Protein AF-0000000085067374 (afdb_homodimer)

InterPro domains:
  IPR001267 Thymidine kinase [MF_00124] (1-189)
  IPR001267 Thymidine kinase [PF00265] (2-186)
  IPR001267 Thymidine kinase [PIRSF035805] (1-188)
  IPR001267 Thymidine kinase [PTHR11441] (2-188)
  IPR020633 Thymidine kinase, conserved site [PS00603] (173-186)
  IPR027417 P-loop containing nucleoside triphosphate hydrolase [G3DSA:3.40.50.300] (1-141)
  IPR027417 P-loop containing nucleoside triphosphate hydrolase [SSF52540] (1-141)

Structure (mmCIF, N/CA/C/O backbone):
data_AF-0000000085067374-model_v1
#
loop_
_entity.id
_entity.type
_entity.pdbx_description
1 polymer 'Thymidine kinase'
#
loop_
_atom_site.group_PDB
_atom_site.id
_atom_site.type_symbol
_atom_site.label_atom_id
_atom_site.label_alt_id
_atom_site.label_comp_id
_atom_site.label_asym_id
_atom_site.label_entity_id
_atom_site.label_seq_id
_atom_site.pdbx_PDB_ins_code
_atom_site.Cartn_x
_atom_site.Cartn_y
_atom_site.Cartn_z
_atom_site.occupancy
_atom_site.B_iso_or_equiv
_atom_site.auth_seq_id
_atom_site.auth_comp_id
_atom_site.auth_asym_id
_atom_site.auth_atom_id
_atom_site.pdbx_PDB_model_num
ATOM 1 N N . MET A 1 1 ? -10.664 19.516 -3.062 1 86.62 1 MET A N 1
ATOM 2 C CA . MET A 1 1 ? -10.422 18.969 -1.727 1 86.62 1 MET A CA 1
ATOM 3 C C . MET A 1 1 ? -8.992 18.453 -1.602 1 86.62 1 MET A C 1
ATOM 5 O O . MET A 1 1 ? -8.469 17.828 -2.531 1 86.62 1 MET A O 1
ATOM 9 N N . ALA A 1 2 ? -8.383 18.781 -0.475 1 97.19 2 ALA A N 1
ATOM 10 C CA . ALA A 1 2 ? -7 18.391 -0.218 1 97.19 2 ALA A CA 1
ATOM 11 C C . ALA A 1 2 ? -6.867 16.875 -0.167 1 97.19 2 ALA A C 1
ATOM 13 O O . ALA A 1 2 ? -7.836 16.172 0.12 1 97.19 2 ALA A O 1
ATOM 14 N N . GLN A 1 3 ? -5.68 16.406 -0.496 1 98.25 3 GLN A N 1
ATOM 15 C CA . GLN A 1 3 ? -5.441 14.969 -0.5 1 98.25 3 GLN A CA 1
ATOM 16 C C . GLN A 1 3 ? -4.148 14.617 0.229 1 98.25 3 GLN A C 1
ATOM 18 O O . GLN A 1 3 ? -3.242 15.453 0.325 1 98.25 3 GLN A O 1
ATOM 23 N N . LEU A 1 4 ? -4.145 13.445 0.77 1 98.81 4 LEU A N 1
ATOM 24 C CA . LEU A 1 4 ? -2.938 12.844 1.329 1 98.81 4 LEU A CA 1
ATOM 25 C C . LEU A 1 4 ? -2.26 11.938 0.309 1 98.81 4 LEU A C 1
ATOM 27 O O . LEU A 1 4 ? -2.836 10.93 -0.115 1 98.81 4 LEU A O 1
ATOM 31 N N . TYR A 1 5 ? -1.002 12.312 -0.099 1 98.88 5 TYR A N 1
ATOM 32 C CA . TYR A 1 5 ? -0.214 11.539 -1.05 1 98.88 5 TYR A CA 1
ATOM 33 C C . TYR A 1 5 ? 0.889 10.758 -0.339 1 98.88 5 TYR A C 1
ATOM 35 O O . TYR A 1 5 ? 1.531 11.281 0.577 1 98.88 5 TYR A O 1
ATOM 43 N N . PHE A 1 6 ? 1.043 9.57 -0.784 1 98.94 6 PHE A N 1
ATOM 44 C CA . PHE A 1 6 ? 2.232 8.82 -0.399 1 98.94 6 PHE A CA 1
ATOM 45 C C . PHE A 1 6 ? 3.076 8.477 -1.621 1 98.94 6 PHE A C 1
ATOM 47 O O . PHE A 1 6 ? 2.682 7.641 -2.439 1 98.94 6 PHE A O 1
ATOM 54 N N . TYR A 1 7 ? 4.172 9.18 -1.753 1 98.81 7 TYR A N 1
ATOM 55 C CA . TYR A 1 7 ? 5.215 8.852 -2.721 1 98.81 7 TYR A CA 1
ATOM 56 C C . TYR A 1 7 ? 6.207 7.855 -2.141 1 98.81 7 TYR A C 1
ATOM 58 O O . TYR A 1 7 ? 7.043 8.219 -1.307 1 98.81 7 TYR A O 1
ATOM 66 N N . TYR A 1 8 ? 6.078 6.625 -2.596 1 98.5 8 TYR A N 1
ATOM 67 C CA . TYR A 1 8 ? 6.914 5.578 -2.021 1 98.5 8 TYR A CA 1
ATOM 68 C C . TYR A 1 8 ? 7.941 5.086 -3.033 1 98.5 8 TYR A C 1
ATOM 70 O O . TYR A 1 8 ? 7.738 5.207 -4.246 1 98.5 8 TYR A O 1
ATOM 78 N N . SER A 1 9 ? 9.086 4.598 -2.537 1 95.31 9 SER A N 1
ATOM 79 C CA . SER A 1 9 ? 10.141 4.082 -3.404 1 95.31 9 SER A CA 1
ATOM 80 C C . SER A 1 9 ? 11.117 3.207 -2.629 1 95.31 9 SER A C 1
ATOM 82 O O . SER A 1 9 ? 11.016 3.086 -1.406 1 95.31 9 SER A O 1
ATOM 84 N N . ALA A 1 10 ? 11.891 2.492 -3.383 1 94.25 10 ALA A N 1
ATOM 85 C CA . ALA A 1 10 ? 13.109 1.931 -2.797 1 94.25 10 ALA A CA 1
ATOM 86 C C . ALA A 1 10 ? 14.156 3.012 -2.574 1 94.25 10 ALA A C 1
ATOM 88 O O . ALA A 1 10 ? 13.898 4.199 -2.793 1 94.25 10 ALA A O 1
ATOM 89 N N . MET A 1 11 ? 15.312 2.676 -2.025 1 91.69 11 MET A N 1
ATOM 90 C CA . MET A 1 11 ? 16.375 3.633 -1.743 1 91.69 11 MET A CA 1
ATOM 91 C C . MET A 1 11 ? 16.969 4.176 -3.037 1 91.69 11 MET A C 1
ATOM 93 O O . MET A 1 11 ? 16.984 3.488 -4.059 1 91.69 11 MET A O 1
ATOM 97 N N . ASN A 1 12 ? 17.391 5.43 -2.994 1 87.44 12 ASN A N 1
ATOM 98 C CA . ASN A 1 12 ? 18.078 6.098 -4.094 1 87.44 12 ASN A CA 1
ATOM 99 C C . ASN A 1 12 ? 17.172 6.25 -5.312 1 87.44 12 ASN A C 1
ATOM 101 O O . ASN A 1 12 ? 17.625 6.098 -6.449 1 87.44 12 ASN A O 1
ATOM 105 N N . ALA A 1 13 ? 15.891 6.535 -5.113 1 92.06 13 ALA A N 1
ATOM 106 C CA . ALA A 1 13 ? 14.922 6.668 -6.199 1 92.06 13 ALA A CA 1
ATOM 107 C C . ALA A 1 13 ? 14.602 8.133 -6.473 1 92.06 13 ALA A C 1
ATOM 109 O O . ALA A 1 13 ? 13.711 8.445 -7.266 1 92.06 13 ALA A O 1
ATOM 110 N N . GLY A 1 14 ? 15.258 9.062 -5.754 1 91.62 14 GLY A N 1
ATOM 111 C CA . GLY A 1 14 ? 15.039 10.477 -6.012 1 91.62 14 GLY A CA 1
ATOM 112 C C . GLY A 1 14 ? 13.898 11.062 -5.203 1 91.62 14 GLY A C 1
ATOM 113 O O . GLY A 1 14 ? 13.258 12.031 -5.629 1 91.62 14 GLY A O 1
ATOM 114 N N . LYS A 1 15 ? 13.539 10.5 -4.117 1 94.06 15 LYS A N 1
ATOM 115 C CA . LYS A 1 15 ? 12.453 10.977 -3.268 1 94.06 15 LYS A CA 1
ATOM 116 C C . LYS A 1 15 ? 12.664 12.43 -2.859 1 94.06 15 LYS A C 1
ATOM 118 O O . LYS A 1 15 ? 11.758 13.25 -2.994 1 94.06 15 LYS A O 1
ATOM 123 N N . SER A 1 16 ? 13.859 12.734 -2.373 1 93.81 16 SER A N 1
ATOM 124 C CA . SER A 1 16 ? 14.148 14.094 -1.914 1 93.81 16 SER A CA 1
ATOM 125 C C . SER A 1 16 ? 14.086 15.094 -3.064 1 93.81 16 SER A C 1
ATOM 127 O O . SER A 1 16 ? 13.562 16.203 -2.904 1 93.81 16 SER A O 1
ATOM 129 N N . THR A 1 17 ? 14.609 14.703 -4.195 1 94.06 17 THR A N 1
ATOM 130 C CA . THR A 1 17 ? 14.539 15.562 -5.371 1 94.06 17 THR A CA 1
ATOM 131 C C . THR A 1 17 ? 13.086 15.859 -5.742 1 94.06 17 THR A C 1
ATOM 133 O O . THR A 1 17 ? 12.727 17.016 -6 1 94.06 17 THR A O 1
ATOM 136 N N . SER A 1 18 ? 12.266 14.797 -5.77 1 97.06 18 SER A N 1
ATOM 137 C CA . SER A 1 18 ? 10.852 14.953 -6.086 1 97.06 18 SER A CA 1
ATOM 138 C C . SER A 1 18 ? 10.156 15.867 -5.078 1 97.06 18 SER A C 1
ATOM 140 O O . SER A 1 18 ? 9.359 16.719 -5.461 1 97.06 18 SER A O 1
ATOM 142 N N . LEU A 1 19 ? 10.477 15.695 -3.826 1 97.62 19 LEU A N 1
ATOM 143 C CA . LEU A 1 19 ? 9.914 16.516 -2.762 1 97.62 19 LEU A CA 1
ATOM 144 C C . LEU A 1 19 ? 10.273 17.984 -2.965 1 97.62 19 LEU A C 1
ATOM 146 O O . LEU A 1 19 ? 9.398 18.859 -2.924 1 97.62 19 LEU A O 1
ATOM 150 N N . LEU A 1 20 ? 11.508 18.266 -3.203 1 96.69 20 LEU A N 1
ATOM 151 C CA . LEU A 1 20 ? 11.992 19.625 -3.363 1 96.69 20 LEU A CA 1
ATOM 152 C C . LEU A 1 20 ? 11.383 20.281 -4.602 1 96.69 20 LEU A C 1
ATOM 154 O O . LEU A 1 20 ? 11.062 21.469 -4.59 1 96.69 20 LEU A O 1
ATOM 158 N N . GLN A 1 21 ? 11.25 19.484 -5.633 1 96.81 21 GLN A N 1
ATOM 159 C CA . GLN A 1 21 ? 10.609 19.984 -6.844 1 96.81 21 GLN A CA 1
ATOM 160 C C . GLN A 1 21 ? 9.164 20.391 -6.578 1 96.81 21 GLN A C 1
ATOM 162 O O . GLN A 1 21 ? 8.703 21.422 -7.055 1 96.81 21 GLN A O 1
ATOM 167 N N . SER A 1 22 ? 8.43 19.531 -5.867 1 97.56 22 SER A N 1
ATOM 168 C CA . SER A 1 22 ? 7.043 19.844 -5.523 1 97.56 22 SER A CA 1
ATOM 169 C C . SER A 1 22 ? 6.945 21.125 -4.707 1 97.56 22 SER A C 1
ATOM 171 O O . SER A 1 22 ? 6.105 21.984 -4.988 1 97.56 22 SER A O 1
ATOM 173 N N . SER A 1 23 ? 7.809 21.234 -3.713 1 97 23 SER A N 1
ATOM 174 C CA . SER A 1 23 ? 7.828 22.453 -2.902 1 97 23 SER A CA 1
ATOM 175 C C . SER A 1 23 ? 8.125 23.672 -3.752 1 97 23 SER A C 1
ATOM 177 O O . SER A 1 23 ? 7.473 24.719 -3.609 1 97 23 SER A O 1
ATOM 179 N N . TYR A 1 24 ? 9.039 23.562 -4.594 1 95.62 24 TYR A N 1
ATOM 180 C CA . TYR A 1 24 ? 9.438 24.656 -5.488 1 95.62 24 TYR A CA 1
ATOM 181 C C . TYR A 1 24 ? 8.258 25.094 -6.348 1 95.62 24 TYR A C 1
ATOM 183 O O . TYR A 1 24 ? 8.047 26.297 -6.535 1 95.62 24 TYR A O 1
ATOM 191 N N . ASN A 1 25 ? 7.52 24.141 -6.914 1 97.12 25 ASN A N 1
ATOM 192 C CA . ASN A 1 25 ? 6.375 24.453 -7.766 1 97.12 25 ASN A CA 1
ATOM 193 C C . ASN A 1 25 ? 5.352 25.328 -7.031 1 97.12 25 ASN A C 1
ATOM 195 O O . ASN A 1 25 ? 4.789 26.25 -7.613 1 97.12 25 ASN A O 1
ATOM 199 N N . TYR A 1 26 ? 5.125 25.047 -5.789 1 97.25 26 TYR A N 1
ATOM 200 C CA . TYR A 1 26 ? 4.219 25.859 -4.977 1 97.25 26 TYR A CA 1
ATOM 201 C C . TYR A 1 26 ? 4.773 27.266 -4.777 1 97.25 26 TYR A C 1
ATOM 203 O O . TYR A 1 26 ? 4.062 28.25 -4.977 1 97.25 26 TYR A O 1
ATOM 211 N N . ARG A 1 27 ? 6.004 27.344 -4.43 1 95.69 27 ARG A N 1
ATOM 212 C CA . ARG A 1 27 ? 6.629 28.609 -4.105 1 95.69 27 ARG A CA 1
ATOM 213 C C . ARG A 1 27 ? 6.703 29.516 -5.332 1 95.69 27 ARG A C 1
ATOM 215 O O . ARG A 1 27 ? 6.535 30.734 -5.227 1 95.69 27 ARG A O 1
ATOM 222 N N . GLU A 1 28 ? 6.906 28.906 -6.441 1 96.56 28 GLU A N 1
ATOM 223 C CA . GLU A 1 28 ? 6.949 29.656 -7.699 1 96.56 28 GLU A CA 1
ATOM 224 C C . GLU A 1 28 ? 5.613 30.328 -7.988 1 96.56 28 GLU A C 1
ATOM 226 O O . GLU A 1 28 ? 5.555 31.312 -8.727 1 96.56 28 GLU A O 1
ATOM 231 N N . ARG A 1 29 ? 4.629 29.859 -7.43 1 97.44 29 ARG A N 1
ATOM 232 C CA . ARG A 1 29 ? 3.293 30.422 -7.625 1 97.44 29 ARG A CA 1
ATOM 233 C C . ARG A 1 29 ? 2.893 31.297 -6.449 1 97.44 29 ARG A C 1
ATOM 235 O O . ARG A 1 29 ? 1.716 31.641 -6.289 1 97.44 29 ARG A O 1
ATOM 242 N N . GLY A 1 30 ? 3.828 31.531 -5.531 1 97.06 30 GLY A N 1
ATOM 243 C CA . GLY A 1 30 ? 3.588 32.438 -4.41 1 97.06 30 GLY A CA 1
ATOM 244 C C . GLY A 1 30 ? 2.93 31.75 -3.229 1 97.06 30 GLY A C 1
ATOM 245 O O . GLY A 1 30 ? 2.414 32.406 -2.326 1 97.06 30 GLY A O 1
ATOM 246 N N . MET A 1 31 ? 2.932 30.453 -3.254 1 98.12 31 MET A N 1
ATOM 247 C CA . MET A 1 31 ? 2.311 29.688 -2.18 1 98.12 31 MET A CA 1
ATOM 248 C C . MET A 1 31 ? 3.354 29.219 -1.168 1 98.12 31 MET A C 1
ATOM 250 O O . MET A 1 31 ? 4.527 29.078 -1.507 1 98.12 31 MET A O 1
ATOM 254 N N . HIS A 1 32 ? 2.895 29.016 0.033 1 98.12 32 HIS A N 1
ATOM 255 C CA . HIS A 1 32 ? 3.811 28.641 1.105 1 98.12 32 HIS A CA 1
ATOM 256 C C . HIS A 1 32 ? 3.711 27.156 1.423 1 98.12 32 HIS A C 1
ATOM 258 O O . HIS A 1 32 ? 2.611 26.609 1.521 1 98.12 32 HIS A O 1
ATOM 264 N N . THR A 1 33 ? 4.906 26.531 1.601 1 98.38 33 THR A N 1
ATOM 265 C CA . THR A 1 33 ? 4.953 25.125 1.975 1 98.38 33 THR A CA 1
ATOM 266 C C . THR A 1 33 ? 5.715 24.938 3.285 1 98.38 33 THR A C 1
ATOM 268 O O . THR A 1 33 ? 6.512 25.797 3.674 1 98.38 33 THR A O 1
ATOM 271 N N . LEU A 1 34 ? 5.426 23.922 4.008 1 98.12 34 LEU A N 1
ATOM 272 C CA . LEU A 1 34 ? 6.188 23.469 5.164 1 98.12 34 LEU A CA 1
ATOM 273 C C . LEU A 1 34 ? 6.836 22.109 4.879 1 98.12 34 LEU A C 1
ATOM 275 O O . LEU A 1 34 ? 6.141 21.141 4.566 1 98.12 34 LEU A O 1
ATOM 279 N N . VAL A 1 35 ? 8.125 22.078 4.934 1 97.38 35 VAL A N 1
ATOM 280 C CA . VAL A 1 35 ? 8.883 20.844 4.754 1 97.38 35 VAL A CA 1
ATOM 281 C C . VAL A 1 35 ? 9.289 20.297 6.117 1 97.38 35 VAL A C 1
ATOM 283 O O . VAL A 1 35 ? 9.867 21 6.938 1 97.38 35 VAL A O 1
ATOM 286 N N . MET A 1 36 ? 8.938 19.047 6.328 1 97.06 36 MET A N 1
ATOM 287 C CA . MET A 1 36 ? 9.266 18.391 7.586 1 97.06 36 MET A CA 1
ATOM 288 C C . MET A 1 36 ? 10.047 17.109 7.34 1 97.06 36 MET A C 1
ATOM 290 O O . MET A 1 36 ? 9.914 16.484 6.281 1 97.06 36 MET A O 1
ATOM 294 N N . THR A 1 37 ? 10.859 16.688 8.352 1 95.75 37 THR A N 1
ATOM 295 C CA . THR A 1 37 ? 11.602 15.445 8.258 1 95.75 37 THR A CA 1
ATOM 296 C C . THR A 1 37 ? 11.758 14.797 9.633 1 95.75 37 THR A C 1
ATOM 298 O O . THR A 1 37 ? 11.703 15.477 10.656 1 95.75 37 THR A O 1
ATOM 301 N N . ALA A 1 38 ? 11.914 13.461 9.648 1 93.12 38 ALA A N 1
ATOM 302 C CA . ALA A 1 38 ? 12.008 12.703 10.898 1 93.12 38 ALA A CA 1
ATOM 303 C C . ALA A 1 38 ? 13.367 12.906 11.562 1 93.12 38 ALA A C 1
ATOM 305 O O . ALA A 1 38 ? 14.391 13 10.883 1 93.12 38 ALA A O 1
ATOM 306 N N . SER A 1 39 ? 13.312 12.961 12.891 1 85 39 SER A N 1
ATOM 307 C CA . SER A 1 39 ? 14.539 12.93 13.672 1 85 39 SER A CA 1
ATOM 308 C C . SER A 1 39 ? 15.141 11.531 13.711 1 85 39 SER A C 1
ATOM 310 O O . SER A 1 39 ? 14.484 10.586 14.172 1 85 39 SER A O 1
ATOM 312 N N . ILE A 1 40 ? 16.141 11.188 13.031 1 66.62 40 ILE A N 1
ATOM 313 C CA . ILE A 1 40 ? 16.703 9.844 13.047 1 66.62 40 ILE A CA 1
ATOM 314 C C . ILE A 1 40 ? 17.75 9.734 14.156 1 66.62 40 ILE A C 1
ATOM 316 O O . ILE A 1 40 ? 17.859 8.703 14.82 1 66.62 40 ILE A O 1
ATOM 320 N N . ASP A 1 41 ? 18.594 10.633 14.328 1 55.69 41 ASP A N 1
ATOM 321 C CA . ASP A 1 41 ? 19.672 10.531 15.297 1 55.69 41 ASP A CA 1
ATOM 322 C C . ASP A 1 41 ? 19.531 11.578 16.406 1 55.69 41 ASP A C 1
ATOM 324 O O . ASP A 1 41 ? 20.5 12.203 16.812 1 55.69 41 ASP A O 1
ATOM 328 N N . ASP A 1 42 ? 18.281 11.703 16.984 1 54.09 42 ASP A N 1
ATOM 329 C CA . ASP A 1 42 ? 18.016 12.531 18.156 1 54.09 42 ASP A CA 1
ATOM 330 C C . ASP A 1 42 ? 18.344 14 17.859 1 54.09 42 ASP A C 1
ATOM 332 O O . ASP A 1 42 ? 18.594 14.773 18.781 1 54.09 42 ASP A O 1
ATOM 336 N N . ARG A 1 43 ? 18.797 14.156 16.688 1 54.97 43 ARG A N 1
ATOM 337 C CA . ARG A 1 43 ? 19.109 15.562 16.484 1 54.97 43 ARG A CA 1
ATOM 338 C C . ARG A 1 43 ? 17.844 16.391 16.359 1 54.97 43 ARG A C 1
ATOM 340 O O . ARG A 1 43 ? 16.984 16.109 15.516 1 54.97 43 ARG A O 1
ATOM 347 N N . TYR A 1 44 ? 17.406 16.969 17.578 1 57.69 44 TYR A N 1
ATOM 348 C CA . TYR A 1 44 ? 16.25 17.828 17.672 1 57.69 44 TYR A CA 1
ATOM 349 C C . TYR A 1 44 ? 16.562 19.219 17.141 1 57.69 44 TYR A C 1
ATOM 351 O O . TYR A 1 44 ? 17.719 19.641 17.125 1 57.69 44 TYR A O 1
ATOM 359 N N . GLY A 1 45 ? 15.641 19.875 16.359 1 60.94 45 GLY A N 1
ATOM 360 C CA . GLY A 1 45 ? 15.758 21.234 15.859 1 60.94 45 GLY A CA 1
ATOM 361 C C . GLY A 1 45 ? 15.562 21.344 14.359 1 60.94 45 GLY A C 1
ATOM 362 O O . GLY A 1 45 ? 14.711 20.656 13.797 1 60.94 45 GLY A O 1
ATOM 363 N N . VAL A 1 46 ? 16.203 22.297 13.789 1 66.94 46 VAL A N 1
ATOM 364 C CA . VAL A 1 46 ? 16.141 22.562 12.352 1 66.94 46 VAL A CA 1
ATOM 365 C C . VAL A 1 46 ? 16.984 21.547 11.594 1 66.94 46 VAL A C 1
ATOM 367 O O . VAL A 1 46 ? 18.188 21.406 11.867 1 66.94 46 VAL A O 1
ATOM 370 N N . GLY A 1 47 ? 16.266 20.781 10.836 1 81.88 47 GLY A N 1
ATOM 371 C CA . GLY A 1 47 ? 16.938 19.844 9.953 1 81.88 47 GLY A CA 1
ATOM 372 C C . GLY A 1 47 ? 16.953 20.297 8.508 1 81.88 47 GLY A C 1
ATOM 373 O O . GLY A 1 47 ? 16.828 21.5 8.227 1 81.88 47 GLY A O 1
ATOM 374 N N . LYS A 1 48 ? 17.531 19.422 7.688 1 86.56 48 LYS A N 1
ATOM 375 C CA . LYS A 1 48 ? 17.594 19.719 6.258 1 86.56 48 LYS A CA 1
ATOM 376 C C . LYS A 1 48 ? 17.156 18.516 5.43 1 86.56 48 LYS A C 1
ATOM 378 O O . LYS A 1 48 ? 17.328 17.359 5.855 1 86.56 48 LYS A O 1
ATOM 383 N N . VAL A 1 49 ? 16.453 18.844 4.348 1 90.38 49 VAL A N 1
ATOM 384 C CA . VAL A 1 49 ? 16.234 17.859 3.291 1 90.38 49 VAL A CA 1
ATOM 385 C C . VAL A 1 49 ? 17.141 18.172 2.1 1 90.38 49 VAL A C 1
ATOM 387 O O . VAL A 1 49 ? 17.156 19.297 1.598 1 90.38 49 VAL A O 1
ATOM 390 N N . ALA A 1 50 ? 17.922 17.219 1.754 1 87.81 50 ALA A N 1
ATOM 391 C CA . ALA A 1 50 ? 18.891 17.391 0.673 1 87.81 50 ALA A CA 1
ATOM 392 C C . ALA A 1 50 ? 18.781 16.266 -0.349 1 87.81 50 ALA A C 1
ATOM 394 O O . ALA A 1 50 ? 18.594 15.102 0.018 1 87.81 50 ALA A O 1
ATOM 395 N N . SER A 1 51 ? 18.859 16.703 -1.635 1 84.94 51 SER A N 1
ATOM 396 C CA . SER A 1 51 ? 18.859 15.703 -2.693 1 84.94 51 SER A CA 1
ATOM 397 C C . SER A 1 51 ? 20.266 15.281 -3.07 1 84.94 51 SER A C 1
ATOM 399 O O . SER A 1 51 ? 21.234 15.984 -2.764 1 84.94 51 SER A O 1
ATOM 401 N N . ARG A 1 52 ? 20.328 14.164 -3.688 1 77.38 52 ARG A N 1
ATOM 402 C CA . ARG A 1 52 ? 21.625 13.703 -4.176 1 77.38 52 ARG A CA 1
ATOM 403 C C . ARG A 1 52 ? 22.125 14.578 -5.316 1 77.38 52 ARG A C 1
ATOM 405 O O . ARG A 1 52 ? 23.312 14.562 -5.648 1 77.38 52 ARG A O 1
ATOM 412 N N . LEU A 1 53 ? 21.203 15.383 -5.836 1 78.19 53 LEU A N 1
ATOM 413 C CA . LEU A 1 53 ? 21.547 16.281 -6.93 1 78.19 53 LEU A CA 1
ATOM 414 C C . LEU A 1 53 ? 22.094 17.594 -6.391 1 78.19 53 LEU A C 1
ATOM 416 O O . LEU A 1 53 ? 22.453 18.484 -7.168 1 78.19 53 LEU A O 1
ATOM 420 N N . GLY A 1 54 ? 22.109 17.797 -5.074 1 79.44 54 GLY A N 1
ATOM 421 C CA . GLY A 1 54 ? 22.797 18.938 -4.473 1 79.44 54 GLY A CA 1
ATOM 422 C C . GLY A 1 54 ? 21.859 20.047 -4.066 1 79.44 54 GLY A C 1
ATOM 423 O O . GLY A 1 54 ? 22.297 21.109 -3.615 1 79.44 54 GLY A O 1
ATOM 424 N N . ILE A 1 55 ? 20.641 19.906 -4.223 1 83.44 55 ILE A N 1
ATOM 425 C CA . ILE A 1 55 ? 19.656 20.891 -3.789 1 83.44 55 ILE A CA 1
ATOM 426 C C . ILE A 1 55 ? 19.203 20.578 -2.367 1 83.44 55 ILE A C 1
ATOM 428 O O . ILE A 1 55 ? 19.062 19.406 -2 1 83.44 55 ILE A O 1
ATOM 432 N N . GLU A 1 56 ? 19 21.656 -1.561 1 89.25 56 GLU A N 1
ATOM 433 C CA . GLU A 1 56 ? 18.594 21.422 -0.178 1 89.25 56 GLU A CA 1
ATOM 434 C C . GLU A 1 56 ? 17.656 22.516 0.318 1 89.25 56 GLU A C 1
ATOM 436 O O . GLU A 1 56 ? 17.562 23.578 -0.299 1 89.25 56 GLU A O 1
ATOM 441 N N . THR A 1 57 ? 16.953 22.188 1.286 1 90.75 57 THR A N 1
ATOM 442 C CA . THR A 1 57 ? 16.094 23.156 1.971 1 90.75 57 THR A CA 1
ATOM 443 C C . THR A 1 57 ? 16.031 22.859 3.467 1 90.75 57 THR A C 1
ATOM 445 O O . THR A 1 57 ? 16.266 21.719 3.891 1 90.75 57 THR A O 1
ATOM 448 N N . GLU A 1 58 ? 15.812 23.922 4.246 1 91.06 58 GLU A N 1
ATOM 449 C CA . GLU A 1 58 ? 15.555 23.719 5.668 1 91.06 58 GLU A CA 1
ATOM 450 C C . GLU A 1 58 ? 14.25 22.953 5.887 1 91.06 58 GLU A C 1
ATOM 452 O O . GLU A 1 58 ? 13.305 23.109 5.109 1 91.06 58 GLU A O 1
ATOM 457 N N . ALA A 1 59 ? 14.242 22.156 6.949 1 94.62 59 ALA A N 1
ATOM 458 C CA . ALA A 1 59 ? 13.062 21.375 7.277 1 94.62 59 ALA A CA 1
ATOM 459 C C . ALA A 1 59 ? 12.82 21.344 8.781 1 94.62 59 ALA A C 1
ATOM 461 O O . ALA A 1 59 ? 13.773 21.312 9.57 1 94.62 59 ALA A O 1
ATOM 462 N N . GLN A 1 60 ? 11.656 21.406 9.109 1 94.38 60 GLN A N 1
ATOM 463 C CA . GLN A 1 60 ? 11.305 21.219 10.508 1 94.38 60 GLN A CA 1
ATOM 464 C C . GLN A 1 60 ? 11.414 19.734 10.906 1 94.38 60 GLN A C 1
ATOM 466 O O . GLN A 1 60 ? 10.82 18.875 10.25 1 94.38 60 GLN A O 1
ATOM 471 N N . VAL A 1 61 ? 12.094 19.453 12.016 1 95 61 VAL A N 1
ATOM 472 C CA . VAL A 1 61 ? 12.312 18.078 12.453 1 95 61 VAL A CA 1
ATOM 473 C C . VAL A 1 61 ? 11.195 17.656 13.414 1 95 61 VAL A C 1
ATOM 475 O O . VAL A 1 61 ? 10.789 18.438 14.273 1 95 61 VAL A O 1
ATOM 478 N N . PHE A 1 62 ? 10.711 16.391 13.219 1 94.81 62 PHE A N 1
ATOM 479 C CA . PHE A 1 62 ? 9.75 15.844 14.172 1 94.81 62 PHE A CA 1
ATOM 480 C C . PHE A 1 62 ? 10.234 14.508 14.734 1 94.81 62 PHE A C 1
ATOM 482 O O . PHE A 1 62 ? 10.883 13.734 14.031 1 94.81 62 PHE A O 1
ATOM 489 N N . GLY A 1 63 ? 9.883 14.281 15.992 1 92.38 63 GLY A N 1
ATOM 490 C CA . GLY A 1 63 ? 10.125 12.992 16.625 1 92.38 63 GLY A CA 1
ATOM 491 C C . GLY A 1 63 ? 8.898 12.102 16.656 1 92.38 63 GLY A C 1
ATOM 492 O O . GLY A 1 63 ? 7.805 12.523 16.281 1 92.38 63 GLY A O 1
ATOM 493 N N . SER A 1 64 ? 9.094 10.906 17.156 1 88.75 64 SER A N 1
ATOM 494 C CA . SER A 1 64 ? 8.039 9.898 17.141 1 88.75 64 SER A CA 1
ATOM 495 C C . SER A 1 64 ? 6.883 10.289 18.047 1 88.75 64 SER A C 1
ATOM 497 O O . SER A 1 64 ? 5.746 9.859 17.828 1 88.75 64 SER A O 1
ATOM 499 N N . ASN A 1 65 ? 7.137 11.18 19 1 91.62 65 ASN A N 1
ATOM 500 C CA . ASN A 1 65 ? 6.109 11.508 19.969 1 91.62 65 ASN A CA 1
ATOM 501 C C . ASN A 1 65 ? 5.523 12.891 19.734 1 91.62 65 ASN A C 1
ATOM 503 O O . ASN A 1 65 ? 4.629 13.328 20.453 1 91.62 65 ASN A O 1
ATOM 507 N N . ASP A 1 66 ? 6.066 13.562 18.75 1 95.38 66 ASP A N 1
ATOM 508 C CA . ASP A 1 66 ? 5.555 14.898 18.453 1 95.38 66 ASP A CA 1
ATOM 509 C C . ASP A 1 66 ? 4.148 14.836 17.875 1 95.38 66 ASP A C 1
ATOM 511 O O . ASP A 1 66 ? 3.803 13.875 17.172 1 95.38 66 ASP A O 1
ATOM 515 N N . ASN A 1 67 ? 3.359 15.844 18.172 1 98.06 67 ASN A N 1
ATOM 516 C CA . ASN A 1 67 ? 2.029 16 17.594 1 98.06 67 ASN A CA 1
ATOM 517 C C . ASN A 1 67 ? 2.074 16.828 16.312 1 98.06 67 ASN A C 1
ATOM 519 O O . ASN A 1 67 ? 2.17 18.047 16.359 1 98.06 67 ASN A O 1
ATOM 523 N N . LEU A 1 68 ? 1.945 16.188 15.18 1 98.5 68 LEU A N 1
ATOM 524 C CA . LEU A 1 68 ? 2.117 16.844 13.883 1 98.5 68 LEU A CA 1
ATOM 525 C C . LEU A 1 68 ? 0.97 17.812 13.609 1 98.5 68 LEU A C 1
ATOM 527 O O . LEU A 1 68 ? 1.169 18.859 12.984 1 98.5 68 LEU A O 1
ATOM 531 N N . THR A 1 69 ? -0.257 17.453 14.023 1 98.56 69 THR A N 1
ATOM 532 C CA . THR A 1 69 ? -1.38 18.375 13.852 1 98.56 69 THR A CA 1
ATOM 533 C C . THR A 1 69 ? -1.098 19.703 14.523 1 98.56 69 THR A C 1
ATOM 535 O O . THR A 1 69 ? -1.315 20.766 13.93 1 98.56 69 THR A O 1
ATOM 538 N N . GLN A 1 70 ? -0.581 19.641 15.719 1 98.44 70 GLN A N 1
ATOM 539 C CA . GLN A 1 70 ? -0.282 20.859 16.469 1 98.44 70 GLN A CA 1
ATOM 540 C C . GLN A 1 70 ? 0.848 21.641 15.812 1 98.44 70 GLN A C 1
ATOM 542 O O . GLN A 1 70 ? 0.758 22.859 15.672 1 98.44 70 GLN A O 1
ATOM 547 N N . MET A 1 71 ? 1.883 20.969 15.453 1 97.75 71 MET A N 1
ATOM 548 C CA . MET A 1 71 ? 3.018 21.625 14.812 1 97.75 71 MET A CA 1
ATOM 549 C C . MET A 1 71 ? 2.58 22.344 13.539 1 97.75 71 MET A C 1
ATOM 551 O O . MET A 1 71 ? 2.932 23.516 13.328 1 97.75 71 MET A O 1
ATOM 555 N N . ILE A 1 72 ? 1.771 21.688 12.727 1 98.5 72 ILE A N 1
ATOM 556 C CA . ILE A 1 72 ? 1.335 22.234 11.438 1 98.5 72 ILE A CA 1
ATOM 557 C C . ILE A 1 72 ? 0.352 23.375 11.672 1 98.5 72 ILE A C 1
ATOM 559 O O . ILE A 1 72 ? 0.437 24.422 11.016 1 98.5 72 ILE A O 1
ATOM 563 N N . SER A 1 73 ? -0.53 23.203 12.633 1 98.5 73 SER A N 1
ATOM 564 C CA . SER A 1 73 ? -1.503 24.25 12.945 1 98.5 73 SER A CA 1
ATOM 565 C C . SER A 1 73 ? -0.815 25.516 13.422 1 98.5 73 SER A C 1
ATOM 567 O O . SER A 1 73 ? -1.22 26.625 13.062 1 98.5 73 SER A O 1
ATOM 569 N N . THR A 1 74 ? 0.169 25.359 14.25 1 97.94 74 THR A N 1
ATOM 570 C CA . THR A 1 74 ? 0.922 26.5 14.758 1 97.94 74 THR A CA 1
ATOM 571 C C . THR A 1 74 ? 1.605 27.25 13.617 1 97.94 74 THR A C 1
ATOM 573 O O . THR A 1 74 ? 1.512 28.469 13.523 1 97.94 74 THR A O 1
ATOM 576 N N . SER A 1 75 ? 2.236 26.516 12.742 1 97.56 75 SER A N 1
ATOM 577 C CA . SER A 1 75 ? 2.896 27.125 11.594 1 97.56 75 SER A CA 1
ATOM 578 C C . SER A 1 75 ? 1.887 27.797 10.664 1 97.56 75 SER A C 1
ATOM 580 O O . SER A 1 75 ? 2.146 28.875 10.133 1 97.56 75 SER A O 1
ATOM 582 N N . HIS A 1 76 ? 0.76 27.094 10.445 1 98.06 76 HIS A N 1
ATOM 583 C CA . HIS A 1 76 ? -0.288 27.609 9.562 1 98.06 76 HIS A CA 1
ATOM 584 C C . HIS A 1 76 ? -0.878 28.906 10.102 1 98.06 76 HIS A C 1
ATOM 586 O O . HIS A 1 76 ? -1.262 29.781 9.328 1 98.06 76 HIS A O 1
ATOM 592 N N . ALA A 1 77 ? -0.978 29.047 11.406 1 97.5 77 ALA A N 1
ATOM 593 C CA . ALA A 1 77 ? -1.488 30.25 12.039 1 97.5 77 ALA A CA 1
ATOM 594 C C . ALA A 1 77 ? -0.537 31.438 11.828 1 97.5 77 ALA A C 1
ATOM 596 O O . ALA A 1 77 ? -0.972 32.562 11.719 1 97.5 77 ALA A O 1
ATOM 597 N N . ASP A 1 78 ? 0.714 31.141 11.805 1 97.06 78 ASP A N 1
ATOM 598 C CA . ASP A 1 78 ? 1.731 32.188 11.586 1 97.06 78 ASP A CA 1
ATOM 599 C C . ASP A 1 78 ? 1.771 32.594 10.125 1 97.06 78 ASP A C 1
ATOM 601 O O . ASP A 1 78 ? 1.854 33.812 9.828 1 97.06 78 ASP A O 1
ATOM 605 N N . LYS A 1 79 ? 1.76 31.641 9.305 1 96.81 79 LYS A N 1
ATOM 606 C CA . LYS A 1 79 ? 1.763 31.828 7.859 1 96.81 79 LYS A CA 1
ATOM 607 C C . LYS A 1 79 ? 0.916 30.766 7.16 1 96.81 79 LYS A C 1
ATOM 609 O O . LYS A 1 79 ? 1.131 29.562 7.355 1 96.81 79 LYS A O 1
ATOM 614 N N . THR A 1 80 ? 0.021 31.297 6.359 1 98.12 80 THR A N 1
ATOM 615 C CA . THR A 1 80 ? -0.866 30.359 5.684 1 98.12 80 THR A CA 1
ATOM 616 C C . THR A 1 80 ? -0.063 29.328 4.891 1 98.12 80 THR A C 1
ATOM 618 O O . THR A 1 80 ? 0.757 29.703 4.047 1 98.12 80 THR A O 1
ATOM 621 N N . LEU A 1 81 ? -0.291 28.094 5.16 1 98.69 81 LEU A N 1
ATOM 622 C CA . LEU A 1 81 ? 0.379 27 4.457 1 98.69 81 LEU A CA 1
ATOM 623 C C . LEU A 1 81 ? -0.526 26.406 3.385 1 98.69 81 LEU A C 1
ATOM 62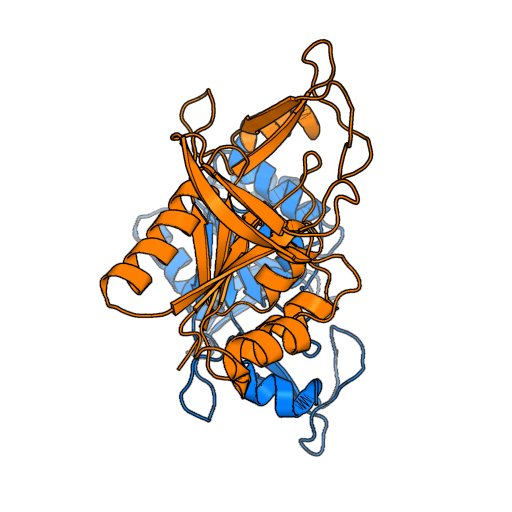5 O O . LEU A 1 81 ? -1.712 26.172 3.625 1 98.69 81 LEU A O 1
ATOM 629 N N . HIS A 1 82 ? 0.087 26.172 2.24 1 98.69 82 HIS A N 1
ATOM 630 C CA . HIS A 1 82 ? -0.681 25.672 1.105 1 98.69 82 HIS A CA 1
ATOM 631 C C . HIS A 1 82 ? -0.378 24.203 0.844 1 98.69 82 HIS A C 1
ATOM 633 O O . HIS A 1 82 ? -1.106 23.531 0.107 1 98.69 82 HIS A O 1
ATOM 639 N N . CYS A 1 83 ? 0.679 23.703 1.448 1 98.81 83 CYS A N 1
ATOM 640 C CA . CYS A 1 83 ? 1.058 22.297 1.312 1 98.81 83 CYS A CA 1
ATOM 641 C C . CYS A 1 83 ? 2.059 21.906 2.391 1 98.81 83 CYS A C 1
ATOM 643 O O . CYS A 1 83 ? 2.945 22.688 2.74 1 98.81 83 CYS A O 1
ATOM 645 N N . ILE A 1 84 ? 1.901 20.703 2.865 1 98.88 84 ILE A N 1
ATOM 646 C CA . ILE A 1 84 ? 2.869 20.109 3.781 1 98.88 84 ILE A CA 1
ATOM 647 C C . ILE A 1 84 ? 3.625 18.984 3.074 1 98.88 84 ILE A C 1
ATOM 649 O O . ILE A 1 84 ? 3.014 18.125 2.436 1 98.88 84 ILE A O 1
ATOM 653 N N . LEU A 1 85 ? 4.93 19 3.131 1 98.75 85 LEU A N 1
ATOM 654 C CA . LEU A 1 85 ? 5.754 17.938 2.557 1 98.75 85 LEU A CA 1
ATOM 655 C C . LEU A 1 85 ? 6.562 17.234 3.639 1 98.75 85 LEU A C 1
ATOM 657 O O . LEU A 1 85 ? 7.277 17.875 4.41 1 98.75 85 LEU A O 1
ATOM 661 N N . ILE A 1 86 ? 6.438 15.922 3.68 1 98.44 86 ILE A N 1
ATOM 662 C CA . ILE A 1 86 ? 7.078 15.125 4.723 1 98.44 86 ILE A CA 1
ATOM 663 C C . ILE A 1 86 ? 8.141 14.219 4.098 1 98.44 86 ILE A C 1
ATOM 665 O O . ILE A 1 86 ? 7.816 13.336 3.301 1 98.44 86 ILE A O 1
ATOM 669 N N . ASP A 1 87 ? 9.367 14.445 4.488 1 96.62 87 ASP A N 1
ATOM 670 C CA . ASP A 1 87 ? 10.445 13.539 4.109 1 96.62 87 ASP A CA 1
ATOM 671 C C . ASP A 1 87 ? 10.625 12.43 5.145 1 96.62 87 ASP A C 1
ATOM 673 O O . ASP A 1 87 ? 10.25 12.594 6.305 1 96.62 87 ASP A O 1
ATOM 677 N N . GLU A 1 88 ? 11.195 11.242 4.719 1 95.56 88 GLU A N 1
ATOM 678 C CA . GLU A 1 88 ? 11.438 10.078 5.562 1 95.56 88 GLU A CA 1
ATOM 679 C C . GLU A 1 88 ? 10.18 9.672 6.32 1 95.56 88 GLU A C 1
ATOM 681 O O . GLU A 1 88 ? 10.219 9.445 7.531 1 95.56 88 GLU A O 1
ATOM 686 N N . SER A 1 89 ? 9.086 9.641 5.562 1 97.75 89 SER A N 1
ATOM 687 C CA . SER A 1 89 ? 7.777 9.43 6.168 1 97.75 89 SER A CA 1
ATOM 688 C C . SER A 1 89 ? 7.621 8 6.668 1 97.75 89 SER A C 1
ATOM 690 O O . SER A 1 89 ? 6.676 7.691 7.398 1 97.75 89 SER A O 1
ATOM 692 N N . GLN A 1 90 ? 8.586 7.086 6.305 1 97.06 90 GLN A N 1
ATOM 693 C CA . GLN A 1 90 ? 8.516 5.715 6.797 1 97.06 90 GLN A CA 1
ATOM 694 C C . GLN A 1 90 ? 8.688 5.664 8.312 1 97.06 90 GLN A C 1
ATOM 696 O O . GLN A 1 90 ? 8.344 4.668 8.953 1 97.06 90 GLN A O 1
ATOM 701 N N . PHE A 1 91 ? 9.141 6.746 8.914 1 95.62 91 PHE A N 1
ATOM 702 C CA . PHE A 1 91 ? 9.422 6.762 10.352 1 95.62 91 PHE A CA 1
ATOM 703 C C . PHE A 1 91 ? 8.25 7.348 11.125 1 95.62 91 PHE A C 1
ATOM 705 O O . PHE A 1 91 ? 8.305 7.473 12.352 1 95.62 91 PHE A O 1
ATOM 712 N N . LEU A 1 92 ? 7.219 7.727 10.469 1 97.62 92 LEU A N 1
ATOM 713 C CA . LEU A 1 92 ? 6.008 8.18 11.148 1 97.62 92 LEU A CA 1
ATOM 714 C C . LEU A 1 92 ? 5.398 7.055 11.984 1 97.62 92 LEU A C 1
ATOM 716 O O . LEU A 1 92 ? 5.422 5.891 11.57 1 97.62 92 LEU A O 1
ATOM 720 N N . SER A 1 93 ? 4.848 7.477 13.102 1 97.38 93 SER A N 1
ATOM 721 C CA . SER A 1 93 ? 4.031 6.539 13.867 1 97.38 93 SER A CA 1
ATOM 722 C C . SER A 1 93 ? 2.617 6.453 13.305 1 97.38 93 SER A C 1
ATOM 724 O O . SER A 1 93 ? 2.205 7.305 12.516 1 97.38 93 SER A O 1
ATOM 726 N N . LYS A 1 94 ? 1.875 5.453 13.727 1 98 94 LYS A N 1
ATOM 727 C CA . LYS A 1 94 ? 0.465 5.328 13.367 1 98 94 LYS A CA 1
ATOM 728 C C . LYS A 1 94 ? -0.302 6.605 13.695 1 98 94 LYS A C 1
ATOM 730 O O . LYS A 1 94 ? -1.037 7.125 12.852 1 98 94 LYS A O 1
ATOM 735 N N . GLU A 1 95 ? -0.08 7.074 14.898 1 98.25 95 GLU A N 1
ATOM 736 C CA . GLU A 1 95 ? -0.787 8.266 15.359 1 98.25 95 GLU A CA 1
ATOM 737 C C . GLU A 1 95 ? -0.435 9.477 14.5 1 98.25 95 GLU A C 1
ATOM 739 O O . GLU A 1 95 ? -1.302 10.297 14.188 1 98.25 95 GLU A O 1
ATOM 744 N N . GLN A 1 96 ? 0.767 9.57 14.141 1 98.56 96 GLN A N 1
ATOM 745 C CA . GLN A 1 96 ? 1.2 10.719 13.344 1 98.56 96 GLN A CA 1
ATOM 746 C C . GLN A 1 96 ? 0.605 10.664 11.938 1 98.56 96 GLN A C 1
ATOM 748 O O . GLN A 1 96 ? 0.264 11.703 11.367 1 98.56 96 GLN A O 1
ATOM 753 N N . VAL A 1 97 ? 0.495 9.492 11.344 1 98.81 97 VAL A N 1
ATOM 754 C CA . VAL A 1 97 ? -0.185 9.383 10.055 1 98.81 97 VAL A CA 1
ATOM 755 C C . VAL A 1 97 ? -1.645 9.805 10.203 1 98.81 97 VAL A C 1
ATOM 757 O O . VAL A 1 97 ? -2.178 10.523 9.359 1 98.81 97 VAL A O 1
ATOM 760 N N . LYS A 1 98 ? -2.234 9.391 11.297 1 98.62 98 LYS A N 1
ATOM 761 C CA . LYS A 1 98 ? -3.609 9.797 11.57 1 98.62 98 LYS A CA 1
ATOM 762 C C . LYS A 1 98 ? -3.719 11.312 11.688 1 98.62 98 LYS A C 1
ATOM 764 O O . LYS A 1 98 ? -4.668 11.914 11.18 1 98.62 98 LYS A O 1
ATOM 769 N N . GLN A 1 99 ? -2.812 11.898 12.352 1 98.75 99 GLN A N 1
ATOM 770 C CA . GLN A 1 99 ? -2.779 13.352 12.492 1 98.75 99 GLN A CA 1
ATOM 771 C C . GLN A 1 99 ? -2.686 14.031 11.125 1 98.75 99 GLN A C 1
ATOM 773 O O . GLN A 1 99 ? -3.318 15.062 10.898 1 98.75 99 GLN A O 1
ATOM 778 N N . LEU A 1 100 ? -1.908 13.469 10.227 1 98.88 100 LEU A N 1
ATOM 779 C CA . LEU A 1 100 ? -1.786 14.039 8.891 1 98.88 100 LEU A CA 1
ATOM 780 C C . LEU A 1 100 ? -3.105 13.93 8.133 1 98.88 100 LEU A C 1
ATOM 782 O O . LEU A 1 100 ? -3.443 14.805 7.336 1 98.88 100 LEU A O 1
ATOM 786 N N . THR A 1 101 ? -3.83 12.812 8.344 1 98.69 101 THR A N 1
ATOM 787 C CA . THR A 1 101 ? -5.148 12.719 7.727 1 98.69 101 THR A CA 1
ATOM 788 C C . THR A 1 101 ? -6.066 13.82 8.234 1 98.69 101 THR A C 1
ATOM 790 O O . THR A 1 101 ? -6.91 14.328 7.488 1 98.69 101 THR A O 1
ATOM 793 N N . TYR A 1 102 ? -5.922 14.203 9.508 1 98.31 102 TYR A N 1
ATOM 794 C CA . TYR A 1 102 ? -6.684 15.32 10.062 1 98.31 102 TYR A CA 1
ATOM 795 C C . TYR A 1 102 ? -6.344 16.625 9.352 1 98.31 102 TYR A C 1
ATOM 797 O O . TYR A 1 102 ? -7.234 17.406 9.016 1 98.31 102 TYR A O 1
ATOM 805 N N . VAL A 1 103 ? -5.125 16.859 9.148 1 98.69 103 VAL A N 1
ATOM 806 C CA . VAL A 1 103 ? -4.672 18.047 8.445 1 98.69 103 VAL A CA 1
ATOM 807 C C . VAL A 1 103 ? -5.348 18.125 7.082 1 98.69 103 VAL A C 1
ATOM 809 O O . VAL A 1 103 ? -5.812 19.203 6.676 1 98.69 103 VAL A O 1
ATOM 812 N N . VAL A 1 104 ? -5.469 16.984 6.426 1 98.56 104 VAL A N 1
ATOM 813 C CA . VAL A 1 104 ? -6.035 16.922 5.082 1 98.56 104 VAL A CA 1
ATOM 814 C C . VAL A 1 104 ? -7.555 17.062 5.152 1 98.56 104 VAL A C 1
ATOM 816 O O . VAL A 1 104 ? -8.141 17.906 4.484 1 98.56 104 VAL A O 1
ATOM 819 N N . ASP A 1 105 ? -8.148 16.312 6.02 1 97.19 105 ASP A N 1
ATOM 820 C CA . ASP A 1 105 ? -9.602 16.141 6.004 1 97.19 105 ASP A CA 1
ATOM 821 C C . ASP A 1 105 ? -10.289 17.312 6.695 1 97.19 105 ASP A C 1
ATOM 823 O O . ASP A 1 105 ? -11.414 17.688 6.336 1 97.19 105 ASP A O 1
ATOM 827 N N . ILE A 1 106 ? -9.625 17.875 7.656 1 96.69 106 ILE A N 1
ATOM 828 C CA . ILE A 1 106 ? -10.281 18.891 8.469 1 96.69 106 ILE A CA 1
ATOM 829 C C . ILE A 1 106 ? -9.68 20.266 8.156 1 96.69 106 ILE A C 1
ATOM 831 O O . ILE A 1 106 ? -10.406 21.219 7.879 1 96.69 106 ILE A O 1
ATOM 835 N N . LEU A 1 107 ? -8.391 20.391 8.109 1 97.5 107 LEU A N 1
ATOM 836 C CA . LEU A 1 107 ? -7.766 21.688 7.848 1 97.5 107 LEU A CA 1
ATOM 837 C C . LEU A 1 107 ? -7.699 21.969 6.352 1 97.5 107 LEU A C 1
ATOM 839 O O . LEU A 1 107 ? -7.371 23.078 5.938 1 97.5 107 LEU A O 1
ATOM 843 N N . ASP A 1 108 ? -7.938 20.969 5.527 1 98 108 ASP A N 1
ATOM 844 C CA . ASP A 1 108 ? -8.031 21.078 4.078 1 98 108 ASP A CA 1
ATOM 845 C C . ASP A 1 108 ? -6.719 21.578 3.477 1 98 108 ASP A C 1
ATOM 847 O O . ASP A 1 108 ? -6.719 22.453 2.613 1 98 108 ASP A O 1
ATOM 851 N N . ILE A 1 109 ? -5.598 21.125 3.967 1 98.75 109 ILE A N 1
ATOM 852 C CA . ILE A 1 109 ? -4.258 21.375 3.443 1 98.75 109 ILE A CA 1
ATOM 853 C C . ILE A 1 109 ? -3.686 20.078 2.861 1 98.75 109 ILE A C 1
ATOM 855 O O . ILE A 1 109 ? -3.615 19.062 3.549 1 98.75 109 ILE A O 1
ATOM 859 N N . PRO A 1 110 ? -3.248 20.062 1.582 1 98.88 110 PRO A N 1
ATOM 860 C CA . PRO A 1 110 ? -2.646 18.844 1.025 1 98.88 110 PRO A CA 1
ATOM 861 C C . PRO A 1 110 ? -1.352 18.453 1.733 1 98.88 110 PRO A C 1
ATOM 863 O O . PRO A 1 110 ? -0.576 19.312 2.141 1 98.88 110 PRO A O 1
ATOM 866 N N . VAL A 1 111 ? -1.191 17.188 1.853 1 98.94 111 VAL A N 1
ATOM 867 C CA . VAL A 1 111 ? 0.019 16.641 2.455 1 98.94 111 VAL A CA 1
ATOM 868 C C . VAL A 1 111 ? 0.658 15.633 1.504 1 98.94 111 VAL A C 1
ATOM 870 O O . VAL A 1 111 ? -0.01 14.711 1.026 1 98.94 111 VAL A O 1
ATOM 873 N N . LEU A 1 112 ? 1.951 15.812 1.186 1 98.94 112 LEU A N 1
ATOM 874 C CA . LEU A 1 112 ? 2.744 14.906 0.363 1 98.94 112 LEU A CA 1
ATOM 875 C C . LEU A 1 112 ? 3.812 14.211 1.197 1 98.94 112 LEU A C 1
ATOM 877 O O . LEU A 1 112 ? 4.773 14.844 1.637 1 98.94 112 LEU A O 1
ATOM 881 N N . CYS A 1 113 ? 3.646 12.945 1.354 1 98.88 113 CYS A N 1
ATOM 882 C CA . CYS A 1 113 ? 4.609 12.164 2.121 1 98.88 113 CYS A CA 1
ATOM 883 C C . CYS A 1 113 ? 5.543 11.391 1.197 1 98.88 113 CYS A C 1
ATOM 885 O O . CYS A 1 113 ? 5.086 10.719 0.269 1 98.88 113 CYS A O 1
ATOM 887 N N . TYR A 1 114 ? 6.82 11.492 1.468 1 98.5 114 TYR A N 1
ATOM 888 C CA . TYR A 1 114 ? 7.844 10.766 0.729 1 98.5 114 TYR A CA 1
ATOM 889 C C . TYR A 1 114 ? 8.594 9.805 1.64 1 98.5 114 TYR A C 1
ATOM 891 O O . TYR A 1 114 ? 9.102 10.195 2.689 1 98.5 114 TYR A O 1
ATOM 899 N N . GLY A 1 115 ? 8.625 8.523 1.27 1 97.62 115 GLY A N 1
ATOM 900 C CA . GLY A 1 115 ? 9.297 7.582 2.156 1 97.62 115 GLY A CA 1
ATOM 901 C C . GLY A 1 115 ? 9.57 6.242 1.506 1 97.62 115 GLY A C 1
ATOM 902 O O . GLY A 1 115 ? 9.125 5.984 0.386 1 97.62 115 GLY A O 1
ATOM 903 N N . LEU A 1 116 ? 10.344 5.438 2.227 1 97.56 116 LEU A N 1
ATOM 904 C CA . LEU A 1 116 ? 10.578 4.051 1.835 1 97.56 116 LEU A CA 1
ATOM 905 C C . LEU A 1 116 ? 9.352 3.193 2.111 1 97.56 116 LEU A C 1
ATOM 907 O O . LEU A 1 116 ? 8.602 3.457 3.055 1 97.56 116 LEU A O 1
ATOM 911 N N . LYS A 1 117 ? 9.203 2.242 1.253 1 97.44 117 LYS A N 1
ATOM 912 C CA . LYS A 1 117 ? 8.07 1.338 1.432 1 97.44 117 LYS A CA 1
ATOM 913 C C . LYS A 1 117 ? 8.414 0.21 2.4 1 97.44 117 LYS A C 1
ATOM 915 O O . LYS A 1 117 ? 7.789 0.076 3.453 1 97.44 117 LYS A O 1
ATOM 920 N N . THR A 1 118 ? 9.469 -0.559 2.162 1 98.06 118 THR A N 1
ATOM 921 C CA . THR A 1 118 ? 9.852 -1.712 2.967 1 98.06 118 THR A CA 1
ATOM 922 C C . THR A 1 118 ? 11.297 -1.579 3.447 1 98.06 118 THR A C 1
ATOM 924 O O . THR A 1 118 ? 12.086 -0.843 2.852 1 98.06 118 THR A O 1
ATOM 927 N N . ASP A 1 119 ? 11.641 -2.346 4.508 1 97.19 119 ASP A N 1
ATOM 928 C CA . ASP A 1 119 ? 13.016 -2.43 5 1 97.19 119 ASP A CA 1
ATOM 929 C C . ASP A 1 119 ? 13.781 -3.545 4.293 1 97.19 119 ASP A C 1
ATOM 931 O O . ASP A 1 119 ? 13.305 -4.105 3.307 1 97.19 119 ASP A O 1
ATOM 935 N N . PHE A 1 120 ? 14.977 -3.818 4.758 1 96.75 120 PHE A N 1
ATOM 936 C CA . PHE A 1 120 ? 15.883 -4.746 4.086 1 96.75 120 PHE A CA 1
ATOM 937 C C . PHE A 1 120 ? 15.391 -6.18 4.234 1 96.75 120 PHE A C 1
ATOM 939 O O . PHE A 1 120 ? 15.906 -7.09 3.578 1 96.75 120 PHE A O 1
ATOM 946 N N . GLN A 1 121 ? 14.367 -6.391 5.086 1 97.12 121 GLN A N 1
ATOM 947 C CA . GLN A 1 121 ? 13.781 -7.719 5.258 1 97.12 121 GLN A CA 1
ATOM 948 C C . GLN A 1 121 ? 12.477 -7.848 4.488 1 97.12 121 GLN A C 1
ATOM 950 O O . GLN A 1 121 ? 11.781 -8.867 4.59 1 97.12 121 GLN A O 1
ATOM 955 N N . GLY A 1 122 ? 12.078 -6.816 3.814 1 97.5 122 GLY A N 1
ATOM 956 C CA . GLY A 1 122 ? 10.859 -6.844 3.023 1 97.5 122 GLY A CA 1
ATOM 957 C C . GLY A 1 122 ? 9.617 -6.516 3.83 1 97.5 122 GLY A C 1
ATOM 958 O O . GLY A 1 122 ? 8.5 -6.754 3.381 1 97.5 122 GLY A O 1
ATOM 959 N N . GLU A 1 123 ? 9.82 -5.977 5 1 98.06 123 GLU A N 1
ATOM 960 C CA . GLU A 1 123 ? 8.703 -5.621 5.867 1 98.06 123 GLU A CA 1
ATOM 961 C C . GLU A 1 123 ? 8.375 -4.133 5.77 1 98.06 123 GLU A C 1
ATOM 963 O O . GLU A 1 123 ? 9.281 -3.299 5.68 1 98.06 123 GLU A O 1
ATOM 968 N N . LEU A 1 124 ? 7.102 -3.848 5.836 1 98.38 124 LEU A N 1
ATOM 969 C CA . LEU A 1 124 ? 6.691 -2.449 5.793 1 98.38 124 LEU A CA 1
ATOM 970 C C . LEU A 1 124 ? 7.188 -1.699 7.023 1 98.38 124 LEU A C 1
ATOM 972 O O . LEU A 1 124 ? 7.172 -2.24 8.133 1 98.38 124 LEU A O 1
ATOM 976 N N . PHE A 1 125 ? 7.609 -0.475 6.852 1 97.38 125 PHE A N 1
ATOM 977 C CA . PHE A 1 125 ? 7.777 0.439 7.977 1 97.38 125 PHE A CA 1
ATOM 978 C C . PHE A 1 125 ? 6.422 0.843 8.555 1 97.38 125 PHE A C 1
ATOM 980 O O . PHE A 1 125 ? 5.414 0.835 7.844 1 97.38 125 PHE A O 1
ATOM 987 N N . SER A 1 126 ? 6.473 1.227 9.773 1 96.94 126 SER A N 1
ATOM 988 C CA . SER A 1 126 ? 5.227 1.609 10.43 1 96.94 126 SER A CA 1
ATOM 989 C C . SER A 1 126 ? 4.543 2.754 9.688 1 96.94 126 SER A C 1
ATOM 991 O O . SER A 1 126 ? 3.355 2.674 9.367 1 96.94 126 SER A O 1
ATOM 993 N N . GLY A 1 127 ? 5.293 3.787 9.438 1 98.19 127 GLY A N 1
ATOM 994 C CA . GLY A 1 127 ? 4.73 4.91 8.703 1 98.19 127 GLY A CA 1
ATOM 995 C C . GLY A 1 127 ? 4.188 4.527 7.344 1 98.19 127 GLY A C 1
ATOM 996 O O . GLY A 1 127 ? 3.086 4.934 6.969 1 98.19 127 GLY A O 1
ATOM 997 N N . SER A 1 128 ? 4.945 3.734 6.617 1 98.69 128 SER A N 1
ATOM 998 C CA . SER A 1 128 ? 4.543 3.283 5.289 1 98.69 128 SER A CA 1
ATOM 999 C C . SER A 1 128 ? 3.295 2.408 5.355 1 98.69 128 SER A C 1
ATOM 1001 O O . SER A 1 128 ? 2.412 2.512 4.504 1 98.69 128 SER A O 1
ATOM 1003 N N . HIS A 1 129 ? 3.227 1.6 6.41 1 98.75 129 HIS A N 1
ATOM 1004 C CA . HIS A 1 129 ? 2.057 0.755 6.625 1 98.75 129 HIS A CA 1
ATOM 1005 C C . HIS A 1 129 ? 0.776 1.584 6.645 1 98.75 129 HIS A C 1
ATOM 1007 O O . HIS A 1 129 ? -0.159 1.308 5.891 1 98.75 129 HIS A O 1
ATOM 1013 N N . TYR A 1 130 ? 0.802 2.588 7.344 1 98.81 130 TYR A N 1
ATOM 1014 C CA . TYR A 1 130 ? -0.439 3.328 7.551 1 98.81 130 TYR A CA 1
ATOM 1015 C C . TYR A 1 130 ? -0.647 4.359 6.449 1 98.81 130 TYR A C 1
ATOM 1017 O O . TYR A 1 130 ? -1.785 4.711 6.129 1 98.81 130 TYR A O 1
ATOM 1025 N N . LEU A 1 131 ? 0.421 4.816 5.855 1 98.88 131 LEU A N 1
ATOM 1026 C CA . LEU A 1 131 ? 0.249 5.633 4.66 1 98.88 131 LEU A CA 1
ATOM 1027 C C . LEU A 1 131 ? -0.352 4.816 3.521 1 98.88 131 LEU A C 1
ATOM 1029 O O . LEU A 1 131 ? -1.203 5.312 2.777 1 98.88 131 LEU A O 1
ATOM 1033 N N . LEU A 1 132 ? 0.084 3.586 3.385 1 98.81 132 LEU A N 1
ATOM 1034 C CA . LEU A 1 132 ? -0.509 2.697 2.393 1 98.81 132 LEU A CA 1
ATOM 1035 C C . LEU A 1 132 ? -1.978 2.432 2.709 1 98.81 132 LEU A C 1
ATOM 1037 O O . LEU A 1 132 ? -2.801 2.316 1.798 1 98.81 132 LEU A O 1
ATOM 1041 N N . ALA A 1 133 ? -2.291 2.43 3.936 1 98.62 133 ALA A N 1
ATOM 1042 C CA . ALA A 1 133 ? -3.645 2.096 4.367 1 98.62 133 ALA A CA 1
ATOM 1043 C C . ALA A 1 133 ? -4.594 3.273 4.16 1 98.62 133 ALA A C 1
ATOM 1045 O O . ALA A 1 133 ? -5.75 3.086 3.773 1 98.62 133 ALA A O 1
ATOM 1046 N N . TRP A 1 134 ? -4.043 4.516 4.375 1 98.56 134 TRP A N 1
ATOM 1047 C CA . TRP A 1 134 ? -5.008 5.582 4.609 1 98.56 134 TRP A CA 1
ATOM 1048 C C . TRP A 1 134 ? -4.832 6.711 3.6 1 98.56 134 TRP A C 1
ATOM 1050 O O . TRP A 1 134 ? -5.703 7.57 3.463 1 98.56 134 TRP A O 1
ATOM 1060 N N . ALA A 1 135 ? -3.754 6.715 2.82 1 98.62 135 ALA A N 1
ATOM 1061 C CA . ALA A 1 135 ? -3.531 7.809 1.879 1 98.62 135 ALA A CA 1
ATOM 1062 C C . ALA A 1 135 ? -4.543 7.766 0.739 1 98.62 135 ALA A C 1
ATOM 1064 O O . ALA A 1 135 ? -5.023 6.691 0.367 1 98.62 135 ALA A O 1
ATOM 1065 N N . ASP A 1 136 ? -4.77 8.945 0.177 1 97.88 136 ASP A N 1
ATOM 1066 C CA . ASP A 1 136 ? -5.691 9.07 -0.946 1 97.88 136 ASP A CA 1
ATOM 1067 C C . ASP A 1 136 ? -5.043 8.602 -2.246 1 97.88 136 ASP A C 1
ATOM 1069 O O . ASP A 1 136 ? -5.723 8.094 -3.141 1 97.88 136 ASP A O 1
ATOM 1073 N N . LYS A 1 137 ? -3.793 8.859 -2.355 1 97.81 137 LYS A N 1
ATOM 1074 C CA . LYS A 1 137 ? -3.047 8.547 -3.57 1 97.81 137 LYS A CA 1
ATOM 1075 C C . LYS A 1 137 ? -1.713 7.883 -3.24 1 97.81 137 LYS A C 1
ATOM 1077 O O . LYS A 1 137 ? -0.985 8.344 -2.359 1 97.81 137 LYS A O 1
ATOM 1082 N N . LEU A 1 138 ? -1.508 6.828 -3.896 1 98.44 138 LEU A N 1
ATOM 1083 C CA . LEU A 1 138 ? -0.223 6.141 -3.834 1 98.44 138 LEU A CA 1
ATOM 1084 C C . LEU A 1 138 ? 0.542 6.301 -5.145 1 98.44 138 LEU A C 1
ATOM 1086 O O . LEU A 1 138 ? 0.021 5.98 -6.215 1 98.44 138 LEU A O 1
ATOM 1090 N N . VAL A 1 139 ? 1.744 6.816 -5.039 1 98.25 139 VAL A N 1
ATOM 1091 C CA . VAL A 1 139 ? 2.551 7.051 -6.234 1 98.25 139 VAL A CA 1
ATOM 1092 C C . VAL A 1 139 ? 3.928 6.414 -6.062 1 98.25 139 VAL A C 1
ATOM 1094 O O . VAL A 1 139 ? 4.641 6.707 -5.098 1 98.25 139 VAL A O 1
ATOM 1097 N N . GLU A 1 140 ? 4.25 5.625 -7.016 1 98.19 140 GLU A N 1
ATOM 1098 C CA . GLU A 1 140 ? 5.559 4.988 -6.949 1 98.19 140 GLU A CA 1
ATOM 1099 C C . GLU A 1 140 ? 6.621 5.828 -7.652 1 98.19 140 GLU A C 1
ATOM 1101 O O . GLU A 1 140 ? 6.426 6.254 -8.789 1 98.19 140 GLU A O 1
ATOM 1106 N N . LEU A 1 141 ? 7.695 6.125 -6.969 1 97.75 141 LEU A N 1
ATOM 1107 C CA . LEU A 1 141 ? 8.898 6.645 -7.605 1 97.75 141 LEU A CA 1
ATOM 1108 C C . LEU A 1 141 ? 9.867 5.512 -7.949 1 97.75 141 LEU A C 1
ATOM 1110 O O . LEU A 1 141 ? 10.43 4.879 -7.055 1 97.75 141 LEU A O 1
ATOM 1114 N N . LYS A 1 142 ? 10.055 5.324 -9.148 1 96.12 142 LYS A N 1
ATOM 1115 C CA . LYS A 1 142 ? 10.727 4.117 -9.625 1 96.12 142 LYS A CA 1
ATOM 1116 C C . LYS A 1 142 ? 12.242 4.316 -9.688 1 96.12 142 LYS 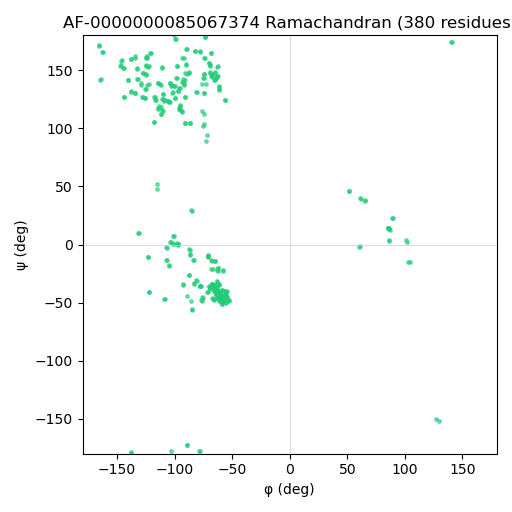A C 1
ATOM 1118 O O . LYS A 1 142 ? 12.711 5.426 -9.938 1 96.12 142 LYS A O 1
ATOM 1123 N N . THR A 1 143 ? 12.938 3.307 -9.438 1 96.12 143 THR A N 1
ATOM 1124 C CA . THR A 1 143 ? 14.367 3.215 -9.688 1 96.12 143 THR A CA 1
ATOM 1125 C C . THR A 1 143 ? 14.734 1.859 -10.289 1 96.12 143 THR A C 1
ATOM 1127 O O . THR A 1 143 ? 13.844 1.066 -10.617 1 96.12 143 THR A O 1
ATOM 1130 N N . ILE A 1 144 ? 16.047 1.653 -10.539 1 96.69 144 ILE A N 1
ATOM 1131 C CA . ILE A 1 144 ? 16.391 0.526 -11.398 1 96.69 144 ILE A CA 1
ATOM 1132 C C . ILE A 1 144 ? 17.359 -0.402 -10.656 1 96.69 144 ILE A C 1
ATOM 1134 O O . ILE A 1 144 ? 18.266 0.061 -9.969 1 96.69 144 ILE A O 1
ATOM 1138 N N . CYS A 1 145 ? 17.109 -1.613 -10.797 1 97.44 145 CYS A N 1
ATOM 1139 C CA . CYS A 1 145 ? 18 -2.658 -10.32 1 97.44 145 CYS A CA 1
ATOM 1140 C C . CYS A 1 145 ? 19.234 -2.762 -11.203 1 97.44 145 CYS A C 1
ATOM 1142 O O . CYS A 1 145 ? 19.203 -2.365 -12.367 1 97.44 145 CYS A O 1
ATOM 1144 N N . HIS A 1 146 ? 20.375 -3.383 -10.703 1 96.31 146 HIS A N 1
ATOM 1145 C CA . HIS A 1 146 ? 21.578 -3.539 -11.492 1 96.31 146 HIS A CA 1
ATOM 1146 C C . HIS A 1 146 ? 21.328 -4.406 -12.719 1 96.31 146 HIS A C 1
ATOM 1148 O O . HIS A 1 146 ? 22.094 -4.344 -13.695 1 96.31 146 HIS A O 1
ATOM 1154 N N . CYS A 1 147 ? 20.312 -5.16 -12.68 1 96.75 147 CYS A N 1
ATOM 1155 C CA . CYS A 1 147 ? 20 -6.031 -13.805 1 96.75 147 CYS A CA 1
ATOM 1156 C C . CYS A 1 147 ? 19.172 -5.297 -14.852 1 96.75 147 CYS A C 1
ATOM 1158 O O . CYS A 1 147 ? 18.859 -5.859 -15.906 1 96.75 147 CYS A O 1
ATOM 1160 N N . GLY A 1 148 ? 18.719 -4.094 -14.562 1 96.06 148 GLY A N 1
ATOM 1161 C CA . GLY A 1 148 ? 17.969 -3.301 -15.523 1 96.06 148 GLY A CA 1
ATOM 1162 C C . GLY A 1 148 ? 16.469 -3.295 -15.242 1 96.06 148 GLY A C 1
ATOM 1163 O O . GLY A 1 148 ? 15.742 -2.459 -15.781 1 96.06 148 GLY A O 1
ATOM 1164 N N . ARG A 1 149 ? 16 -4.168 -14.43 1 95.25 149 ARG A N 1
ATOM 1165 C CA . ARG A 1 149 ? 14.602 -4.203 -14.039 1 95.25 149 ARG A CA 1
ATOM 1166 C C . ARG A 1 149 ? 14.289 -3.131 -13 1 95.25 149 ARG A C 1
ATOM 1168 O O . ARG A 1 149 ? 15.203 -2.562 -12.398 1 95.25 149 ARG A O 1
ATOM 1175 N N . LYS A 1 150 ? 12.953 -2.932 -12.852 1 96.62 150 LYS A N 1
ATOM 1176 C CA . LYS A 1 150 ? 12.547 -2.033 -11.773 1 96.62 150 LYS A CA 1
ATOM 1177 C C . LYS A 1 150 ? 12.992 -2.561 -10.414 1 96.62 150 LYS A C 1
ATOM 1179 O O . LYS A 1 150 ? 12.867 -3.756 -10.141 1 96.62 150 LYS A O 1
ATOM 1184 N N . ALA A 1 151 ? 13.555 -1.658 -9.617 1 97.69 151 ALA A N 1
ATOM 1185 C CA . ALA A 1 151 ? 13.914 -1.994 -8.242 1 97.69 151 ALA A CA 1
ATOM 1186 C C . ALA A 1 151 ? 12.82 -1.579 -7.266 1 97.69 151 ALA A C 1
ATOM 1188 O O . ALA A 1 151 ? 12.484 -0.396 -7.16 1 97.69 151 ALA A O 1
ATOM 1189 N N . ASN A 1 152 ? 12.258 -2.582 -6.539 1 97.19 152 ASN A N 1
ATOM 1190 C CA . ASN A 1 152 ? 11.219 -2.232 -5.574 1 97.19 152 ASN A CA 1
ATOM 1191 C C . ASN A 1 152 ? 11.477 -2.871 -4.211 1 97.19 152 ASN A C 1
ATOM 1193 O O . ASN A 1 152 ? 10.586 -2.924 -3.365 1 97.19 152 ASN A O 1
ATOM 1197 N N . MET A 1 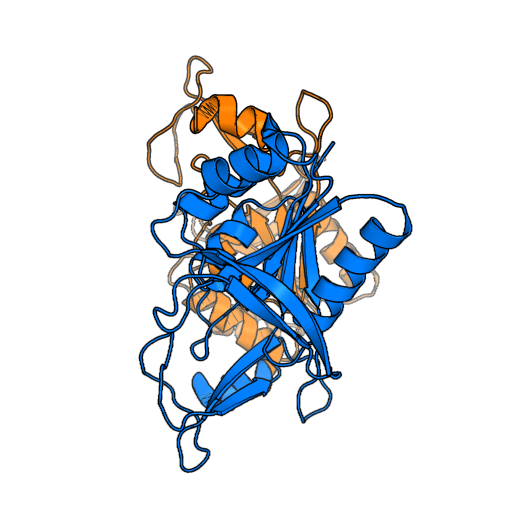153 ? 12.648 -3.447 -4.043 1 98.06 153 MET A N 1
ATOM 1198 C CA . MET A 1 153 ? 13.094 -4.004 -2.77 1 98.06 153 MET A CA 1
ATOM 1199 C C . MET A 1 153 ? 14.43 -3.402 -2.348 1 98.06 153 MET A C 1
ATOM 1201 O O . MET A 1 153 ? 15.148 -2.828 -3.17 1 98.06 153 MET A O 1
ATOM 1205 N N . VAL A 1 154 ? 14.789 -3.52 -1.043 1 97.19 154 VAL A N 1
ATOM 1206 C CA . VAL A 1 154 ? 16.031 -2.992 -0.502 1 97.19 154 VAL A CA 1
ATOM 1207 C C . VAL A 1 154 ? 16.812 -4.109 0.196 1 97.19 154 VAL A C 1
ATOM 1209 O O . VAL A 1 154 ? 16.234 -4.891 0.956 1 97.19 154 VAL A O 1
ATOM 1212 N N . VAL A 1 155 ? 18.078 -4.168 -0.087 1 97.31 155 VAL A N 1
ATOM 1213 C CA . VAL A 1 155 ? 18.953 -5.105 0.606 1 97.31 155 VAL A CA 1
ATOM 1214 C C . VAL A 1 155 ? 19.969 -4.34 1.455 1 97.31 155 VAL A C 1
ATOM 1216 O O . VAL A 1 155 ? 20.469 -3.293 1.039 1 97.31 155 VAL A O 1
ATOM 1219 N N . ARG A 1 156 ? 20.203 -4.828 2.604 1 96.56 156 ARG A N 1
ATOM 1220 C CA . ARG A 1 156 ? 21.266 -4.324 3.463 1 96.56 156 ARG A CA 1
ATOM 1221 C C . ARG A 1 156 ? 22.516 -5.18 3.336 1 96.56 156 ARG A C 1
ATOM 1223 O O . ARG A 1 156 ? 22.453 -6.41 3.391 1 96.56 156 ARG A O 1
ATOM 1230 N N . LEU A 1 157 ? 23.594 -4.535 3.162 1 95.69 157 LEU A N 1
ATOM 1231 C CA . LEU A 1 157 ? 24.875 -5.215 3.031 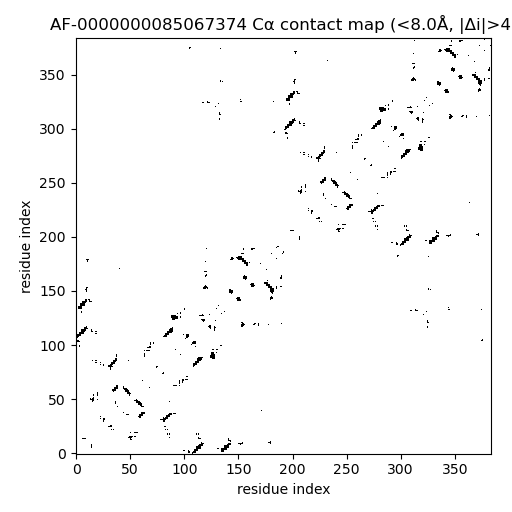1 95.69 157 LEU A CA 1
ATOM 1232 C C . LEU A 1 157 ? 25.781 -4.926 4.234 1 95.69 157 LEU A C 1
ATOM 1234 O O . LEU A 1 157 ? 25.828 -3.791 4.711 1 95.69 157 LEU A O 1
ATOM 1238 N N . ASP A 1 158 ? 26.438 -5.941 4.691 1 92.94 158 ASP A N 1
ATOM 1239 C CA . ASP A 1 158 ? 27.375 -5.742 5.789 1 92.94 158 ASP A CA 1
ATOM 1240 C C . ASP A 1 158 ? 28.688 -5.152 5.281 1 92.94 158 ASP A C 1
ATOM 1242 O O . ASP A 1 158 ? 28.797 -4.793 4.109 1 92.94 158 ASP A O 1
ATOM 1246 N N . GLY A 1 159 ? 29.641 -4.98 6.219 1 90.56 159 GLY A N 1
ATOM 1247 C CA . GLY A 1 159 ? 30.906 -4.355 5.895 1 90.56 159 GLY A CA 1
ATOM 1248 C C . GLY A 1 159 ? 31.656 -5.078 4.793 1 90.56 159 GLY A C 1
ATOM 1249 O O . GLY A 1 159 ? 32.531 -4.496 4.141 1 90.56 159 GLY A O 1
ATOM 1250 N N . ASP A 1 160 ? 31.391 -6.348 4.559 1 92.5 160 ASP A N 1
ATOM 1251 C CA . ASP A 1 160 ? 32.062 -7.148 3.541 1 92.5 160 ASP A CA 1
ATOM 1252 C C . ASP A 1 160 ? 31.234 -7.207 2.256 1 92.5 160 ASP A C 1
ATOM 1254 O O . ASP A 1 160 ? 31.578 -7.945 1.328 1 92.5 160 ASP A O 1
ATOM 1258 N N . GLY A 1 161 ? 30.094 -6.535 2.27 1 92.31 161 GLY A N 1
ATOM 1259 C CA . GLY A 1 161 ? 29.266 -6.48 1.077 1 92.31 161 GLY A CA 1
ATOM 1260 C C . GLY A 1 161 ? 28.297 -7.652 0.96 1 92.31 161 GLY A C 1
ATOM 1261 O O . GLY A 1 161 ? 27.766 -7.914 -0.118 1 92.31 161 GLY A O 1
ATOM 1262 N N . LYS A 1 162 ? 28.188 -8.352 2.018 1 94.31 162 LYS A N 1
ATOM 1263 C CA . LYS A 1 162 ? 27.281 -9.5 1.995 1 94.31 162 LYS A CA 1
ATOM 1264 C C . LYS A 1 162 ? 25.891 -9.109 2.498 1 94.31 162 LYS A C 1
ATOM 1266 O O . LYS A 1 162 ? 25.766 -8.375 3.48 1 94.31 162 LYS A O 1
ATOM 1271 N N . PRO A 1 163 ? 24.875 -9.641 1.827 1 95.5 163 PRO A N 1
ATOM 1272 C CA . PRO A 1 163 ? 23.516 -9.32 2.27 1 95.5 163 PRO A CA 1
ATOM 1273 C C . PRO A 1 163 ? 23.234 -9.789 3.697 1 95.5 163 PRO A C 1
ATOM 1275 O O . PRO A 1 163 ? 23.594 -10.906 4.066 1 95.5 163 PRO A O 1
ATOM 1278 N N . MET A 1 164 ? 22.609 -8.93 4.434 1 94.81 164 MET A N 1
ATOM 1279 C CA . MET A 1 164 ? 22.203 -9.242 5.797 1 94.81 164 MET A CA 1
ATOM 1280 C C . MET A 1 164 ? 20.766 -9.711 5.84 1 94.81 164 MET A C 1
ATOM 1282 O O . MET A 1 164 ? 19.875 -9.078 5.258 1 94.81 164 MET A O 1
ATOM 1286 N N . ARG A 1 165 ? 20.438 -10.773 6.547 1 93.62 165 ARG A N 1
ATOM 1287 C CA . ARG A 1 165 ? 19.094 -11.336 6.566 1 93.62 165 ARG A CA 1
ATOM 1288 C C . ARG A 1 165 ? 18.375 -11 7.867 1 93.62 165 ARG A C 1
ATOM 1290 O O . ARG A 1 165 ? 17.156 -11.117 7.957 1 93.62 165 ARG A O 1
ATOM 1297 N N . GLU A 1 166 ? 19.188 -10.602 8.875 1 92.5 166 GLU A N 1
ATOM 1298 C CA . GLU A 1 166 ? 18.625 -10.266 10.18 1 92.5 166 GLU A CA 1
ATOM 1299 C C . GLU A 1 166 ? 19.219 -8.977 10.727 1 92.5 166 GLU A C 1
ATOM 1301 O O . GLU A 1 166 ? 20.312 -8.578 10.328 1 92.5 166 GLU A O 1
ATOM 1306 N N . GLY A 1 167 ? 18.5 -8.375 11.695 1 90.88 167 GLY A N 1
ATOM 1307 C CA . GLY A 1 167 ? 18.922 -7.133 12.328 1 90.88 167 GLY A CA 1
ATOM 1308 C C . GLY A 1 167 ? 17.781 -6.18 12.602 1 90.88 167 GLY A C 1
ATOM 1309 O O . GLY A 1 167 ? 16.641 -6.43 12.18 1 90.88 167 GLY A O 1
ATOM 1310 N N . GLU A 1 168 ? 18.125 -5.133 13.266 1 90.94 168 GLU A N 1
ATOM 1311 C CA . GLU A 1 168 ? 17.141 -4.098 13.508 1 90.94 168 GLU A CA 1
ATOM 1312 C C . GLU A 1 168 ? 16.734 -3.4 12.219 1 90.94 168 GLU A C 1
ATOM 1314 O O . GLU A 1 168 ? 17.547 -3.227 11.312 1 90.94 168 GLU A O 1
ATOM 1319 N N . GLN A 1 169 ? 15.523 -3.051 12.148 1 90.62 169 GLN A N 1
ATOM 1320 C CA . GLN A 1 169 ? 14.984 -2.402 10.961 1 90.62 169 GLN A CA 1
ATOM 1321 C C . GLN A 1 169 ? 15.797 -1.166 10.586 1 90.62 169 GLN A C 1
ATOM 1323 O O . GLN A 1 169 ? 16.062 -0.92 9.406 1 90.62 169 GLN A O 1
ATOM 1328 N N . VAL A 1 170 ? 16.094 -0.372 11.602 1 84.25 170 VAL A N 1
ATOM 1329 C CA . VAL A 1 170 ? 16.859 0.846 11.383 1 84.25 170 VAL A CA 1
ATOM 1330 C C . VAL A 1 170 ? 18.25 0.693 12.008 1 84.25 170 VAL A C 1
ATOM 1332 O O . VAL A 1 170 ? 18.375 0.364 13.195 1 84.25 170 VAL A O 1
ATOM 1335 N N . ALA A 1 171 ? 19.281 0.711 11.102 1 78.06 171 ALA A N 1
ATOM 1336 C CA . ALA A 1 171 ? 20.641 0.642 11.617 1 78.06 171 ALA A CA 1
ATOM 1337 C C . ALA A 1 171 ? 21.25 2.035 11.734 1 78.06 171 ALA A C 1
ATOM 1339 O O . ALA A 1 171 ? 21.297 2.785 10.758 1 78.06 171 ALA A O 1
ATOM 1340 N N . ILE A 1 172 ? 21.562 2.402 12.906 1 65.81 172 ILE A N 1
ATOM 1341 C CA . ILE A 1 172 ? 22.203 3.695 13.133 1 65.81 172 ILE A CA 1
ATOM 1342 C C . ILE A 1 172 ? 23.688 3.496 13.445 1 65.81 172 ILE A C 1
ATOM 1344 O O . ILE A 1 172 ? 24.031 2.701 14.328 1 65.81 172 ILE A O 1
ATOM 1348 N N . GLY A 1 173 ? 24.516 4.117 12.672 1 64.69 173 GLY A N 1
ATOM 1349 C CA . GLY A 1 173 ? 25.922 4.18 13.016 1 64.69 173 GLY A CA 1
ATOM 1350 C C . GLY A 1 173 ? 26.703 2.979 12.523 1 64.69 173 GLY A C 1
ATOM 1351 O O . GLY A 1 173 ? 27.859 2.781 12.922 1 64.69 173 GLY A O 1
ATOM 1352 N N . GLY A 1 174 ? 26.031 2.135 11.844 1 66 174 GLY A N 1
ATOM 1353 C CA . GLY A 1 174 ? 26.781 0.967 11.422 1 66 174 GLY A CA 1
ATOM 1354 C C . GLY A 1 174 ? 27.469 1.144 10.078 1 66 174 GLY A C 1
ATOM 1355 O O . GLY A 1 174 ? 27.469 2.246 9.523 1 66 174 GLY A O 1
ATOM 1356 N N . ASN A 1 175 ? 28.297 0.266 9.797 1 76.19 175 ASN A N 1
ATOM 1357 C CA . ASN A 1 175 ? 29.016 0.256 8.523 1 76.19 175 ASN A CA 1
ATOM 1358 C C . ASN A 1 175 ? 28.203 -0.438 7.434 1 76.19 175 ASN A C 1
ATOM 1360 O O . ASN A 1 175 ? 28.766 -0.946 6.465 1 76.19 175 ASN A O 1
ATOM 1364 N N . GLU A 1 176 ? 26.938 -0.36 7.578 1 84.12 176 GLU A N 1
ATOM 1365 C CA . GLU A 1 176 ? 26.078 -1.028 6.605 1 84.12 176 GLU A CA 1
ATOM 1366 C C . GLU A 1 176 ? 25.781 -0.122 5.414 1 84.12 176 GLU A C 1
ATOM 1368 O O . GLU A 1 176 ? 25.812 1.104 5.535 1 84.12 176 GLU A O 1
ATOM 1373 N N . SER A 1 177 ? 25.641 -0.801 4.312 1 90.88 177 SER A N 1
ATOM 1374 C CA . SER A 1 177 ? 25.172 -0.116 3.113 1 90.88 177 SER A CA 1
ATOM 1375 C C . SER A 1 177 ? 23.875 -0.744 2.588 1 90.88 177 SER A C 1
ATOM 1377 O O . SER A 1 177 ? 23.469 -1.813 3.047 1 90.88 177 SER A O 1
ATOM 1379 N N . TYR A 1 178 ? 23.219 0.011 1.708 1 94.12 178 TYR A N 1
ATOM 1380 C CA . TYR A 1 178 ? 21.953 -0.455 1.169 1 94.12 178 TYR A CA 1
ATOM 1381 C C . TYR A 1 178 ? 21.953 -0.42 -0.355 1 94.12 178 TYR A C 1
ATOM 1383 O O . TYR A 1 178 ? 22.625 0.428 -0.959 1 94.12 178 TYR A O 1
ATOM 1391 N N . GLU A 1 179 ? 21.25 -1.341 -0.908 1 95.56 179 GLU A N 1
ATOM 1392 C CA . GLU A 1 179 ? 21.078 -1.405 -2.357 1 95.56 179 GLU A CA 1
ATOM 1393 C C . GLU A 1 179 ? 19.641 -1.729 -2.738 1 95.56 179 GLU A C 1
ATOM 1395 O O . GLU A 1 179 ? 19.031 -2.621 -2.152 1 95.56 179 GLU A O 1
ATOM 1400 N N . SER A 1 180 ? 19.125 -0.904 -3.699 1 97.44 180 SER A N 1
ATOM 1401 C CA . SER A 1 180 ? 17.812 -1.214 -4.254 1 97.44 180 SER A CA 1
ATOM 1402 C C . SER A 1 180 ? 17.906 -2.285 -5.336 1 97.44 180 SER A C 1
ATOM 1404 O O . SER A 1 180 ? 18.75 -2.195 -6.23 1 97.44 180 SER A O 1
ATOM 1406 N N . VAL A 1 181 ? 17.078 -3.309 -5.277 1 98 181 VAL A N 1
ATOM 1407 C CA . VAL A 1 181 ? 17.109 -4.406 -6.242 1 98 181 VAL A CA 1
ATOM 1408 C C . VAL A 1 181 ? 15.688 -4.793 -6.641 1 98 181 VAL A C 1
ATOM 1410 O O . VAL A 1 181 ? 14.727 -4.402 -5.98 1 98 181 VAL A O 1
ATOM 1413 N N . CYS A 1 182 ? 15.547 -5.457 -7.777 1 97.62 182 CYS A N 1
ATOM 1414 C CA . CYS A 1 182 ? 14.258 -6.027 -8.133 1 97.62 182 CYS A CA 1
ATOM 1415 C C . CYS A 1 182 ? 13.891 -7.176 -7.203 1 97.62 182 CYS A C 1
ATOM 1417 O O . CYS A 1 182 ? 14.75 -7.703 -6.492 1 97.62 182 CYS A O 1
ATOM 1419 N N . ARG A 1 183 ? 12.656 -7.574 -7.199 1 97.69 183 ARG A N 1
ATOM 1420 C CA . ARG A 1 183 ? 12.195 -8.602 -6.27 1 97.69 183 ARG A CA 1
ATOM 1421 C C . ARG A 1 183 ? 12.883 -9.938 -6.543 1 97.69 183 ARG A C 1
ATOM 1423 O O . ARG A 1 183 ? 13.172 -10.688 -5.613 1 97.69 183 ARG A O 1
ATOM 1430 N N . LYS A 1 184 ? 13.148 -10.234 -7.781 1 96.44 184 LYS A N 1
ATOM 1431 C CA . LYS A 1 184 ? 13.836 -11.477 -8.117 1 96.44 184 LYS A CA 1
ATOM 1432 C C . LYS A 1 184 ? 15.195 -11.555 -7.434 1 96.44 184 LYS A C 1
ATOM 1434 O O . LYS A 1 184 ? 15.539 -12.578 -6.844 1 96.44 184 LYS A O 1
ATOM 1439 N N . HIS A 1 185 ? 15.992 -10.523 -7.543 1 97.12 185 HIS A N 1
ATOM 1440 C CA . HIS A 1 185 ? 17.297 -10.508 -6.898 1 97.12 185 HIS A CA 1
ATOM 1441 C C . HIS A 1 185 ? 17.172 -10.461 -5.379 1 97.12 185 HIS A C 1
ATOM 1443 O O . HIS A 1 185 ? 17.984 -11.047 -4.66 1 97.12 185 HIS A O 1
ATOM 1449 N N . PHE A 1 186 ? 16.172 -9.789 -4.891 1 98.44 186 PHE A N 1
ATOM 1450 C CA . PHE A 1 186 ? 15.906 -9.805 -3.459 1 98.44 186 PHE A CA 1
ATOM 1451 C C . PHE A 1 186 ? 15.672 -11.227 -2.969 1 98.44 186 PHE A C 1
ATOM 1453 O O . PHE A 1 186 ? 16.234 -11.641 -1.948 1 98.44 186 PHE A O 1
ATOM 1460 N N . ARG A 1 187 ? 14.836 -11.938 -3.697 1 97.44 187 ARG A N 1
ATOM 1461 C CA . ARG A 1 187 ? 14.562 -13.328 -3.359 1 97.44 187 ARG A CA 1
ATOM 1462 C C . ARG A 1 187 ? 15.852 -14.141 -3.305 1 97.44 187 ARG A C 1
ATOM 1464 O O . ARG A 1 187 ? 16.062 -14.906 -2.365 1 97.44 187 ARG A O 1
ATOM 1471 N N . GLU A 1 188 ? 16.719 -13.961 -4.203 1 95.94 188 GLU A N 1
ATOM 1472 C CA . GLU A 1 188 ? 17.984 -14.68 -4.266 1 95.94 188 GLU A CA 1
ATOM 1473 C C . GLU A 1 188 ? 18.859 -14.359 -3.055 1 95.94 188 GLU A C 1
ATOM 1475 O O . GLU A 1 188 ? 19.5 -15.258 -2.486 1 95.94 188 GLU A O 1
ATOM 1480 N N . PHE A 1 189 ? 18.812 -13.094 -2.662 1 95.19 189 PHE A N 1
ATOM 1481 C CA . PHE A 1 189 ? 19.719 -12.625 -1.617 1 95.19 189 PHE A CA 1
ATOM 1482 C C . PHE A 1 189 ? 19.172 -12.953 -0.236 1 95.19 189 PHE A C 1
ATOM 1484 O O . PHE A 1 189 ? 19.922 -13.258 0.688 1 95.19 189 PHE A O 1
ATOM 1491 N N . ILE A 1 190 ? 17.828 -12.914 -0.128 1 95.56 190 ILE A N 1
ATOM 1492 C CA . ILE A 1 190 ? 17.266 -12.828 1.215 1 95.56 190 ILE A CA 1
ATOM 1493 C C . ILE A 1 190 ? 16.328 -14.016 1.459 1 95.56 190 ILE A C 1
ATOM 1495 O O . ILE A 1 190 ? 16.359 -14.625 2.531 1 95.56 190 ILE A O 1
ATOM 1499 N N . TRP A 1 191 ? 15.531 -14.414 0.502 1 94.56 191 TRP A N 1
ATOM 1500 C CA . TRP A 1 191 ? 14.484 -15.391 0.756 1 94.56 191 TRP A CA 1
ATOM 1501 C C . TRP A 1 191 ? 14.969 -16.812 0.466 1 94.56 191 TRP A C 1
ATOM 1503 O O . TRP A 1 191 ? 14.484 -17.781 1.054 1 94.56 191 TRP A O 1
ATOM 1513 N N . ASP A 1 192 ? 15.828 -16.953 -0.53 1 89.69 192 ASP A N 1
ATOM 1514 C CA . ASP A 1 192 ? 16.297 -18.281 -0.914 1 89.69 192 ASP A CA 1
ATOM 1515 C C . ASP A 1 192 ? 17.656 -18.578 -0.276 1 89.69 192 ASP A C 1
ATOM 1517 O O . ASP A 1 192 ? 18.406 -17.672 0.062 1 89.69 192 ASP A O 1
ATOM 1521 N N . MET B 1 1 ? 8.523 -9.797 -18.875 1 86.88 1 MET B N 1
ATOM 1522 C CA . MET B 1 1 ? 8.609 -10.461 -17.578 1 86.88 1 MET B CA 1
ATOM 1523 C C . MET B 1 1 ? 7.293 -10.336 -16.812 1 86.88 1 MET B C 1
ATOM 1525 O O . MET B 1 1 ? 6.652 -9.281 -16.844 1 86.88 1 MET B O 1
ATOM 1529 N N . ALA B 1 2 ? 6.887 -11.461 -16.234 1 97.25 2 ALA B N 1
ATOM 1530 C CA . ALA B 1 2 ? 5.621 -11.516 -15.508 1 97.25 2 ALA B CA 1
ATOM 1531 C C . ALA B 1 2 ? 5.641 -10.57 -14.312 1 97.25 2 ALA B C 1
ATOM 1533 O O . ALA B 1 2 ? 6.711 -10.227 -13.797 1 97.25 2 ALA B O 1
ATOM 1534 N N . GLN B 1 3 ? 4.461 -10.133 -13.93 1 98.25 3 GLN B N 1
ATOM 1535 C CA . GLN B 1 3 ? 4.359 -9.211 -12.805 1 98.25 3 GLN B CA 1
ATOM 1536 C C . GLN B 1 3 ? 3.271 -9.648 -11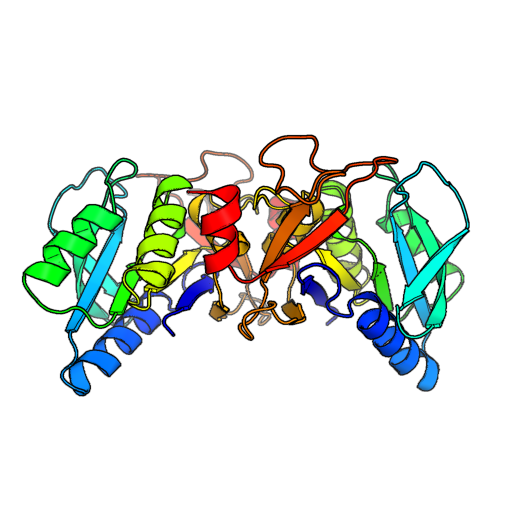.828 1 98.25 3 GLN B C 1
ATOM 1538 O O . GLN B 1 3 ? 2.332 -10.352 -12.211 1 98.25 3 GLN B O 1
ATOM 1543 N N . LEU B 1 4 ? 3.475 -9.289 -10.609 1 98.81 4 LEU B N 1
ATOM 1544 C CA . LEU B 1 4 ? 2.463 -9.422 -9.562 1 98.81 4 LEU B CA 1
ATOM 1545 C C . LEU B 1 4 ? 1.683 -8.117 -9.391 1 98.81 4 LEU B C 1
ATOM 1547 O O . LEU B 1 4 ? 2.254 -7.094 -9.023 1 98.81 4 LEU B O 1
ATOM 1551 N N . TYR B 1 5 ? 0.343 -8.172 -9.688 1 98.88 5 TYR B N 1
ATOM 1552 C CA . TYR B 1 5 ? -0.543 -7.016 -9.547 1 98.88 5 TYR B CA 1
ATOM 1553 C C . TYR B 1 5 ? -1.412 -7.141 -8.305 1 98.88 5 TYR B C 1
ATOM 1555 O O . TYR B 1 5 ? -1.907 -8.227 -7.992 1 98.88 5 TYR B O 1
ATOM 1563 N N . PHE B 1 6 ? -1.542 -6.047 -7.656 1 98.94 6 PHE B N 1
ATOM 1564 C CA . PHE B 1 6 ? -2.559 -5.953 -6.617 1 98.94 6 PHE B CA 1
ATOM 1565 C C . PHE B 1 6 ? -3.592 -4.891 -6.961 1 98.94 6 PHE B C 1
ATOM 1567 O O . PHE B 1 6 ? -3.295 -3.693 -6.934 1 98.94 6 PHE B O 1
ATOM 1574 N N . TYR B 1 7 ? -4.75 -5.348 -7.355 1 98.75 7 TYR B N 1
ATOM 1575 C CA . TYR B 1 7 ? -5.93 -4.508 -7.52 1 98.75 7 TYR B CA 1
ATOM 1576 C C . TYR B 1 7 ? -6.695 -4.379 -6.207 1 98.75 7 TYR B C 1
ATOM 1578 O O . TYR B 1 7 ? -7.379 -5.316 -5.789 1 98.75 7 TYR B O 1
ATOM 1586 N N . TYR B 1 8 ? -6.551 -3.223 -5.598 1 98.5 8 TYR B N 1
ATOM 1587 C CA . TYR B 1 8 ? -7.164 -3.043 -4.285 1 98.5 8 TYR B CA 1
ATOM 1588 C C . TYR B 1 8 ? -8.32 -2.055 -4.355 1 98.5 8 TYR B C 1
ATOM 1590 O O . TYR B 1 8 ? -8.367 -1.208 -5.25 1 98.5 8 TYR B O 1
ATOM 1598 N N . SER B 1 9 ? -9.289 -2.213 -3.441 1 95.19 9 SER B N 1
ATOM 1599 C CA . SER B 1 9 ? -10.445 -1.32 -3.395 1 95.19 9 SER B CA 1
ATOM 1600 C C . SER B 1 9 ? -11.172 -1.425 -2.059 1 95.19 9 SER B C 1
ATOM 1602 O O . SER B 1 9 ? -10.82 -2.26 -1.221 1 95.19 9 SER B O 1
ATOM 1604 N N . ALA B 1 10 ? -12.008 -0.461 -1.839 1 94.19 10 ALA B N 1
ATOM 1605 C CA . ALA B 1 10 ? -13.023 -0.645 -0.806 1 94.19 10 ALA B CA 1
ATOM 1606 C C . ALA B 1 10 ? -14.109 -1.611 -1.269 1 94.19 10 ALA B C 1
ATOM 1608 O O . ALA B 1 10 ? -14.016 -2.189 -2.354 1 94.19 10 ALA B O 1
ATOM 1609 N N . MET B 1 11 ? -15.094 -1.912 -0.448 1 91.56 11 MET B N 1
ATOM 1610 C CA . MET B 1 11 ? -16.172 -2.846 -0.779 1 91.56 11 MET B CA 1
ATOM 1611 C C . MET B 1 11 ? -17.062 -2.283 -1.883 1 91.56 11 MET B C 1
ATOM 1613 O O . MET B 1 11 ? -17.203 -1.065 -2.01 1 91.56 11 MET B O 1
ATOM 1617 N N . ASN B 1 12 ? -17.562 -3.176 -2.715 1 87.31 12 ASN B N 1
ATOM 1618 C CA . ASN B 1 12 ? -18.516 -2.85 -3.773 1 87.31 12 ASN B CA 1
ATOM 1619 C C . ASN B 1 12 ? -17.891 -1.951 -4.836 1 87.31 12 ASN B C 1
ATOM 1621 O O . ASN B 1 12 ? -18.531 -1.041 -5.348 1 87.31 12 ASN B O 1
ATOM 1625 N N . ALA B 1 13 ? -16.609 -2.164 -5.172 1 92 13 ALA B N 1
ATOM 1626 C CA . ALA B 1 13 ? -15.898 -1.345 -6.145 1 92 13 ALA B CA 1
ATOM 1627 C C . ALA B 1 13 ? -15.766 -2.068 -7.484 1 92 13 ALA B C 1
ATOM 1629 O O . ALA B 1 13 ? -15.086 -1.589 -8.391 1 92 13 ALA B O 1
ATOM 1630 N N . GLY B 1 14 ? -16.344 -3.283 -7.598 1 91.5 14 GLY B N 1
ATOM 1631 C CA . GLY B 1 14 ? -16.312 -3.994 -8.867 1 91.5 14 GLY B CA 1
ATOM 1632 C C . GLY B 1 14 ? -15.086 -4.883 -9.023 1 91.5 14 GLY B C 1
ATOM 1633 O O . GLY B 1 14 ? -14.633 -5.137 -10.141 1 91.5 14 GLY B O 1
ATOM 1634 N N . LYS B 1 15 ? -14.469 -5.289 -7.988 1 94 15 LYS B N 1
ATOM 1635 C CA . LYS B 1 15 ? -13.281 -6.141 -8.016 1 94 15 LYS B CA 1
ATOM 1636 C C . LYS B 1 15 ? -13.547 -7.418 -8.812 1 94 15 LYS B C 1
ATOM 1638 O O . LYS B 1 15 ? -12.766 -7.773 -9.695 1 94 15 LYS B O 1
ATOM 1643 N N . SER B 1 16 ? -14.641 -8.102 -8.508 1 93.75 16 SER B N 1
ATOM 1644 C CA . SER B 1 16 ? -14.961 -9.359 -9.172 1 93.75 16 SER B CA 1
ATOM 1645 C C . SER B 1 16 ? -15.211 -9.141 -10.664 1 93.75 16 SER B C 1
ATOM 1647 O O . SER B 1 16 ? -14.766 -9.938 -11.5 1 93.75 16 SER B O 1
ATOM 1649 N N . THR B 1 17 ? -15.914 -8.086 -10.977 1 93.94 17 THR B N 1
ATOM 1650 C CA . THR B 1 17 ? -16.156 -7.766 -12.375 1 93.94 17 THR B CA 1
ATOM 1651 C C . THR B 1 17 ? -14.844 -7.543 -13.117 1 93.94 17 THR B C 1
ATOM 1653 O O . THR B 1 17 ? -14.648 -8.07 -14.219 1 93.94 17 THR B O 1
ATOM 1656 N N . SER B 1 18 ? -13.945 -6.754 -12.508 1 96.94 18 SER B N 1
ATOM 1657 C CA . SER B 1 18 ? -12.641 -6.488 -13.102 1 96.94 18 SER B CA 1
ATOM 1658 C C . SER B 1 18 ? -11.852 -7.773 -13.289 1 96.94 18 SER B C 1
ATOM 1660 O O . SER B 1 18 ? -11.219 -7.977 -14.328 1 96.94 18 SER B O 1
ATOM 1662 N N . LEU B 1 19 ? -11.898 -8.633 -12.305 1 97.62 19 LEU B N 1
ATOM 1663 C CA . LEU B 1 19 ? -11.211 -9.914 -12.359 1 97.62 19 LEU B CA 1
ATOM 1664 C C . LEU B 1 19 ? -11.734 -10.766 -13.516 1 97.62 19 LEU B C 1
ATOM 1666 O O . LEU B 1 19 ? -10.945 -11.281 -14.312 1 97.62 19 LEU B O 1
ATOM 1670 N N . LEU B 1 20 ? -13.008 -10.883 -13.633 1 96.62 20 LEU B N 1
ATOM 1671 C CA . LEU B 1 20 ? -13.641 -11.703 -14.664 1 96.62 20 LEU B CA 1
ATOM 1672 C C . LEU B 1 20 ? -13.352 -11.141 -16.047 1 96.62 20 LEU B C 1
ATOM 1674 O O . LEU B 1 20 ? -13.141 -11.898 -17 1 96.62 20 LEU B O 1
ATOM 1678 N N . GLN B 1 21 ? -13.359 -9.836 -16.125 1 96.75 21 GLN B N 1
ATOM 1679 C CA . GLN B 1 21 ? -13.023 -9.203 -17.391 1 96.75 21 GLN B CA 1
ATOM 1680 C C . GLN B 1 21 ? -11.594 -9.523 -17.812 1 96.75 21 GLN B C 1
ATOM 1682 O O . GLN B 1 21 ? -11.328 -9.805 -18.984 1 96.75 21 GLN B O 1
ATOM 1687 N N . SER B 1 22 ? -10.656 -9.43 -16.875 1 97.56 22 SER B N 1
ATOM 1688 C CA . SER B 1 22 ? -9.258 -9.75 -17.156 1 97.56 22 SER B CA 1
ATOM 1689 C C . SER B 1 22 ? -9.117 -11.195 -17.625 1 97.56 22 SER B C 1
ATOM 1691 O O . SER B 1 22 ? -8.438 -11.469 -18.625 1 97.56 22 SER B O 1
ATOM 1693 N N . SER B 1 23 ? -9.773 -12.094 -16.922 1 96.94 23 SER B N 1
ATOM 1694 C CA . SER B 1 23 ? -9.734 -13.5 -17.312 1 96.94 23 SER B CA 1
ATOM 1695 C C . SER B 1 23 ? -10.312 -13.695 -18.703 1 96.94 23 SER B C 1
ATOM 1697 O O . SER B 1 23 ? -9.734 -14.422 -19.531 1 96.94 23 SER B O 1
ATOM 1699 N N . TYR B 1 24 ? -11.375 -13.078 -18.969 1 95.62 24 TYR B N 1
ATOM 1700 C CA . TYR B 1 24 ? -12.031 -13.156 -20.281 1 95.62 24 TYR B CA 1
ATOM 1701 C C . TYR B 1 24 ? -11.102 -12.695 -21.391 1 95.62 24 TYR B C 1
ATOM 1703 O O . TYR B 1 24 ? -11.031 -13.32 -22.453 1 95.62 24 TYR B O 1
ATOM 1711 N N . ASN B 1 25 ? -10.398 -11.578 -21.172 1 97.12 25 ASN B N 1
ATOM 1712 C CA . ASN B 1 25 ? -9.484 -11.039 -22.172 1 97.12 25 ASN B CA 1
ATOM 1713 C C . ASN B 1 25 ? -8.422 -12.055 -22.562 1 97.12 25 ASN B C 1
ATOM 1715 O O . ASN B 1 25 ? -8.07 -12.18 -23.734 1 97.12 25 ASN B O 1
ATOM 1719 N N . TYR B 1 26 ? -7.91 -12.789 -21.609 1 97.25 26 TYR B N 1
ATOM 1720 C CA . TYR B 1 26 ? -6.938 -13.836 -21.891 1 97.25 26 TYR B CA 1
ATOM 1721 C C . TYR B 1 26 ? -7.566 -14.961 -22.719 1 97.25 26 TYR B C 1
ATOM 1723 O O . TYR B 1 26 ? -7 -15.398 -23.719 1 97.25 26 TYR B O 1
ATOM 1731 N N . ARG B 1 27 ? -8.703 -15.391 -22.297 1 95.69 27 ARG B N 1
ATOM 1732 C CA . ARG B 1 27 ? -9.367 -16.531 -22.938 1 95.69 27 ARG B CA 1
ATOM 1733 C C . ARG B 1 27 ? -9.766 -16.203 -24.375 1 95.69 27 ARG B C 1
ATOM 1735 O O . ARG B 1 27 ? -9.688 -17.062 -25.25 1 95.69 27 ARG B O 1
ATOM 1742 N N . GLU B 1 28 ? -10.133 -15 -24.562 1 96.56 28 GLU B N 1
ATOM 1743 C CA . GLU B 1 28 ? -10.492 -14.547 -25.906 1 96.56 28 GLU B CA 1
ATOM 1744 C C . GLU B 1 28 ? -9.305 -14.641 -26.859 1 96.56 28 GLU B C 1
ATOM 1746 O O . GLU B 1 28 ? -9.484 -14.734 -28.078 1 96.56 28 GLU B O 1
ATOM 1751 N N . ARG B 1 29 ? -8.188 -14.648 -26.359 1 97.44 29 ARG B N 1
ATOM 1752 C CA . ARG B 1 29 ? -6.977 -14.742 -27.156 1 97.44 29 ARG B CA 1
ATOM 1753 C C . ARG B 1 29 ? -6.426 -16.156 -27.156 1 97.44 29 ARG B C 1
ATOM 1755 O O . ARG B 1 29 ? -5.273 -16.391 -27.547 1 97.44 29 ARG B O 1
ATOM 1762 N N . GLY B 1 30 ? -7.188 -17.094 -26.578 1 97.06 30 GLY B N 1
ATOM 1763 C CA . GLY B 1 30 ? -6.809 -18.5 -26.594 1 97.06 30 GLY B CA 1
ATOM 1764 C C . GLY B 1 30 ? -5.867 -18.875 -25.469 1 97.06 30 GLY B C 1
ATOM 1765 O O . GLY B 1 30 ? -5.238 -19.938 -25.5 1 97.06 30 GLY B O 1
ATOM 1766 N N . MET B 1 31 ? -5.762 -18.016 -24.516 1 98.12 31 MET B N 1
ATOM 1767 C CA . MET B 1 31 ? -4.875 -18.266 -23.375 1 98.12 31 MET B CA 1
ATOM 1768 C C . MET B 1 31 ? -5.652 -18.812 -22.188 1 98.12 31 MET B C 1
ATOM 1770 O O . MET B 1 31 ? -6.848 -18.562 -22.047 1 98.12 31 MET B O 1
ATOM 1774 N N . HIS B 1 32 ? -4.953 -19.547 -21.375 1 98.12 32 HIS B N 1
ATOM 1775 C CA . HIS B 1 32 ? -5.602 -20.188 -20.234 1 98.12 32 HIS B CA 1
ATOM 1776 C C . HIS B 1 32 ? -5.312 -19.438 -18.938 1 98.12 32 HIS B C 1
ATOM 1778 O O . HIS B 1 32 ? -4.172 -19.062 -18.688 1 98.12 32 HIS B O 1
ATOM 1784 N N . THR B 1 33 ? -6.387 -19.297 -18.125 1 98.38 33 THR B N 1
ATOM 1785 C CA . THR B 1 33 ? -6.23 -18.656 -16.812 1 98.38 33 THR B CA 1
ATOM 1786 C C . THR B 1 33 ? -6.695 -19.578 -15.703 1 98.38 33 THR B C 1
ATOM 1788 O O . THR B 1 33 ? -7.473 -20.516 -15.938 1 98.38 33 THR B O 1
ATOM 1791 N N . LEU B 1 34 ? -6.18 -19.438 -14.539 1 98.12 34 LEU B N 1
ATOM 1792 C CA . LEU B 1 34 ? -6.648 -20.062 -13.312 1 98.12 34 LEU B CA 1
ATOM 1793 C C . LEU B 1 34 ? -7.215 -19.031 -12.352 1 98.12 34 LEU B C 1
ATOM 1795 O O . LEU B 1 34 ? -6.512 -18.094 -11.953 1 98.12 34 LEU B O 1
ATOM 1799 N N . VAL B 1 35 ? -8.469 -19.172 -12.047 1 97.38 35 VAL B N 1
ATOM 1800 C CA . VAL B 1 35 ? -9.125 -18.297 -11.086 1 97.38 35 VAL B CA 1
ATOM 1801 C C . VAL B 1 35 ? -9.203 -19 -9.727 1 97.38 35 VAL B C 1
ATOM 1803 O O . VAL B 1 35 ? -9.672 -20.141 -9.633 1 97.38 35 VAL B O 1
ATOM 1806 N N . MET B 1 36 ? -8.703 -18.312 -8.727 1 97.06 36 MET B N 1
ATOM 1807 C CA . MET B 1 36 ? -8.711 -18.859 -7.375 1 97.06 36 MET B CA 1
ATOM 1808 C C . MET B 1 36 ? -9.406 -17.906 -6.41 1 97.06 36 MET B C 1
ATOM 1810 O O . MET B 1 36 ? -9.438 -16.688 -6.641 1 97.06 36 MET B O 1
ATOM 1814 N N . THR B 1 37 ? -9.969 -18.469 -5.305 1 95.81 37 THR B N 1
ATOM 1815 C CA . THR B 1 37 ? -10.602 -17.656 -4.277 1 95.81 37 THR B CA 1
ATOM 1816 C C . THR B 1 37 ? -10.414 -18.281 -2.896 1 95.81 37 THR B C 1
ATOM 1818 O O . THR B 1 37 ? -10.219 -19.484 -2.777 1 95.81 37 THR B O 1
ATOM 1821 N N . ALA B 1 38 ? -10.453 -17.422 -1.848 1 93.12 38 ALA B N 1
ATOM 1822 C CA . ALA B 1 38 ? -10.219 -17.875 -0.476 1 93.12 38 ALA B CA 1
ATOM 1823 C C . ALA B 1 38 ? -11.43 -18.625 0.065 1 93.12 38 ALA B C 1
ATOM 1825 O O . ALA B 1 38 ? -12.578 -18.281 -0.226 1 93.12 38 ALA B O 1
ATOM 1826 N N . SER B 1 39 ? -11.102 -19.656 0.848 1 84.81 39 SER B N 1
ATOM 1827 C CA . SER B 1 39 ? -12.141 -20.344 1.612 1 84.81 39 SER B CA 1
ATOM 1828 C C . SER B 1 39 ? -12.586 -19.516 2.811 1 84.81 39 SER B C 1
ATOM 1830 O O . SER B 1 39 ? -11.773 -19.188 3.682 1 84.81 39 SER B O 1
ATOM 1832 N N . ILE B 1 40 ? -13.656 -18.844 2.838 1 66.44 40 ILE B N 1
ATOM 1833 C CA . ILE B 1 40 ? -14.078 -18.016 3.963 1 66.44 40 ILE B CA 1
ATOM 1834 C C . ILE B 1 40 ? -14.836 -18.875 4.977 1 66.44 40 ILE B C 1
ATOM 1836 O O . ILE B 1 40 ? -14.664 -18.703 6.188 1 66.44 40 ILE B O 1
ATOM 1840 N N . ASP B 1 41 ? -15.75 -19.656 4.652 1 55.12 41 ASP B N 1
ATOM 1841 C CA . ASP B 1 41 ? -16.578 -20.422 5.582 1 55.12 41 ASP B CA 1
ATOM 1842 C C . ASP B 1 41 ? -16.359 -21.922 5.414 1 55.12 41 ASP B C 1
ATOM 1844 O O . ASP B 1 41 ? -17.297 -22.672 5.16 1 55.12 41 ASP B O 1
ATOM 1848 N N . ASP B 1 42 ? -15.047 -22.359 5.457 1 53.56 42 ASP B N 1
ATOM 1849 C CA . ASP B 1 42 ? -14.672 -23.766 5.496 1 53.56 42 ASP B CA 1
ATOM 1850 C C . ASP B 1 42 ? -15.188 -24.5 4.262 1 53.56 42 ASP B C 1
ATOM 1852 O O . ASP B 1 42 ? -15.359 -25.719 4.289 1 53.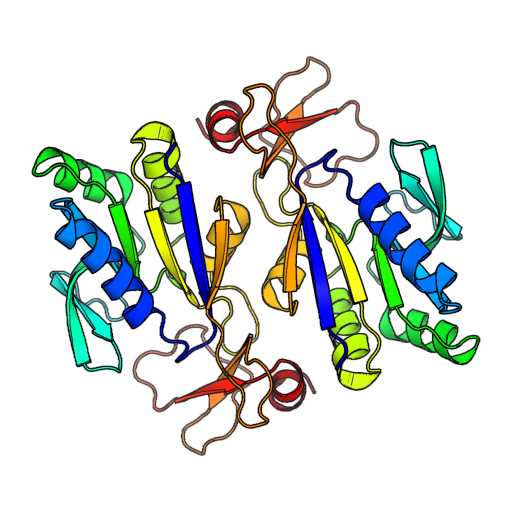56 42 ASP B O 1
ATOM 1856 N N . ARG B 1 43 ? -15.859 -23.734 3.506 1 54.75 43 ARG B N 1
ATOM 1857 C CA . ARG B 1 43 ? -16.359 -24.516 2.369 1 54.75 43 ARG B CA 1
ATOM 1858 C C . ARG B 1 43 ? -15.227 -24.859 1.408 1 54.75 43 ARG B C 1
ATOM 1860 O O . ARG B 1 43 ? -14.523 -23.969 0.92 1 54.75 43 ARG B O 1
ATOM 1867 N N . TYR B 1 44 ? -14.578 -26.062 1.717 1 57.06 44 TYR B N 1
ATOM 1868 C CA . TYR B 1 44 ? -13.508 -26.609 0.885 1 57.06 44 TYR B CA 1
ATOM 1869 C C . TYR B 1 44 ? -14.07 -27.172 -0.415 1 57.06 44 TYR B C 1
ATOM 1871 O O . TYR B 1 44 ? -15.25 -27.547 -0.482 1 57.06 44 TYR B O 1
ATOM 1879 N N . GLY B 1 45 ? -13.43 -26.953 -1.607 1 60 45 GLY B N 1
ATOM 1880 C CA . GLY B 1 45 ? -13.781 -27.5 -2.91 1 60 45 GLY B CA 1
ATOM 1881 C C . GLY B 1 45 ? -13.875 -26.438 -3.992 1 60 45 GLY B C 1
ATOM 1882 O O . GLY B 1 45 ? -13.117 -25.469 -3.986 1 60 45 GLY B O 1
ATOM 1883 N N . VAL B 1 46 ? -14.672 -26.688 -4.973 1 66.38 46 VAL B N 1
ATOM 1884 C CA . VAL B 1 46 ? -14.898 -25.812 -6.105 1 66.38 46 VAL B CA 1
ATOM 1885 C C . VAL B 1 46 ? -15.773 -24.625 -5.672 1 66.38 46 VAL B C 1
ATOM 1887 O O . VAL B 1 46 ? -16.875 -24.828 -5.164 1 66.38 46 VAL B O 1
ATOM 1890 N N . GLY B 1 47 ? -15.109 -23.484 -5.703 1 81.94 47 GLY B N 1
ATOM 1891 C CA . GLY B 1 47 ? -15.836 -22.25 -5.434 1 81.94 47 GLY B CA 1
ATOM 1892 C C . GLY B 1 47 ? -16.188 -21.484 -6.691 1 81.94 47 GLY B C 1
ATOM 1893 O O . GLY B 1 47 ? -16.203 -22.047 -7.789 1 81.94 47 GLY B O 1
ATOM 1894 N N . LYS B 1 48 ? -16.844 -20.375 -6.457 1 86.56 48 LYS B N 1
ATOM 1895 C CA . LYS B 1 48 ? -17.219 -19.5 -7.566 1 86.56 48 LYS B CA 1
ATOM 1896 C C . LYS B 1 48 ? -16.844 -18.047 -7.27 1 86.56 48 LYS B C 1
ATOM 1898 O O . LYS B 1 48 ? -16.828 -17.625 -6.109 1 86.56 48 LYS B O 1
ATOM 1903 N N . VAL B 1 49 ? -16.406 -17.391 -8.336 1 90.44 49 VAL B N 1
ATOM 1904 C CA . VAL B 1 49 ? -16.297 -15.93 -8.305 1 90.44 49 VAL B CA 1
ATOM 1905 C C . VAL B 1 49 ? -17.453 -15.32 -9.109 1 90.44 49 VAL B C 1
ATOM 1907 O O . VAL B 1 49 ? -17.656 -15.672 -10.273 1 90.44 49 VAL B O 1
ATOM 1910 N N . ALA B 1 50 ? -18.188 -14.508 -8.461 1 87.62 50 ALA B N 1
ATOM 1911 C CA . ALA B 1 50 ? -19.359 -13.898 -9.086 1 87.62 50 ALA B CA 1
ATOM 1912 C C . ALA B 1 50 ? -19.344 -12.383 -8.906 1 87.62 50 ALA B C 1
ATOM 1914 O O . ALA B 1 50 ? -19 -11.883 -7.836 1 87.62 50 ALA B O 1
ATOM 1915 N N . SER B 1 51 ? -19.75 -11.727 -10.039 1 84.69 51 SER B N 1
ATOM 1916 C CA . SER B 1 51 ? -19.844 -10.273 -9.953 1 84.69 51 SER B CA 1
ATOM 1917 C C . SER B 1 51 ? -21.266 -9.836 -9.594 1 84.69 51 SER B C 1
ATOM 1919 O O . SER B 1 51 ? -22.203 -10.609 -9.727 1 84.69 51 SER B O 1
ATOM 1921 N N . ARG B 1 52 ? -21.344 -8.641 -9.117 1 77 52 ARG B N 1
ATOM 1922 C CA . ARG B 1 52 ? -22.656 -8.086 -8.82 1 77 52 ARG B CA 1
ATOM 1923 C C . ARG B 1 52 ? -23.453 -7.848 -10.102 1 77 52 ARG B C 1
ATOM 1925 O O . ARG B 1 52 ? -24.672 -7.695 -10.055 1 77 52 ARG B O 1
ATOM 1932 N N . LEU B 1 53 ? -22.719 -7.906 -11.203 1 78.06 53 LEU B N 1
ATOM 1933 C CA . LEU B 1 53 ? -23.375 -7.707 -12.5 1 78.06 53 LEU B CA 1
ATOM 1934 C C . LEU B 1 53 ? -23.922 -9.023 -13.039 1 78.06 53 LEU B C 1
ATOM 1936 O O . LEU B 1 53 ? -24.516 -9.047 -14.117 1 78.06 53 LEU B O 1
ATOM 1940 N N . GLY B 1 54 ? -23.688 -10.148 -12.344 1 79.44 54 GLY B N 1
ATOM 1941 C CA . GLY B 1 54 ? -24.344 -11.406 -12.68 1 79.44 54 GLY B CA 1
ATOM 1942 C C . GLY B 1 54 ? -23.453 -12.352 -13.461 1 79.44 54 GLY B C 1
ATOM 1943 O O . GLY B 1 54 ? -23.891 -13.422 -13.891 1 79.44 54 GLY B O 1
ATOM 1944 N N . ILE B 1 55 ? -22.281 -12.031 -13.68 1 83.5 55 ILE B N 1
ATOM 1945 C CA . ILE B 1 55 ? -21.328 -12.914 -14.352 1 83.5 55 ILE B CA 1
ATOM 1946 C C . ILE B 1 55 ? -20.562 -13.734 -13.312 1 83.5 55 ILE B C 1
ATOM 1948 O O . ILE B 1 55 ? -20.25 -13.234 -12.234 1 83.5 55 ILE B O 1
ATOM 1952 N N . GLU B 1 56 ? -20.297 -15.023 -13.664 1 89.38 56 GLU B N 1
ATOM 1953 C CA . GLU B 1 56 ? -19.609 -15.867 -12.695 1 89.38 56 GLU B CA 1
ATOM 1954 C C . GLU B 1 56 ? -18.703 -16.875 -13.398 1 89.38 56 GLU B C 1
ATOM 1956 O O . GLU B 1 56 ? -18.828 -17.094 -14.609 1 89.38 56 GLU B O 1
ATOM 1961 N N . THR B 1 57 ? -17.781 -17.312 -12.68 1 90.81 57 THR B N 1
ATOM 1962 C CA . THR B 1 57 ? -16.906 -18.375 -13.141 1 90.81 57 THR B CA 1
ATOM 1963 C C . THR B 1 57 ? -16.531 -19.312 -11.992 1 90.81 57 THR B C 1
ATOM 1965 O O . THR B 1 57 ? -16.562 -18.906 -10.828 1 90.81 57 THR B O 1
ATOM 1968 N N . GLU B 1 58 ? -16.25 -20.578 -12.344 1 91.12 58 GLU B N 1
ATOM 1969 C CA . GLU B 1 58 ? -15.703 -21.484 -11.336 1 91.12 58 GLU B CA 1
ATOM 1970 C C . GLU B 1 58 ? -14.32 -21.031 -10.883 1 91.12 58 GLU B C 1
ATOM 1972 O O . GLU B 1 58 ? -13.562 -20.453 -11.664 1 91.12 58 GLU B O 1
ATOM 1977 N N . ALA B 1 59 ? -14.031 -21.312 -9.625 1 94.62 59 ALA B N 1
ATOM 1978 C CA . ALA B 1 59 ? -12.742 -20.922 -9.055 1 94.62 59 ALA B CA 1
ATOM 1979 C C . ALA B 1 59 ? -12.203 -22.016 -8.133 1 94.62 59 ALA B C 1
ATOM 1981 O O . ALA B 1 59 ? -12.977 -22.672 -7.418 1 94.62 59 ALA B O 1
ATOM 1982 N N . GLN B 1 60 ? -11.008 -22.188 -8.203 1 94.44 60 GLN B N 1
ATOM 1983 C CA . GLN B 1 60 ? -10.375 -23.078 -7.242 1 94.44 60 GLN B CA 1
ATOM 1984 C C . GLN B 1 60 ? -10.266 -22.422 -5.871 1 94.44 60 GLN B C 1
ATOM 1986 O O . GLN B 1 60 ? -9.742 -21.312 -5.746 1 94.44 60 GLN B O 1
ATOM 1991 N N . VAL B 1 61 ? -10.688 -23.125 -4.812 1 95.06 61 VAL B N 1
ATOM 1992 C CA . VAL B 1 61 ? -10.688 -22.578 -3.463 1 95.06 61 VAL B CA 1
ATOM 1993 C C . VAL B 1 61 ? -9.375 -22.922 -2.764 1 95.06 61 VAL B C 1
ATOM 1995 O O . VAL B 1 61 ? -8.883 -24.047 -2.877 1 95.06 61 VAL B O 1
ATOM 1998 N N . PHE B 1 62 ? -8.82 -21.906 -2.037 1 94.88 62 PHE B N 1
ATOM 1999 C CA . PHE B 1 62 ? -7.641 -22.172 -1.223 1 94.88 62 PHE B CA 1
ATOM 2000 C C . PHE B 1 62 ? -7.879 -21.766 0.228 1 94.88 62 PHE B C 1
ATOM 2002 O O . PHE B 1 62 ? -8.578 -20.797 0.5 1 94.88 62 PHE B O 1
ATOM 2009 N N . GLY B 1 63 ? -7.27 -22.531 1.123 1 92.5 63 GLY B N 1
ATOM 2010 C CA . GLY B 1 63 ? -7.273 -22.203 2.537 1 92.5 63 GLY B CA 1
ATOM 2011 C C . GLY B 1 63 ? -5.996 -21.516 2.992 1 92.5 63 GLY B C 1
ATOM 2012 O O . GLY B 1 63 ? -5.035 -21.406 2.225 1 92.5 63 GLY B O 1
ATOM 2013 N N . SER B 1 64 ? -5.984 -21.141 4.242 1 88.88 64 SER B N 1
ATOM 2014 C CA . SER B 1 64 ? -4.875 -20.359 4.777 1 88.88 64 SER B CA 1
ATOM 2015 C C . SER B 1 64 ? -3.594 -21.172 4.836 1 88.88 64 SER B C 1
ATOM 2017 O O . SER B 1 64 ? -2.492 -20.625 4.797 1 88.88 64 SER B O 1
ATOM 2019 N N . ASN B 1 65 ? -3.729 -22.5 4.828 1 91.75 65 ASN B N 1
ATOM 2020 C CA . ASN B 1 65 ? -2.557 -23.344 5 1 91.75 65 ASN B CA 1
ATOM 2021 C C . ASN B 1 65 ? -2.156 -24.016 3.689 1 91.75 65 ASN B C 1
ATOM 2023 O O . ASN B 1 65 ? -1.18 -24.766 3.645 1 91.75 65 ASN B O 1
ATOM 2027 N N . ASP B 1 66 ? -2.941 -23.781 2.668 1 95.44 66 ASP B N 1
ATOM 2028 C CA . ASP B 1 66 ? -2.621 -24.391 1.384 1 95.44 66 ASP B CA 1
ATOM 2029 C C . ASP B 1 66 ? -1.36 -23.781 0.78 1 95.44 66 ASP B C 1
ATOM 2031 O O . ASP B 1 66 ? -1.066 -22.609 1.008 1 95.44 66 ASP B O 1
ATOM 2035 N N . ASN B 1 67 ? -0.628 -24.594 0.042 1 98.06 67 ASN B N 1
ATOM 2036 C CA . ASN B 1 67 ? 0.54 -24.141 -0.706 1 98.06 67 ASN B CA 1
ATOM 2037 C C . ASN B 1 67 ? 0.168 -23.719 -2.125 1 98.06 67 ASN B C 1
ATOM 2039 O O . ASN B 1 67 ? -0.031 -24.562 -2.996 1 98.06 67 ASN B O 1
ATOM 2043 N N . LEU B 1 68 ? 0.126 -22.438 -2.385 1 98.5 68 LEU B N 1
ATOM 2044 C CA . LEU B 1 68 ? -0.355 -21.922 -3.658 1 98.5 68 LEU B CA 1
ATOM 2045 C C . LEU B 1 68 ? 0.623 -22.234 -4.785 1 98.5 68 LEU B C 1
ATOM 2047 O O . LEU B 1 68 ? 0.21 -22.484 -5.922 1 98.5 68 LEU B O 1
ATOM 2051 N N . THR B 1 69 ? 1.934 -22.203 -4.496 1 98.56 69 THR B N 1
ATOM 2052 C CA . THR B 1 69 ? 2.912 -22.578 -5.516 1 98.56 69 THR B CA 1
ATOM 2053 C C . THR B 1 69 ? 2.646 -23.984 -6.035 1 98.56 69 THR B C 1
ATOM 2055 O O . THR B 1 69 ? 2.648 -24.219 -7.246 1 98.56 69 THR B O 1
ATOM 2058 N N . GLN B 1 70 ? 2.387 -24.875 -5.121 1 98.44 70 GLN B N 1
ATOM 2059 C CA . GLN B 1 70 ? 2.131 -26.266 -5.496 1 98.44 70 GLN B CA 1
ATOM 2060 C C . GLN B 1 70 ? 0.828 -26.391 -6.277 1 98.44 70 GLN B C 1
ATOM 2062 O O . GLN B 1 70 ? 0.777 -27.078 -7.301 1 98.44 70 GLN B O 1
ATOM 2067 N N . MET B 1 71 ? -0.194 -25.781 -5.797 1 97.75 71 MET B N 1
ATOM 2068 C CA . MET B 1 71 ? -1.487 -25.828 -6.473 1 97.75 71 MET B CA 1
ATOM 2069 C C . MET B 1 71 ? -1.375 -25.312 -7.902 1 97.75 71 MET B C 1
ATOM 2071 O O . MET B 1 71 ? -1.868 -25.938 -8.836 1 97.75 71 MET B O 1
ATOM 2075 N N . ILE B 1 72 ? -0.685 -24.188 -8.094 1 98.56 72 ILE B N 1
ATOM 2076 C CA . ILE B 1 72 ? -0.561 -23.547 -9.398 1 98.56 72 ILE B CA 1
ATOM 2077 C C . ILE B 1 72 ? 0.339 -24.375 -10.305 1 98.56 72 ILE B C 1
ATOM 2079 O O . ILE B 1 72 ? 0.032 -24.578 -11.477 1 98.56 72 ILE B O 1
ATOM 2083 N N . SER B 1 73 ? 1.41 -24.891 -9.734 1 98.5 73 SER B N 1
ATOM 2084 C CA . SER B 1 73 ? 2.326 -25.719 -10.508 1 98.5 73 SER B CA 1
ATOM 2085 C C . SER B 1 73 ? 1.633 -26.984 -11.023 1 98.5 73 SER B C 1
ATOM 2087 O O . SER B 1 73 ? 1.856 -27.406 -12.164 1 98.5 73 SER B O 1
ATOM 2089 N N . THR B 1 74 ? 0.848 -27.594 -10.188 1 97.94 74 THR B N 1
ATOM 2090 C CA . THR B 1 74 ? 0.108 -28.797 -10.578 1 97.94 74 THR B CA 1
ATOM 2091 C C . THR B 1 74 ? -0.852 -28.484 -11.727 1 97.94 74 THR B C 1
ATOM 2093 O O . THR B 1 74 ? -0.891 -29.203 -12.719 1 97.94 74 THR B O 1
ATOM 2096 N N . SER B 1 75 ? -1.576 -27.406 -11.609 1 97.56 75 SER B N 1
ATOM 2097 C CA . SER B 1 75 ? -2.502 -27 -12.664 1 97.56 75 SER B CA 1
ATOM 2098 C C . SER B 1 75 ? -1.76 -26.656 -13.945 1 97.56 75 SER B C 1
ATOM 2100 O O . SER B 1 75 ? -2.213 -26.984 -15.047 1 97.56 75 SER B O 1
ATOM 2102 N N . HIS B 1 76 ? -0.644 -25.922 -13.797 1 98.06 76 HIS B N 1
ATOM 2103 C CA . HIS B 1 76 ? 0.159 -25.5 -14.938 1 98.06 76 HIS B CA 1
ATOM 2104 C C . HIS B 1 76 ? 0.726 -26.703 -15.688 1 98.06 76 HIS B C 1
ATOM 2106 O O . HIS B 1 76 ? 0.869 -26.656 -16.906 1 98.06 76 HIS B O 1
ATOM 2112 N N . ALA B 1 77 ? 1.068 -27.766 -14.984 1 97.56 77 ALA B N 1
ATOM 2113 C CA . ALA B 1 77 ? 1.583 -28.984 -15.594 1 97.56 77 ALA B CA 1
ATOM 2114 C C . ALA B 1 77 ? 0.506 -29.688 -16.422 1 97.56 77 ALA B C 1
ATOM 2116 O O . ALA B 1 77 ? 0.805 -30.297 -17.438 1 97.56 77 ALA B O 1
ATOM 2117 N N . ASP B 1 78 ? -0.691 -29.594 -15.977 1 97.06 78 ASP B N 1
ATOM 2118 C CA . ASP B 1 78 ? -1.818 -30.203 -16.688 1 97.06 78 ASP B CA 1
ATOM 2119 C C . ASP B 1 78 ? -2.188 -29.391 -17.922 1 97.06 78 ASP B C 1
ATOM 2121 O O . ASP B 1 78 ? -2.438 -29.953 -18.984 1 97.06 78 ASP B O 1
ATOM 2125 N N . LYS B 1 79 ? -2.258 -28.125 -17.719 1 96.81 79 LYS B N 1
ATOM 2126 C CA . LYS B 1 79 ? -2.564 -27.172 -18.766 1 96.81 79 LYS B CA 1
ATOM 2127 C C . LYS B 1 79 ? -1.778 -25.875 -18.578 1 96.81 79 LYS B C 1
ATOM 2129 O O . LYS B 1 79 ? -1.838 -25.25 -17.516 1 96.81 79 LYS B O 1
ATOM 2134 N N . THR B 1 80 ? -1.113 -25.547 -19.672 1 98.12 80 THR B N 1
ATOM 2135 C CA . THR B 1 80 ? -0.295 -24.344 -19.562 1 98.12 80 THR B CA 1
ATOM 2136 C C . THR B 1 80 ? -1.142 -23.141 -19.125 1 98.12 80 THR B C 1
ATOM 2138 O O . THR B 1 80 ? -2.143 -22.812 -19.766 1 98.12 80 THR B O 1
ATOM 2141 N N . LEU B 1 81 ? -0.753 -22.516 -18.062 1 98.69 81 LEU B N 1
ATOM 2142 C CA . LEU B 1 81 ? -1.444 -21.328 -17.562 1 98.69 81 LEU B CA 1
ATOM 2143 C C . LEU B 1 81 ? -0.719 -20.047 -17.969 1 98.69 81 LEU B C 1
ATOM 2145 O O . LEU B 1 81 ? 0.508 -19.969 -17.875 1 98.69 81 LEU B O 1
ATOM 2149 N N . HIS B 1 82 ? -1.524 -19.094 -18.391 1 98.69 82 HIS B N 1
ATOM 2150 C CA . HIS B 1 82 ? -0.954 -17.844 -18.891 1 98.69 82 HIS B CA 1
ATOM 2151 C C . HIS B 1 82 ? -1.17 -16.703 -17.891 1 98.69 82 HIS B C 1
ATOM 2153 O O . HIS B 1 82 ? -0.543 -15.656 -17.984 1 98.69 82 HIS B O 1
ATOM 2159 N N . CYS B 1 83 ? -2.035 -16.938 -16.922 1 98.81 83 CYS B N 1
ATOM 2160 C CA . CYS B 1 83 ? -2.307 -15.953 -15.883 1 98.81 83 CYS B CA 1
ATOM 2161 C C . CYS B 1 83 ? -3.031 -16.594 -14.703 1 98.81 83 CYS B C 1
ATOM 2163 O O . CYS B 1 83 ? -3.9 -17.453 -14.891 1 98.81 83 CYS B O 1
ATOM 2165 N N . ILE B 1 84 ? -2.664 -16.156 -13.539 1 98.88 84 ILE B N 1
ATOM 2166 C CA . ILE B 1 84 ? -3.373 -16.547 -12.328 1 98.88 84 ILE B CA 1
ATOM 2167 C C . ILE B 1 84 ? -4.148 -15.344 -11.773 1 98.88 84 ILE B C 1
ATOM 2169 O O . ILE B 1 84 ? -3.6 -14.25 -11.656 1 98.88 84 ILE B O 1
ATOM 2173 N N . LEU B 1 85 ? -5.414 -15.508 -11.492 1 98.75 85 LEU B N 1
ATOM 2174 C CA . LEU B 1 85 ? -6.234 -14.461 -10.898 1 98.75 85 LEU B CA 1
ATOM 2175 C C . LEU B 1 85 ? -6.746 -14.891 -9.523 1 98.75 85 LEU B C 1
ATOM 2177 O O . LEU B 1 85 ? -7.348 -15.953 -9.383 1 98.75 85 LEU B O 1
ATOM 2181 N N . ILE B 1 86 ? -6.5 -14.055 -8.539 1 98.44 86 ILE B N 1
ATOM 2182 C CA . ILE B 1 86 ? -6.848 -14.375 -7.16 1 98.44 86 ILE B CA 1
ATOM 2183 C C . ILE B 1 86 ? -7.926 -13.414 -6.664 1 98.44 86 ILE B C 1
ATOM 2185 O O . ILE B 1 86 ? -7.695 -12.203 -6.574 1 98.44 86 ILE B O 1
ATOM 2189 N N . ASP B 1 87 ? -9.062 -13.953 -6.344 1 96.62 87 ASP B N 1
ATOM 2190 C CA . ASP B 1 87 ? -10.109 -13.18 -5.691 1 96.62 87 ASP B CA 1
ATOM 2191 C C . ASP B 1 87 ? -9.984 -13.242 -4.172 1 96.62 87 ASP B C 1
ATOM 2193 O O . ASP B 1 87 ? -9.398 -14.188 -3.633 1 96.62 87 ASP B O 1
ATOM 2197 N N . GLU B 1 88 ? -10.516 -12.195 -3.443 1 95.56 88 GLU B N 1
ATOM 2198 C CA . GLU B 1 88 ? -10.477 -12.086 -1.987 1 95.56 88 GLU B CA 1
ATOM 2199 C C . GLU B 1 88 ? -9.055 -12.281 -1.456 1 95.56 88 GLU B C 1
ATOM 2201 O O . GLU B 1 88 ? -8.836 -13.047 -0.516 1 95.56 88 GLU B O 1
ATOM 2206 N N . SER B 1 89 ? -8.141 -11.594 -2.119 1 97.75 89 SER B N 1
ATOM 2207 C CA . SER B 1 89 ? -6.723 -11.797 -1.84 1 97.75 89 SER B CA 1
ATOM 2208 C C . SER B 1 89 ? -6.344 -11.219 -0.482 1 97.75 89 SER B C 1
ATOM 2210 O O . SER B 1 89 ? -5.25 -11.477 0.025 1 97.75 89 SER B O 1
ATOM 2212 N N . GLN B 1 90 ? -7.277 -10.43 0.168 1 97.06 90 GLN B N 1
ATOM 2213 C CA . GLN B 1 90 ? -6.992 -9.891 1.494 1 97.06 90 GLN B CA 1
ATOM 2214 C C . GLN B 1 90 ? -6.852 -11.008 2.521 1 97.06 90 GLN B C 1
ATOM 2216 O O . GLN B 1 90 ? -6.297 -10.805 3.604 1 97.06 90 GLN B O 1
ATOM 2221 N N . PHE B 1 91 ? -7.27 -12.211 2.176 1 95.56 91 PHE B N 1
ATOM 2222 C CA . PHE B 1 91 ? -7.266 -13.32 3.121 1 95.56 91 PHE B CA 1
ATOM 2223 C C . PHE B 1 91 ? -6.02 -14.18 2.939 1 95.56 91 PHE B C 1
ATOM 2225 O O . PHE B 1 91 ? -5.852 -15.188 3.631 1 95.56 91 PHE B O 1
ATOM 2232 N N . LEU B 1 92 ? -5.18 -13.852 2.037 1 97.62 92 LEU B N 1
ATOM 2233 C CA . LEU B 1 92 ? -3.906 -14.547 1.888 1 97.62 92 LEU B CA 1
ATOM 2234 C C . LEU B 1 92 ? -3.049 -14.375 3.137 1 97.62 92 LEU B C 1
ATOM 2236 O O . LEU B 1 92 ? -3.047 -13.312 3.758 1 97.62 92 LEU B O 1
ATOM 2240 N N . SER B 1 93 ? -2.314 -15.438 3.426 1 97.44 93 SER B N 1
ATOM 2241 C CA . SER B 1 93 ? -1.283 -15.32 4.449 1 97.44 93 SER B CA 1
ATOM 2242 C C . SER B 1 93 ? -0.003 -14.719 3.881 1 97.44 93 SER B C 1
ATOM 2244 O O . SER B 1 93 ? 0.168 -14.648 2.662 1 97.44 93 SER B O 1
ATOM 2246 N N . LYS B 1 94 ? 0.897 -14.32 4.742 1 98 94 LYS B N 1
ATOM 2247 C CA . LYS B 1 94 ? 2.217 -13.844 4.34 1 98 94 LYS B CA 1
ATOM 2248 C C . LYS B 1 94 ? 2.912 -14.852 3.434 1 98 94 LYS B C 1
ATOM 2250 O O . LYS B 1 94 ? 3.416 -14.492 2.367 1 98 94 LYS B O 1
ATOM 2255 N N . GLU B 1 95 ? 2.883 -16.078 3.887 1 98.25 95 GLU B N 1
ATOM 2256 C CA . GLU B 1 95 ? 3.555 -17.141 3.145 1 98.25 95 GLU B CA 1
ATOM 2257 C C . GLU B 1 95 ? 2.934 -17.328 1.762 1 98.25 95 GLU B C 1
ATOM 2259 O O . GLU B 1 95 ? 3.646 -17.547 0.781 1 98.25 95 GLU B O 1
ATOM 2264 N N . GLN B 1 96 ? 1.683 -17.219 1.704 1 98.62 96 GLN B N 1
ATOM 2265 C CA . GLN B 1 96 ? 1.001 -17.422 0.429 1 98.62 96 GLN B CA 1
ATOM 2266 C C . GLN B 1 96 ? 1.31 -16.281 -0.539 1 98.62 96 GLN B C 1
ATOM 2268 O O . GLN B 1 96 ? 1.438 -16.5 -1.744 1 98.62 96 GLN B O 1
ATOM 2273 N N . VAL B 1 97 ? 1.4 -15.047 -0.053 1 98.81 97 VAL B N 1
ATOM 2274 C CA . VAL B 1 97 ? 1.821 -13.953 -0.918 1 98.81 97 VAL B CA 1
ATOM 2275 C C . VAL B 1 97 ? 3.238 -14.211 -1.427 1 98.81 97 VAL B C 1
ATOM 2277 O O . VAL B 1 97 ? 3.527 -14 -2.607 1 98.81 97 VAL B O 1
ATOM 2280 N N . LYS B 1 98 ? 4.074 -14.703 -0.545 1 98.62 98 LYS B N 1
ATOM 2281 C CA . LYS B 1 98 ? 5.434 -15.047 -0.951 1 98.62 98 LYS B CA 1
ATOM 2282 C C . LYS B 1 98 ? 5.43 -16.125 -2.037 1 98.62 98 LYS B C 1
ATOM 2284 O O . LYS B 1 98 ? 6.199 -16.047 -2.996 1 98.62 98 LYS B O 1
ATOM 2289 N N . GLN B 1 99 ? 4.617 -17.094 -1.876 1 98.75 99 GLN B N 1
ATOM 2290 C CA . GLN B 1 99 ? 4.48 -18.141 -2.873 1 98.75 99 GLN B CA 1
ATOM 2291 C C . GLN B 1 99 ? 4.059 -17.578 -4.223 1 98.75 99 GLN B C 1
ATOM 2293 O O . GLN B 1 99 ? 4.535 -18.016 -5.27 1 98.75 99 GLN B O 1
ATOM 2298 N N . LEU B 1 100 ? 3.176 -16.609 -4.223 1 98.88 100 LEU B N 1
ATOM 2299 C CA . LEU B 1 100 ? 2.74 -15.977 -5.469 1 98.88 100 LEU B CA 1
ATOM 2300 C C . LEU B 1 100 ? 3.889 -15.219 -6.125 1 98.88 100 LEU B C 1
ATOM 2302 O O . LEU B 1 100 ? 3.982 -15.172 -7.352 1 98.88 100 LEU B O 1
ATOM 2306 N N . THR B 1 101 ? 4.738 -14.578 -5.293 1 98.69 101 THR B N 1
ATOM 2307 C CA . THR B 1 101 ? 5.91 -13.93 -5.875 1 98.69 101 THR B CA 1
ATOM 2308 C C . THR B 1 101 ? 6.809 -14.953 -6.566 1 98.69 101 THR B C 1
ATOM 2310 O O . THR B 1 101 ? 7.434 -14.648 -7.582 1 98.69 101 THR B O 1
ATOM 2313 N N . TYR B 1 102 ? 6.879 -16.172 -6.02 1 98.31 102 TYR B N 1
ATOM 2314 C CA . TYR B 1 102 ? 7.629 -17.25 -6.66 1 98.31 102 TYR B CA 1
ATOM 2315 C C . TYR B 1 102 ? 7.031 -17.594 -8.023 1 98.31 102 TYR B C 1
ATOM 2317 O O . TYR B 1 102 ? 7.762 -17.781 -9 1 98.31 102 TYR B O 1
ATOM 2325 N N . VAL B 1 103 ? 5.777 -17.719 -8.078 1 98.69 103 VAL B N 1
ATOM 2326 C CA . VAL B 1 103 ? 5.082 -18.016 -9.328 1 98.69 103 VAL B CA 1
ATOM 2327 C C . VAL B 1 103 ? 5.469 -16.969 -10.383 1 98.69 103 VAL B C 1
ATOM 2329 O O . VAL B 1 103 ? 5.738 -17.328 -11.531 1 98.69 103 VAL B O 1
ATOM 2332 N N . VAL B 1 104 ? 5.562 -15.727 -9.953 1 98.62 104 VAL B N 1
ATOM 2333 C CA . VAL B 1 104 ? 5.852 -14.633 -10.875 1 98.62 104 VAL B CA 1
ATOM 2334 C C . VAL B 1 104 ? 7.336 -14.633 -11.227 1 98.62 104 VAL B C 1
ATOM 2336 O O . VAL B 1 104 ? 7.699 -14.633 -12.406 1 98.62 104 VAL B O 1
ATOM 2339 N N . ASP B 1 105 ? 8.172 -14.727 -10.242 1 97.19 105 ASP B N 1
ATOM 2340 C CA . ASP B 1 105 ? 9.594 -14.477 -10.422 1 97.19 105 ASP B CA 1
ATOM 2341 C C . ASP B 1 105 ? 10.297 -15.703 -11.008 1 97.19 105 ASP B C 1
ATOM 2343 O O . ASP B 1 105 ? 11.281 -15.57 -11.734 1 97.19 105 ASP B O 1
ATOM 2347 N N . ILE B 1 106 ? 9.789 -16.844 -10.672 1 96.75 106 ILE B N 1
ATOM 2348 C CA . ILE B 1 106 ? 10.492 -18.062 -11.055 1 96.75 106 ILE B CA 1
ATOM 2349 C C . ILE B 1 106 ? 9.719 -18.781 -12.156 1 96.75 106 ILE B C 1
ATOM 2351 O O . ILE B 1 106 ? 10.289 -19.125 -13.195 1 96.75 106 ILE B O 1
ATOM 2355 N N . LEU B 1 107 ? 8.438 -18.953 -12.039 1 97.5 107 LEU B N 1
ATOM 2356 C CA . LEU B 1 107 ? 7.66 -19.656 -13.047 1 97.5 107 LEU B CA 1
ATOM 2357 C C . LEU B 1 107 ? 7.277 -18.719 -14.195 1 97.5 107 LEU B C 1
ATOM 2359 O O . LEU B 1 107 ? 6.773 -19.172 -15.227 1 97.5 107 LEU B O 1
ATOM 2363 N N . ASP B 1 108 ? 7.434 -17.422 -14 1 98 108 ASP B N 1
ATOM 2364 C CA . ASP B 1 108 ? 7.23 -16.406 -15.016 1 98 108 ASP B CA 1
ATOM 2365 C C . ASP B 1 108 ? 5.785 -16.391 -15.508 1 98 108 ASP B C 1
ATOM 2367 O O . ASP B 1 108 ? 5.531 -16.312 -16.719 1 98 108 ASP B O 1
ATOM 2371 N N . ILE B 1 109 ? 4.82 -16.578 -14.641 1 98.75 109 ILE B N 1
ATOM 2372 C CA . ILE B 1 109 ? 3.389 -16.469 -14.898 1 98.75 109 ILE B CA 1
ATOM 2373 C C . ILE B 1 109 ? 2.834 -15.234 -14.188 1 98.75 109 ILE B C 1
ATOM 2375 O O . ILE B 1 109 ? 2.992 -15.086 -12.969 1 98.75 109 ILE B O 1
ATOM 2379 N N . PRO B 1 110 ? 2.158 -14.305 -14.883 1 98.88 110 PRO B N 1
ATOM 2380 C CA . PRO B 1 110 ? 1.571 -13.141 -14.203 1 98.88 110 PRO B CA 1
ATOM 2381 C C . PRO B 1 110 ? 0.482 -13.531 -13.211 1 98.88 110 PRO B C 1
ATOM 2383 O O . PRO B 1 110 ? -0.274 -14.477 -13.453 1 98.88 110 PRO B O 1
ATOM 2386 N N . VAL B 1 111 ? 0.468 -12.82 -12.164 1 98.94 111 VAL B N 1
ATOM 2387 C CA . VAL B 1 111 ? -0.543 -13.023 -11.133 1 98.94 111 VAL B CA 1
ATOM 2388 C C . VAL B 1 111 ? -1.263 -11.703 -10.844 1 98.94 111 VAL B C 1
ATOM 2390 O O . VAL B 1 111 ? -0.622 -10.688 -10.586 1 98.94 111 VAL B O 1
ATOM 2393 N N . LEU B 1 112 ? -2.604 -11.695 -10.922 1 98.94 112 LEU B N 1
ATOM 2394 C CA . LEU B 1 112 ? -3.455 -10.555 -10.602 1 98.94 112 LEU B CA 1
ATOM 2395 C C . LEU B 1 112 ? -4.27 -10.828 -9.344 1 98.94 112 LEU B C 1
ATOM 2397 O O . LEU B 1 112 ? -5.18 -11.656 -9.352 1 98.94 112 LEU B O 1
ATOM 2401 N N . CYS B 1 113 ? -3.965 -10.102 -8.328 1 98.88 113 CYS B N 1
ATOM 2402 C CA . CYS B 1 113 ? -4.68 -10.25 -7.062 1 98.88 113 CYS B CA 1
ATOM 2403 C C . CYS B 1 113 ? -5.703 -9.133 -6.879 1 98.88 113 CYS B C 1
ATOM 2405 O O . CYS B 1 113 ? -5.383 -7.957 -7.047 1 98.88 113 CYS B O 1
ATOM 2407 N N . TYR B 1 114 ? 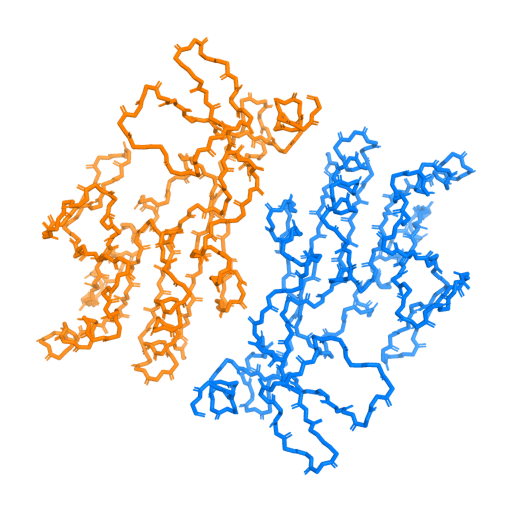-6.91 -9.523 -6.547 1 98.44 114 TYR B N 1
ATOM 2408 C CA . TYR B 1 114 ? -7.992 -8.586 -6.262 1 98.44 114 TYR B CA 1
ATOM 2409 C C . TYR B 1 114 ? -8.453 -8.703 -4.816 1 98.44 114 TYR B C 1
ATOM 2411 O O . TYR B 1 114 ? -8.781 -9.797 -4.352 1 98.44 114 TYR B O 1
ATOM 2419 N N . GLY B 1 115 ? -8.445 -7.605 -4.078 1 97.62 115 GLY B N 1
ATOM 2420 C CA . GLY B 1 115 ? -8.836 -7.715 -2.682 1 97.62 115 GLY B CA 1
ATOM 2421 C C . GLY B 1 115 ? -9.117 -6.375 -2.031 1 97.62 115 GLY B C 1
ATOM 2422 O O . GLY B 1 115 ? -8.883 -5.324 -2.635 1 97.62 115 GLY B O 1
ATOM 2423 N N . LEU B 1 116 ? -9.648 -6.457 -0.82 1 97.56 116 LEU B N 1
ATOM 2424 C CA . LEU B 1 116 ? -9.836 -5.277 0.018 1 97.56 116 LEU B CA 1
ATOM 2425 C C . LEU B 1 116 ? -8.5 -4.809 0.596 1 97.56 116 LEU B C 1
ATOM 2427 O O . LEU B 1 116 ? -7.609 -5.617 0.85 1 97.56 116 LEU B O 1
ATOM 2431 N N . LYS B 1 117 ? -8.438 -3.531 0.734 1 97.44 117 LYS B N 1
ATOM 2432 C CA . LYS B 1 117 ? -7.215 -2.965 1.303 1 97.44 117 LYS B CA 1
ATOM 2433 C C . LYS B 1 117 ? -7.258 -2.986 2.828 1 97.44 117 LYS B C 1
ATOM 2435 O O . LYS B 1 117 ? -6.43 -3.633 3.471 1 97.44 117 LYS B O 1
ATOM 2440 N N . THR B 1 118 ? -8.266 -2.385 3.461 1 98.06 118 THR B N 1
ATOM 2441 C CA . THR B 1 118 ? -8.383 -2.27 4.91 1 98.06 118 THR B CA 1
ATOM 2442 C C . THR B 1 118 ? -9.703 -2.85 5.398 1 98.06 118 THR B C 1
ATOM 2444 O O . THR B 1 118 ? -10.664 -2.959 4.629 1 98.06 118 THR B O 1
ATOM 2447 N N . ASP B 1 119 ? -9.758 -3.18 6.715 1 97.12 119 ASP B N 1
ATOM 2448 C CA . ASP B 1 119 ? -10.992 -3.619 7.359 1 97.12 119 ASP B CA 1
ATOM 2449 C C . ASP B 1 119 ? -11.781 -2.43 7.906 1 97.12 119 ASP B C 1
ATOM 2451 O O . ASP B 1 119 ? -11.461 -1.277 7.605 1 97.12 119 ASP B O 1
ATOM 2455 N N . PHE B 1 120 ? -12.828 -2.711 8.633 1 96.75 120 PHE B N 1
ATOM 2456 C CA . PHE B 1 120 ? -13.758 -1.685 9.086 1 96.75 120 PHE B CA 1
ATOM 2457 C C . PHE B 1 120 ? -13.117 -0.809 10.156 1 96.75 120 PHE B C 1
ATOM 2459 O O . PHE B 1 120 ? -13.672 0.229 10.531 1 96.75 120 PHE B O 1
ATOM 2466 N N . GLN B 1 121 ? -11.938 -1.226 10.664 1 97.12 121 GLN B N 1
ATOM 2467 C CA . GLN B 1 121 ? -11.219 -0.432 11.656 1 97.12 121 GLN B CA 1
ATOM 2468 C C . GLN B 1 121 ? -10.078 0.349 11.008 1 97.12 121 GLN B C 1
ATOM 2470 O O . GLN B 1 121 ? -9.289 1.003 11.695 1 97.12 121 GLN B O 1
ATOM 2475 N N . GLY B 1 122 ? -9.922 0.217 9.711 1 97.5 122 GLY B N 1
ATOM 2476 C CA . GLY B 1 122 ? -8.883 0.938 8.992 1 97.5 122 GLY B CA 1
ATOM 2477 C C . GLY B 1 122 ? -7.539 0.23 9.016 1 97.5 122 GLY B C 1
ATOM 2478 O O . GLY B 1 122 ? -6.512 0.826 8.68 1 97.5 122 GLY B O 1
ATOM 2479 N N . GLU B 1 123 ? -7.547 -1.009 9.398 1 98.06 123 GLU B N 1
ATOM 2480 C CA . GLU B 1 123 ? -6.316 -1.79 9.461 1 98.06 123 GLU B CA 1
ATOM 2481 C C . GLU B 1 123 ? -6.152 -2.658 8.211 1 98.06 123 GLU B C 1
ATOM 2483 O O . GLU B 1 123 ? -7.125 -3.217 7.707 1 98.06 123 GLU B O 1
ATOM 2488 N N . LEU B 1 124 ? -4.926 -2.781 7.785 1 98.38 124 LEU B N 1
ATOM 2489 C CA . LEU B 1 124 ? -4.664 -3.629 6.629 1 98.38 124 LEU B CA 1
ATOM 2490 C C . LEU B 1 124 ? -4.969 -5.09 6.941 1 98.38 124 LEU B C 1
ATOM 2492 O O . LEU B 1 124 ? -4.688 -5.562 8.047 1 98.38 124 LEU B O 1
ATOM 2496 N N . PHE B 1 125 ? -5.527 -5.793 5.996 1 97.38 125 PHE B N 1
ATOM 2497 C CA . PHE B 1 125 ? -5.551 -7.25 6.055 1 97.38 125 PHE B CA 1
ATOM 2498 C C . PHE B 1 125 ? -4.152 -7.824 5.848 1 97.38 125 PHE B C 1
ATOM 2500 O O . PHE B 1 125 ? -3.309 -7.195 5.207 1 97.38 125 PHE B O 1
ATOM 2507 N N . SER B 1 126 ? -3.99 -9 6.344 1 97 126 SER B N 1
ATOM 2508 C CA . SER B 1 126 ? -2.678 -9.633 6.219 1 97 126 SER B CA 1
ATOM 2509 C C . SER B 1 126 ? -2.262 -9.766 4.758 1 97 126 SER B C 1
ATOM 2511 O O . SER B 1 126 ? -1.159 -9.359 4.383 1 97 126 SER B O 1
ATOM 2513 N N . GLY B 1 127 ? -3.141 -10.32 3.979 1 98.19 127 GLY B N 1
ATOM 2514 C CA . GLY B 1 127 ? -2.836 -10.461 2.562 1 98.19 127 GLY B CA 1
ATOM 2515 C C . GLY B 1 127 ? -2.545 -9.133 1.882 1 98.19 127 GLY B C 1
ATOM 2516 O O . GLY B 1 127 ? -1.582 -9.023 1.12 1 98.19 127 GLY B O 1
ATOM 2517 N N . SER B 1 128 ? -3.352 -8.141 2.168 1 98.69 128 SER B N 1
ATOM 2518 C CA . SER B 1 128 ? -3.184 -6.816 1.588 1 98.69 128 SER B CA 1
ATOM 2519 C C . SER B 1 128 ? -1.872 -6.18 2.037 1 98.69 128 SER B C 1
ATOM 2521 O O . SER B 1 128 ? -1.19 -5.523 1.246 1 98.69 128 SER B O 1
ATOM 2523 N N . HIS B 1 129 ? -1.522 -6.426 3.297 1 98.75 129 HIS B N 1
ATOM 2524 C CA . HIS B 1 129 ? -0.261 -5.926 3.832 1 98.75 129 HIS B CA 1
ATOM 2525 C C . HIS B 1 129 ? 0.917 -6.371 2.971 1 98.75 129 HIS B C 1
ATOM 2527 O O . HIS B 1 129 ? 1.707 -5.543 2.516 1 98.75 129 HIS B O 1
ATOM 2533 N N . TYR B 1 130 ? 0.934 -7.555 2.664 1 98.81 130 TYR B N 1
ATOM 2534 C CA . TYR B 1 130 ? 2.117 -8.078 1.994 1 98.81 130 TYR B CA 1
ATOM 2535 C C . TYR B 1 130 ? 2.01 -7.91 0.484 1 98.81 130 TYR B C 1
ATOM 2537 O O . TYR B 1 130 ? 3.023 -7.793 -0.208 1 98.81 130 TYR B O 1
ATOM 2545 N N . LEU B 1 131 ? 0.812 -7.863 -0.024 1 98.88 131 LEU B N 1
ATOM 2546 C CA . LEU B 1 131 ? 0.669 -7.488 -1.426 1 98.88 131 LEU B CA 1
ATOM 2547 C C . LEU B 1 131 ? 1.105 -6.047 -1.649 1 98.88 131 LEU B C 1
ATOM 2549 O O . LEU B 1 131 ? 1.747 -5.734 -2.656 1 98.88 131 LEU B O 1
ATOM 2553 N N . LEU B 1 132 ? 0.767 -5.172 -0.729 1 98.81 132 LEU B N 1
ATOM 2554 C CA . LEU B 1 132 ? 1.231 -3.793 -0.806 1 98.81 132 LEU B CA 1
ATOM 2555 C C . LEU B 1 132 ? 2.75 -3.725 -0.696 1 98.81 132 LEU B C 1
ATOM 2557 O O . LEU B 1 132 ? 3.387 -2.893 -1.348 1 98.81 132 LEU B O 1
ATOM 2561 N N . ALA B 1 133 ? 3.299 -4.613 0.023 1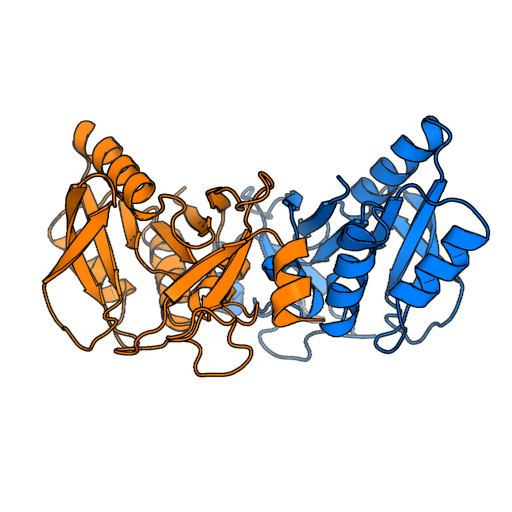 98.62 133 ALA B N 1
ATOM 2562 C CA . ALA B 1 133 ? 4.734 -4.598 0.281 1 98.62 133 ALA B CA 1
ATOM 2563 C C . ALA B 1 133 ? 5.516 -5.129 -0.92 1 98.62 133 ALA B C 1
ATOM 2565 O O . ALA B 1 133 ? 6.582 -4.609 -1.252 1 98.62 133 ALA B O 1
ATOM 2566 N N . TRP B 1 134 ? 4.906 -6.152 -1.604 1 98.62 134 TRP B N 1
ATOM 2567 C CA . TRP B 1 134 ? 5.801 -6.941 -2.445 1 98.62 134 TRP B CA 1
ATOM 2568 C C . TRP B 1 134 ? 5.324 -6.938 -3.895 1 98.62 134 TRP B C 1
ATOM 2570 O O . TRP B 1 134 ? 6.07 -7.32 -4.801 1 98.62 134 TRP B O 1
ATOM 2580 N N . ALA B 1 135 ? 4.117 -6.453 -4.18 1 98.62 135 ALA B N 1
ATOM 2581 C CA . ALA B 1 135 ? 3.615 -6.484 -5.551 1 98.62 135 ALA B CA 1
ATOM 2582 C C . ALA B 1 135 ? 4.383 -5.508 -6.438 1 98.62 135 ALA B C 1
ATOM 2584 O O . ALA B 1 135 ? 4.871 -4.48 -5.961 1 98.62 135 ALA B O 1
ATOM 2585 N N . ASP B 1 136 ? 4.387 -5.844 -7.719 1 97.88 136 ASP B N 1
ATOM 2586 C CA . ASP B 1 136 ? 5.055 -4.996 -8.703 1 97.88 136 ASP B CA 1
ATOM 2587 C C . ASP B 1 136 ? 4.207 -3.773 -9.039 1 97.88 136 ASP B C 1
ATOM 2589 O O . ASP B 1 136 ? 4.738 -2.709 -9.359 1 97.88 136 ASP B O 1
ATOM 2593 N N . LYS B 1 137 ? 2.934 -3.977 -9.062 1 97.81 137 LYS B N 1
ATOM 2594 C CA . LYS B 1 137 ? 1.993 -2.926 -9.445 1 97.81 137 LYS B CA 1
ATOM 2595 C C . LYS B 1 137 ? 0.817 -2.859 -8.477 1 97.81 137 LYS B C 1
ATOM 2597 O O . LYS B 1 137 ? 0.239 -3.889 -8.125 1 97.81 137 LYS B O 1
ATOM 2602 N N . LEU B 1 138 ? 0.583 -1.688 -8.062 1 98.44 138 LEU B N 1
ATOM 2603 C CA . LEU B 1 138 ? -0.596 -1.399 -7.254 1 98.44 138 LEU B CA 1
ATOM 2604 C C . LEU B 1 138 ? -1.617 -0.591 -8.047 1 98.44 138 LEU B C 1
ATOM 2606 O O . LEU B 1 138 ? -1.292 0.471 -8.578 1 98.44 138 LEU B O 1
ATOM 2610 N N . VAL B 1 139 ? -2.812 -1.118 -8.133 1 98.25 139 VAL B N 1
ATOM 2611 C CA . VAL B 1 139 ? -3.857 -0.454 -8.898 1 98.25 139 VAL B CA 1
ATOM 2612 C C . VAL B 1 139 ? -5.109 -0.288 -8.039 1 98.25 139 VAL B C 1
ATOM 2614 O O . VAL B 1 139 ? -5.641 -1.268 -7.516 1 98.25 139 VAL B O 1
ATOM 2617 N N . GLU B 1 140 ? -5.539 0.907 -7.992 1 98.19 140 GLU B N 1
ATOM 2618 C CA . GLU B 1 140 ? -6.742 1.159 -7.207 1 98.19 140 GLU B CA 1
ATOM 2619 C C . GLU B 1 140 ? -7.996 1.04 -8.07 1 98.19 140 GLU B C 1
ATOM 2621 O O . GLU B 1 140 ? -8.078 1.639 -9.148 1 98.19 140 GLU B O 1
ATOM 2626 N N . LEU B 1 141 ? -8.938 0.243 -7.652 1 97.75 141 LEU B N 1
ATOM 2627 C CA . LEU B 1 141 ? -10.289 0.267 -8.203 1 97.75 141 LEU B CA 1
ATOM 2628 C C . LEU B 1 141 ? -11.195 1.18 -7.379 1 97.75 141 LEU B C 1
ATOM 2630 O O . LEU B 1 141 ? -11.5 0.877 -6.223 1 97.75 141 LEU B O 1
ATOM 2634 N N . LYS B 1 142 ? -11.617 2.168 -7.965 1 96.19 142 LYS B N 1
ATOM 2635 C CA . LYS B 1 142 ? -12.25 3.254 -7.223 1 96.19 142 LYS B CA 1
ATOM 2636 C C . LYS B 1 142 ? -13.758 3.035 -7.117 1 96.19 142 LYS B C 1
ATOM 2638 O O . LYS B 1 142 ? -14.367 2.449 -8.008 1 96.19 142 LYS B O 1
ATOM 2643 N N . THR B 1 143 ? -14.312 3.457 -6.07 1 96.12 143 THR B N 1
ATOM 2644 C CA . THR B 1 143 ? -15.75 3.576 -5.875 1 96.12 143 THR B CA 1
ATOM 2645 C C . THR B 1 143 ? -16.094 4.883 -5.168 1 96.12 143 THR B C 1
ATOM 2647 O O . THR B 1 143 ? -15.219 5.73 -4.961 1 96.12 143 THR B O 1
ATOM 2650 N N . ILE B 1 144 ? -17.391 5.094 -4.926 1 96.69 144 ILE B N 1
ATOM 2651 C CA . ILE B 1 144 ? -17.797 6.441 -4.543 1 96.69 144 ILE B CA 1
ATOM 2652 C C . ILE B 1 144 ? -18.5 6.402 -3.189 1 96.69 144 ILE B C 1
ATOM 2654 O O . ILE B 1 144 ? -19.312 5.504 -2.926 1 96.69 144 ILE B O 1
ATOM 2658 N N . CYS B 1 145 ? -18.188 7.328 -2.414 1 97.44 145 CYS B N 1
ATOM 2659 C CA . CYS B 1 145 ? -18.859 7.57 -1.149 1 97.44 145 CYS B CA 1
ATOM 2660 C C . CYS B 1 145 ? -20.234 8.188 -1.382 1 97.44 145 CYS B C 1
ATOM 2662 O O . CYS B 1 145 ? -20.469 8.812 -2.42 1 97.44 145 CYS B O 1
ATOM 2664 N N . HIS B 1 146 ? -21.188 8.117 -0.377 1 96.38 146 HIS B N 1
ATOM 2665 C CA . HIS B 1 146 ? -22.516 8.703 -0.52 1 96.38 146 HIS B CA 1
ATOM 2666 C C . HIS B 1 146 ? -22.438 10.219 -0.693 1 96.38 146 HIS B C 1
ATOM 2668 O O . HIS B 1 146 ? -23.359 10.836 -1.202 1 96.38 146 HIS B O 1
ATOM 2674 N N . CYS B 1 147 ? -21.359 10.766 -0.302 1 96.81 147 CYS B N 1
ATOM 2675 C CA . CYS B 1 147 ? -21.203 12.211 -0.417 1 96.81 147 CYS B CA 1
ATOM 2676 C C . CYS B 1 147 ? -20.672 12.594 -1.792 1 96.81 147 CYS B C 1
ATOM 2678 O O . CYS B 1 147 ? -20.516 13.781 -2.096 1 96.81 147 CYS B O 1
ATOM 2680 N N . GLY B 1 148 ? -20.266 11.633 -2.604 1 96.12 148 GLY B N 1
ATOM 2681 C CA . GLY B 1 148 ? -19.797 11.898 -3.951 1 96.12 148 GLY B CA 1
ATOM 2682 C C . GLY B 1 148 ? -18.281 11.812 -4.074 1 96.12 148 GLY B C 1
ATOM 2683 O O . GLY B 1 148 ? -17.75 11.734 -5.184 1 96.12 148 GLY B O 1
ATOM 2684 N N . ARG B 1 149 ? -17.578 11.82 -2.994 1 95.19 149 ARG B N 1
ATOM 2685 C CA . ARG B 1 149 ? -16.125 11.68 -3.004 1 95.19 149 ARG B CA 1
ATOM 2686 C C . ARG B 1 149 ? -15.719 10.227 -3.213 1 95.19 149 ARG B C 1
ATOM 2688 O O . ARG B 1 149 ? -16.547 9.32 -3.08 1 95.19 149 ARG B O 1
ATOM 2695 N N . LYS B 1 150 ? -14.414 10.109 -3.523 1 96.62 150 LYS B N 1
ATOM 2696 C CA . LYS B 1 150 ? -13.875 8.75 -3.605 1 96.62 150 LYS B CA 1
ATOM 2697 C C . LYS B 1 150 ? -13.992 8.031 -2.264 1 96.62 150 LYS B C 1
ATOM 2699 O O . LYS B 1 150 ? -13.711 8.617 -1.215 1 96.62 150 LYS B O 1
ATOM 2704 N N . ALA B 1 151 ? -14.477 6.793 -2.322 1 97.62 151 ALA B N 1
ATOM 2705 C CA . ALA B 1 151 ? -14.531 5.949 -1.133 1 97.62 151 ALA B CA 1
ATOM 2706 C C . ALA B 1 151 ? -13.305 5.039 -1.052 1 97.62 151 ALA B C 1
ATOM 2708 O O . ALA B 1 151 ? -13.086 4.203 -1.933 1 97.62 151 ALA B O 1
ATOM 2709 N N . ASN B 1 152 ? -12.523 5.191 0.049 1 97.19 152 ASN B N 1
ATOM 2710 C CA . ASN B 1 152 ? -11.352 4.328 0.184 1 97.19 152 ASN B CA 1
ATOM 2711 C C . ASN B 1 152 ? -11.273 3.699 1.572 1 97.19 152 ASN B C 1
ATOM 2713 O O . ASN B 1 152 ? -10.234 3.168 1.963 1 97.19 152 ASN B O 1
ATOM 2717 N N . MET B 1 153 ? -12.328 3.855 2.34 1 98.06 153 MET B N 1
ATOM 2718 C CA . MET B 1 153 ? -12.461 3.227 3.65 1 98.06 153 MET B CA 1
ATOM 2719 C C . MET B 1 153 ? -13.734 2.393 3.729 1 98.06 153 MET B C 1
ATOM 2721 O O . MET B 1 153 ? -14.648 2.57 2.922 1 98.06 153 MET B O 1
ATOM 2725 N N . VAL B 1 154 ? -13.812 1.466 4.711 1 97.19 154 VAL B N 1
ATOM 2726 C CA . VAL B 1 154 ? -14.977 0.601 4.902 1 97.19 154 VAL B CA 1
ATOM 2727 C C . VAL B 1 154 ? -15.484 0.735 6.332 1 97.19 154 VAL B C 1
ATOM 2729 O O . VAL B 1 154 ? -14.703 0.724 7.285 1 97.19 154 VAL B O 1
ATOM 2732 N N . VAL B 1 155 ? -16.781 0.875 6.445 1 97.31 155 VAL B N 1
ATOM 2733 C CA . VAL B 1 155 ? -17.406 0.893 7.762 1 97.31 155 VAL B CA 1
ATOM 2734 C C . VAL B 1 155 ? -18.297 -0.337 7.922 1 97.31 155 VAL B C 1
ATOM 2736 O O . VAL B 1 155 ? -18.969 -0.755 6.973 1 97.31 155 VAL B O 1
ATOM 2739 N N . ARG B 1 156 ? -18.25 -0.905 9.062 1 96.56 156 ARG B N 1
ATOM 2740 C CA . ARG B 1 156 ? -19.172 -1.976 9.438 1 96.56 156 ARG B CA 1
ATOM 2741 C C . ARG B 1 156 ? -20.344 -1.436 10.258 1 96.56 156 ARG B C 1
ATOM 2743 O O . ARG B 1 156 ? -20.141 -0.669 11.203 1 96.56 156 ARG B O 1
ATOM 2750 N N . LEU B 1 157 ? -21.484 -1.82 9.883 1 95.62 157 LEU B N 1
ATOM 2751 C CA . LEU B 1 157 ? -22.703 -1.394 10.562 1 95.62 157 LEU B CA 1
ATOM 2752 C C . LEU B 1 157 ? -23.359 -2.566 11.281 1 95.62 157 LEU B C 1
ATOM 2754 O O . LEU B 1 157 ? -23.438 -3.67 10.734 1 95.62 157 LEU B O 1
ATOM 2758 N N . ASP B 1 158 ? -23.797 -2.312 12.469 1 92.88 158 ASP B N 1
ATOM 2759 C CA . ASP B 1 158 ? -24.516 -3.355 13.195 1 92.88 158 ASP B CA 1
ATOM 2760 C C . ASP B 1 158 ? -25.953 -3.48 12.703 1 92.88 158 ASP B C 1
ATOM 2762 O O . ASP B 1 158 ? -26.344 -2.848 11.711 1 92.88 158 ASP B O 1
ATOM 2766 N N . GLY B 1 159 ? -26.719 -4.383 13.344 1 90.38 159 GLY B N 1
ATOM 2767 C CA . GLY B 1 159 ? -28.078 -4.66 12.922 1 90.38 159 GLY B CA 1
ATOM 2768 C C . GLY B 1 159 ? -28.969 -3.434 12.922 1 90.38 159 GLY B C 1
ATOM 2769 O O . GLY B 1 159 ? -30 -3.406 12.25 1 90.38 159 GLY B O 1
ATOM 2770 N N . ASP B 1 160 ? -28.625 -2.402 13.672 1 92.31 160 ASP B N 1
ATOM 2771 C CA . ASP B 1 160 ? -29.422 -1.176 13.773 1 92.31 160 ASP B CA 1
ATOM 2772 C C . ASP B 1 160 ? -28.859 -0.095 12.844 1 92.31 160 ASP B C 1
ATOM 2774 O O . ASP B 1 160 ? -29.312 1.052 12.883 1 92.31 160 ASP B O 1
ATOM 2778 N N . GLY B 1 161 ? -27.812 -0.44 12.117 1 92.19 161 GLY B N 1
ATOM 2779 C CA . GLY B 1 161 ? -27.25 0.498 11.156 1 92.19 161 GLY B CA 1
ATOM 2780 C C . GLY B 1 161 ? -26.234 1.438 11.773 1 92.19 161 GLY B C 1
ATOM 2781 O O . GLY B 1 161 ? -25.891 2.473 11.188 1 92.19 161 GLY B O 1
ATOM 2782 N N . LYS B 1 162 ? -25.828 1.105 12.945 1 94.25 162 LYS B N 1
ATOM 2783 C CA . LYS B 1 162 ? -24.844 1.952 13.617 1 94.25 162 LYS B CA 1
ATOM 2784 C C . LYS B 1 162 ? -23.438 1.448 13.359 1 94.25 162 LYS B C 1
ATOM 2786 O O . LYS B 1 162 ? -23.172 0.242 13.398 1 94.25 162 LYS B O 1
ATOM 2791 N N . PRO B 1 163 ? -22.516 2.393 13.133 1 95.5 163 PRO B N 1
ATOM 2792 C CA . PRO B 1 163 ? -21.141 1.973 12.898 1 95.5 163 PRO B CA 1
ATOM 2793 C C . PRO B 1 163 ? -20.531 1.23 14.086 1 95.5 163 PRO B C 1
ATOM 2795 O O . PRO B 1 163 ? -20.703 1.651 15.234 1 95.5 163 PRO B O 1
ATOM 2798 N N . MET B 1 164 ? -19.875 0.178 13.781 1 94.75 164 MET B N 1
ATOM 2799 C CA . MET B 1 164 ? -19.172 -0.606 14.797 1 94.75 164 MET B CA 1
ATOM 2800 C C . MET B 1 164 ? -17.703 -0.204 14.883 1 94.75 164 MET B C 1
ATOM 2802 O O . MET B 1 164 ? -17.016 -0.116 13.867 1 94.75 164 MET B O 1
ATOM 2806 N N . ARG B 1 165 ? -17.156 -0.015 16.062 1 93.75 165 ARG B N 1
ATOM 2807 C CA . ARG B 1 165 ? -15.781 0.458 16.219 1 93.75 165 ARG B CA 1
ATOM 2808 C C . ARG B 1 165 ? -14.859 -0.678 16.641 1 93.75 165 ARG B C 1
ATOM 2810 O O . ARG B 1 165 ? -13.633 -0.555 16.562 1 93.75 165 ARG B O 1
ATOM 2817 N N . GLU B 1 166 ? -15.5 -1.761 17.156 1 92.56 166 GLU B N 1
ATOM 2818 C CA . GLU B 1 166 ? -14.711 -2.904 17.609 1 92.56 166 GLU B CA 1
ATOM 2819 C C . GLU B 1 166 ? -15.312 -4.215 17.109 1 92.56 166 GLU B C 1
ATOM 2821 O O . GLU B 1 166 ? -16.5 -4.277 16.766 1 92.56 166 GLU B O 1
ATOM 2826 N N . GLY B 1 167 ? -14.469 -5.27 17.141 1 90.81 167 GLY B N 1
ATOM 2827 C CA . GLY B 1 167 ? -14.867 -6.594 16.688 1 90.81 167 GLY B CA 1
ATOM 2828 C C . GLY B 1 167 ? -13.781 -7.312 15.906 1 90.81 167 GLY B C 1
ATOM 2829 O O . GLY B 1 167 ? -12.742 -6.727 15.594 1 90.81 167 GLY B O 1
ATOM 2830 N N . GLU B 1 168 ? -14.094 -8.523 15.609 1 91 168 GLU B N 1
ATOM 2831 C CA . GLU B 1 168 ? -13.164 -9.297 14.789 1 91 168 GLU B CA 1
ATOM 2832 C C . GLU B 1 168 ? -13.094 -8.742 13.367 1 91 168 GLU B C 1
ATOM 2834 O O . GLU B 1 168 ? -14.094 -8.25 12.836 1 91 168 GLU B O 1
ATOM 2839 N N . GLN B 1 169 ? -11.961 -8.805 12.82 1 90.5 169 GLN B N 1
ATOM 2840 C CA . GLN B 1 169 ? -11.734 -8.281 11.477 1 90.5 169 GLN B CA 1
ATOM 2841 C C . GLN B 1 169 ? -12.711 -8.891 10.477 1 90.5 169 GLN B C 1
ATOM 2843 O O . GLN B 1 169 ? -13.227 -8.195 9.602 1 90.5 169 GLN B O 1
ATOM 2848 N N . VAL B 1 170 ? -12.875 -10.195 10.578 1 84.19 170 VAL B N 1
ATOM 2849 C CA . VAL B 1 170 ? -13.781 -10.906 9.688 1 84.19 170 VAL B CA 1
ATOM 2850 C C . VAL B 1 170 ? -15 -11.398 10.469 1 84.19 170 VAL B C 1
ATOM 2852 O O . VAL B 1 170 ? -14.852 -12.086 11.484 1 84.19 170 VAL B O 1
ATOM 2855 N N . ALA B 1 171 ? -16.172 -10.82 10.086 1 78.06 171 ALA B N 1
ATOM 2856 C CA . ALA B 1 171 ? -17.406 -11.289 10.734 1 78.06 171 ALA B CA 1
ATOM 2857 C C . ALA B 1 171 ? -18.109 -12.344 9.883 1 78.06 171 ALA B C 1
ATOM 2859 O O . ALA B 1 171 ? -18.422 -12.102 8.711 1 78.06 171 ALA B O 1
ATOM 2860 N N . ILE B 1 172 ? -18.203 -13.484 10.398 1 65.62 172 ILE B N 1
ATOM 2861 C CA . ILE B 1 172 ? -18.891 -14.562 9.695 1 65.62 172 ILE B CA 1
ATOM 2862 C C . ILE B 1 172 ? -20.25 -14.805 10.344 1 65.62 172 ILE B C 1
ATOM 2864 O O . ILE B 1 172 ? -20.344 -14.977 11.562 1 65.62 172 ILE B O 1
ATOM 2868 N N . GLY B 1 173 ? -21.281 -14.719 9.562 1 64.62 173 GLY B N 1
ATOM 2869 C CA . GLY B 1 173 ? -22.594 -15.148 10.008 1 64.62 173 GLY B CA 1
ATOM 2870 C C . GLY B 1 173 ? -23.344 -14.062 10.758 1 64.62 173 GLY B C 1
ATOM 2871 O O . GLY B 1 173 ? -24.375 -14.336 11.375 1 64.62 173 GLY B O 1
ATOM 2872 N N . GLY B 1 174 ? -22.75 -12.938 10.82 1 65.81 174 GLY B N 1
ATOM 2873 C CA . GLY B 1 174 ? -23.469 -11.93 11.578 1 65.81 174 GLY B CA 1
ATOM 2874 C C . GLY B 1 174 ? -24.406 -11.102 10.727 1 65.81 174 GLY B C 1
ATOM 2875 O O . GLY B 1 174 ? -24.625 -11.406 9.555 1 65.81 174 GLY B O 1
ATOM 2876 N N . ASN B 1 175 ? -25.203 -10.383 11.375 1 76.25 175 ASN B N 1
ATOM 2877 C CA . ASN B 1 175 ? -26.141 -9.492 10.711 1 76.25 175 ASN B CA 1
ATOM 2878 C C . ASN B 1 175 ? -25.516 -8.141 10.391 1 76.25 175 ASN B C 1
ATOM 2880 O O . ASN B 1 175 ? -26.219 -7.133 10.273 1 76.25 175 ASN B O 1
ATOM 2884 N N . GLU B 1 176 ? -24.266 -8.188 10.18 1 83.62 176 GLU B N 1
ATOM 2885 C CA . GLU B 1 176 ? -23.562 -6.938 9.898 1 83.62 176 GLU B CA 1
ATOM 2886 C C . GLU B 1 176 ? -23.594 -6.609 8.414 1 83.62 176 GLU B C 1
ATOM 2888 O O . GLU B 1 176 ? -23.719 -7.504 7.574 1 83.62 176 GLU B O 1
ATOM 2893 N N . SER B 1 177 ? -23.609 -5.316 8.195 1 90.69 177 SER B N 1
ATOM 2894 C CA . SER B 1 177 ? -23.438 -4.824 6.836 1 90.69 177 SER B CA 1
ATOM 2895 C C . SER B 1 177 ? -22.234 -3.904 6.723 1 90.69 177 SER B C 1
ATOM 2897 O O . SER B 1 177 ? -21.641 -3.51 7.734 1 90.69 177 SER B O 1
ATOM 2899 N N . TYR B 1 178 ? -21.828 -3.68 5.465 1 94.06 178 TYR B N 1
ATOM 2900 C CA . TYR B 1 178 ? -20.656 -2.855 5.223 1 94.06 178 TYR B CA 1
ATOM 2901 C C . TYR B 1 178 ? -20.969 -1.735 4.238 1 94.06 178 TYR B C 1
ATOM 2903 O O . TYR B 1 178 ? -21.812 -1.897 3.352 1 94.06 178 TYR B O 1
ATOM 2911 N N . GLU B 1 179 ? -20.297 -0.651 4.445 1 95.5 179 GLU B N 1
ATOM 2912 C CA . GLU B 1 179 ? -20.422 0.493 3.545 1 95.5 179 GLU B CA 1
ATOM 2913 C C . GLU B 1 179 ? -19.062 1.119 3.262 1 95.5 179 GLU B C 1
ATOM 2915 O O . GLU B 1 179 ? -18.266 1.323 4.176 1 95.5 179 GLU B O 1
ATOM 2920 N N . SER B 1 180 ? -18.812 1.338 1.938 1 97.44 180 SER B N 1
ATOM 2921 C CA . SER B 1 180 ? -17.609 2.076 1.559 1 97.44 180 SER B CA 1
ATOM 2922 C C . SER B 1 180 ? -17.812 3.58 1.701 1 97.44 180 SER B C 1
ATOM 2924 O O . SER B 1 180 ? -18.828 4.117 1.238 1 97.44 180 SER B O 1
ATOM 2926 N N . VAL B 1 181 ? -16.906 4.293 2.34 1 98 181 VAL B N 1
ATOM 2927 C CA . VAL B 1 181 ? -17.031 5.73 2.564 1 98 181 VAL B CA 1
ATOM 2928 C C . VAL B 1 181 ? -15.688 6.41 2.32 1 98 181 VAL B C 1
ATOM 2930 O O . VAL B 1 181 ? -14.648 5.746 2.25 1 98 181 VAL B O 1
ATOM 2933 N N . CYS B 1 182 ? -15.711 7.711 2.076 1 97.69 182 CYS B N 1
ATOM 2934 C CA . CYS B 1 182 ? -14.469 8.469 2.025 1 97.69 182 CYS B CA 1
ATOM 2935 C C . CYS B 1 182 ? -13.82 8.555 3.402 1 97.69 182 CYS B C 1
ATOM 2937 O O . CYS B 1 182 ? -14.469 8.281 4.414 1 97.69 182 CYS B O 1
ATOM 2939 N N . ARG B 1 183 ? -12.578 8.93 3.457 1 97.69 183 ARG B N 1
ATOM 2940 C CA . ARG B 1 183 ? -11.852 8.945 4.719 1 97.69 183 ARG B CA 1
ATOM 2941 C C . ARG B 1 183 ? -12.453 9.961 5.688 1 97.69 183 ARG B C 1
ATOM 2943 O O . ARG B 1 183 ? -12.477 9.734 6.898 1 97.69 183 ARG B O 1
ATOM 2950 N N . LYS B 1 184 ? -12.93 11.062 5.184 1 96.5 184 LYS B N 1
ATOM 2951 C CA . LYS B 1 184 ? -13.547 12.07 6.043 1 96.5 184 LYS B CA 1
ATOM 2952 C C . LYS B 1 184 ? -14.734 11.484 6.801 1 96.5 184 LYS B C 1
ATOM 2954 O O . LYS B 1 184 ? -14.867 11.68 8.016 1 96.5 184 LYS B O 1
ATOM 2959 N N . HIS B 1 185 ? -15.625 10.82 6.125 1 97.19 185 HIS B N 1
ATOM 2960 C CA . HIS B 1 185 ? -16.781 10.203 6.777 1 97.19 185 HIS B CA 1
ATOM 2961 C C . HIS B 1 185 ? -16.344 9.039 7.672 1 97.19 185 HIS B C 1
ATOM 2963 O O . HIS B 1 185 ? -16.938 8.812 8.734 1 97.19 185 HIS B O 1
ATOM 2969 N N . PHE B 1 186 ? -15.352 8.32 7.281 1 98.44 186 PHE B N 1
ATOM 2970 C CA . PHE B 1 186 ? -14.805 7.281 8.141 1 98.44 186 PHE B CA 1
ATOM 2971 C C . PHE B 1 186 ? -14.344 7.867 9.469 1 98.44 186 PHE B C 1
ATOM 2973 O O . PHE B 1 186 ? -14.641 7.32 10.531 1 98.44 186 PHE B O 1
ATOM 2980 N N . ARG B 1 187 ? -13.609 8.953 9.375 1 97.5 187 ARG B N 1
ATOM 2981 C CA . ARG B 1 187 ? -13.148 9.641 10.578 1 97.5 187 ARG B CA 1
ATOM 2982 C C . ARG B 1 187 ? -14.32 10.016 11.484 1 97.5 187 ARG B C 1
ATOM 2984 O O . ARG B 1 187 ? -14.273 9.789 12.695 1 97.5 187 ARG B O 1
ATOM 2991 N N . GLU B 1 188 ? -15.352 10.492 10.953 1 95.94 188 GLU B N 1
ATOM 2992 C CA . GLU B 1 188 ? -16.531 10.891 11.703 1 95.94 188 GLU B CA 1
ATOM 2993 C C . GLU B 1 188 ? -17.172 9.695 12.406 1 95.94 188 GLU B C 1
ATOM 2995 O O . GLU B 1 188 ? -17.594 9.789 13.562 1 95.94 188 GLU B O 1
ATOM 3000 N N . PHE B 1 189 ? -17.172 8.57 11.695 1 95.19 189 PHE B N 1
ATOM 3001 C CA . PHE B 1 189 ? -17.891 7.398 12.18 1 95.19 189 PHE B CA 1
ATOM 3002 C C . PHE B 1 189 ? -17.047 6.625 13.18 1 95.19 189 PHE B C 1
ATOM 3004 O O . PHE B 1 189 ? -17.578 6.055 14.141 1 95.19 189 PHE B O 1
ATOM 3011 N N . ILE B 1 190 ? -15.711 6.648 12.953 1 95.62 190 ILE B N 1
ATOM 3012 C CA . ILE B 1 190 ? -14.898 5.637 13.617 1 95.62 190 ILE B CA 1
ATOM 3013 C C . ILE B 1 190 ? -13.836 6.312 14.484 1 95.62 190 ILE B C 1
ATOM 3015 O O . ILE B 1 190 ? -13.594 5.902 15.617 1 95.62 190 ILE B O 1
ATOM 3019 N N . TRP B 1 191 ? -13.219 7.363 14.008 1 94.56 191 TRP B N 1
ATOM 3020 C CA . TRP B 1 191 ? -12.047 7.91 14.695 1 94.56 191 TRP B CA 1
ATOM 3021 C C . TRP B 1 191 ? -12.461 9.008 15.672 1 94.56 191 TRP B C 1
ATOM 3023 O O . TRP B 1 191 ? -11.773 9.242 16.672 1 94.56 191 TRP B O 1
ATOM 3033 N N . ASP B 1 192 ? -13.477 9.781 15.328 1 89.62 192 ASP B N 1
ATOM 3034 C CA . ASP B 1 192 ? -13.891 10.891 16.172 1 89.62 192 ASP B CA 1
ATOM 3035 C C . ASP B 1 192 ? -15.062 10.5 17.062 1 89.62 192 ASP B C 1
ATOM 3037 O O . ASP B 1 192 ? -15.82 9.586 16.734 1 89.62 192 ASP B O 1
#

Radius of gyration: 21.76 Å; Cα contacts (8 Å, |Δi|>4): 868; chains: 2; bounding box: 62×63×47 Å

Sequence (384 aa):
MAQLYFYYSAMNAGKSTSLLQSSYNYRERGMHTLVMTASIDDRYGVGKVASRLGIETEAQVFGSNDNLTQMISTSHADKTLHCILIDESQFLSKEQVKQLTYVVDILDIPVLCYGLKTDFQGELFSGSHYLLAWADKLVELKTICHCGRKANMVVRLDGDGKPMREGEQVAIGGNESYESVCRKHFREFIWDMAQLYFYYSAMNAGKSTSLLQSSYNYRERGMHTLVMTASIDDRYGVGKVASRLGIETEAQVFGSNDNLTQMISTSHADKTLHCILIDESQFLSKEQVKQLTYVVDILDIPVLCYGLKTDFQGELFSGSHYLLAWADKLVELKTICHCGRKANMVVRLDGDGKPMREGEQVAIGGNESYESVCRKHFREFIWD

Secondary structure (DSSP, 8-state):
---EEEEEE-TTSSHHHHHHHHHHHHHHTT--EEEEEE-SSS--SEEEEE-TTS-EEEEEEE-TT--HHHHHHHHHHHS--SEEEEESGGG--HHHHHHHHHHHHTT---EEEEEESB-TTSPBPHHHHHHHHH-SEEEE--EE-TTSSEE-EEEEE-TTSPBP-SS-SS--S-S-EEEEE-HHHHIIIII-/---EEEEEE-TTSSHHHHHHHHHHHHHHTT--EEEEEE-SSS--SEEEEE-TTS-EEEEEEE-TT--HHHHHHHHHHHS--SEEEEESGGG--HHHHHHHHHHHHTT---EEEEEESB-TTSPBPHHHHHHHHH-SEEEE--EE-TTSSEE-EEEEE-TTSPBP-SS-SS--S-S-EEEEE-HHHHIIIII-

pLDDT: mean 93.63, std 8.9, range [53.56, 98.94]

Solvent-accessible surface area (backbone atoms only — not comparable to full-atom values): 20370 Å² total; per-residue (Å²): 131,45,44,36,34,32,39,31,25,33,66,90,32,50,57,51,46,53,50,52,50,54,51,47,59,40,42,75,70,74,40,39,68,46,44,31,32,59,42,81,78,78,57,81,51,83,40,71,49,63,24,96,87,71,53,69,43,76,16,48,46,41,55,77,82,52,60,56,46,58,55,49,51,55,49,35,71,75,42,71,54,60,32,38,37,33,40,55,33,24,65,33,36,64,67,43,50,52,29,49,50,43,38,15,64,70,69,52,30,27,33,41,30,26,26,46,42,49,34,50,78,62,44,62,28,60,14,27,47,47,41,70,50,65,38,75,39,81,41,80,39,72,34,63,13,95,86,68,44,65,16,64,29,35,41,31,20,40,80,87,66,45,70,48,76,75,77,68,84,76,78,80,88,60,73,60,47,75,43,38,25,22,62,60,58,42,36,60,65,61,75,94,132,45,45,38,35,31,40,30,25,32,65,91,32,51,57,50,46,52,51,52,50,54,50,45,59,41,42,75,71,75,38,37,66,46,44,31,30,57,42,80,76,77,57,80,52,84,40,70,50,62,24,96,86,72,51,68,45,75,17,46,45,41,53,77,82,53,59,56,46,58,56,50,50,54,49,34,71,76,43,72,54,60,32,38,36,32,39,56,33,24,64,34,35,64,67,44,50,52,30,51,48,42,36,16,64,71,68,53,31,28,34,43,31,26,26,44,41,48,33,50,78,61,44,60,29,60,14,28,48,45,41,69,51,66,39,75,38,81,41,80,40,71,33,64,12,94,86,67,44,64,17,65,30,34,41,32,21,40,82,85,66,46,72,47,76,76,77,69,85,73,79,78,90,60,72,60,46,76,45,39,25,21,63,62,60,41,36,59,65,60,75,93

Nearest PDB structures (foldseek):
  2ja1-assembly1_A  TM=8.759E-01  e=2.413E-14  Bacillus cereus
  2b8t-assembly1_D  TM=8.675E-01  e=2.725E-13  Ureaplasma parvum
  2b8t-assembly1_C  TM=8.205E-01  e=4.108E-14  Ureaplasma parvum
  2b8t-assembly1_A  TM=8.440E-01  e=4.122E-13  Ureaplasma parvum
  2b8t-assembly1_B  TM=8.928E-01  e=2.577E-12  Ureaplasma parvum

Foldseek 3Di:
DAFEEEAAAAPPLFLLVVLVVVQVVQVVVVAAEAEEEEDDPPPADWDKRATPVGDIDIHHYDYQPDQVLVVVVVVCVVPNHQEYEYEQQLRHALVNLVSVVCCCPPVVHYYYYYHYQAFQQRHGRRRNVNCVVDGPYYHYRWDAAPVGHTFGHKFKAALVRATDQDDDRDDDPHNIDMDTHHVVVSCVRHVD/DAFEEEAAAAPPLFLLVVLVVVQVVQVVVVAAEAEAEEDDPPPADWDKRATPVGDIDIHHYDYQPDQVLVVVVVVCVVPNHQEYEYEQQLAHALVNLVSVVCCCPPVVHYYYYYHYQAFQQRHGRRRNVVCVVDGPYYHYRWDAAPVGHTFGHKFKAAQVRATDQDDDRDDDPHPIDMDTHHVVVSCVRHVD

Organism: Shewanella halifaxensis (strain HAW-EB4) (NCBI:txid458817)